Protein AF-A0A9P6B5S7-F1 (afdb_monomer)

InterPro domains:
  IPR024420 TRAPP III complex, Trs85 [PF12739] (23-341)
  IPR024420 TRAPP III complex, Trs85 [PTHR12975] (18-340)

Foldseek 3Di:
DKKFKFWAFLQFDDDDFQFQDAFAWFAALVRDIDTRRGTDIDIDDLVVQLLLQVDDLLVVLVLLLVVLQVVCLVCLQVCVPDPVSLVVPVNLVLLLLSLVQDLHDDLQAQNSATAAMEAEDELQPPDRLVSSVVSVVDDRNHDLSGDPNHHYAYEYEYEPPGPDDPVVLVVSQVVCCVVPNDRYYYQYADCQPPQDWDFGQDHRDYRDRPDDPDDDDPPDHPDTDIDRGDPVSSVSVSVVVVCCVRVPRSVVLSVLLNVLVVVVVVVVPDPPPDPDPPPDDDDDDDDDDDDDDDDDDPPPPPDDRPDDSLVSLSSSLSSCSSNVVLVSNLVSLVVSCVPPVRCLLPNQLSDAQALVNVVSLCSVLVVQPLQDPPGRSSSLSVLLSSLSSNVSRHPPCLVSLSLVSLLSSLRPDLGLSSLVSLQVSLVSCVVVVVLVSSQVSLQVSLVSCVVSVSNSSSVVSNVPSCVSDPPVPVPPDDDDDDDDDDDDPDPDPDDDDDDDPDDD

Structure (mmCIF, N/CA/C/O backbone):
data_AF-A0A9P6B5S7-F1
#
_entry.id   AF-A0A9P6B5S7-F1
#
loop_
_atom_site.group_PDB
_atom_site.id
_atom_site.type_symbol
_atom_site.label_atom_id
_atom_site.label_alt_id
_atom_site.label_comp_id
_atom_site.label_asym_id
_atom_site.label_entity_id
_atom_site.label_seq_id
_atom_site.pdbx_PDB_ins_code
_atom_site.Cartn_x
_atom_site.Cartn_y
_atom_site.Cartn_z
_atom_site.occupancy
_atom_site.B_iso_or_equiv
_atom_site.auth_seq_id
_atom_site.auth_comp_id
_atom_site.auth_asym_id
_atom_site.auth_atom_id
_atom_site.pdbx_PDB_model_num
ATOM 1 N N . MET A 1 1 ? -14.593 11.634 13.478 1.00 27.72 1 MET A N 1
ATOM 2 C CA . MET A 1 1 ? -13.721 11.380 12.307 1.00 27.72 1 MET A CA 1
ATOM 3 C C . MET A 1 1 ? -13.458 9.889 12.226 1.00 27.72 1 MET A C 1
ATOM 5 O O . MET A 1 1 ? -13.204 9.288 13.261 1.00 27.72 1 MET A O 1
ATOM 9 N N . THR A 1 2 ? -13.549 9.290 11.041 1.00 26.02 2 THR A N 1
ATOM 10 C CA . THR A 1 2 ? -13.295 7.854 10.876 1.00 26.02 2 THR A CA 1
ATOM 11 C C . THR A 1 2 ? -11.980 7.652 10.137 1.00 26.02 2 THR A C 1
ATOM 13 O O . THR A 1 2 ? -11.850 8.099 8.995 1.00 26.02 2 THR A O 1
ATOM 16 N N . TYR A 1 3 ? -11.012 7.011 10.790 1.00 29.58 3 TYR A N 1
ATOM 17 C CA . TYR A 1 3 ? -9.680 6.771 10.235 1.00 29.58 3 TYR A CA 1
ATOM 18 C C . TYR A 1 3 ? -9.473 5.283 9.955 1.00 29.58 3 TYR A C 1
ATOM 20 O O . TYR A 1 3 ? -9.795 4.437 10.783 1.00 29.58 3 TYR A O 1
ATOM 28 N N . PHE A 1 4 ? -8.915 4.955 8.797 1.00 30.62 4 PHE A N 1
ATOM 29 C CA . PHE A 1 4 ? -8.455 3.609 8.479 1.00 30.62 4 PHE A CA 1
ATOM 30 C C . PHE A 1 4 ? -7.005 3.430 8.858 1.00 30.62 4 PHE A C 1
ATOM 32 O O . PHE A 1 4 ? -6.204 4.305 8.553 1.00 30.62 4 PHE A O 1
ATOM 39 N N . LEU A 1 5 ? -6.662 2.260 9.382 1.00 29.12 5 LEU A N 1
ATOM 40 C CA . LEU A 1 5 ? -5.277 1.827 9.474 1.00 29.12 5 LEU A CA 1
ATOM 41 C C . LEU A 1 5 ? -4.964 0.814 8.370 1.00 29.12 5 LEU A C 1
ATOM 43 O O . LEU A 1 5 ? -5.736 -0.125 8.151 1.00 29.12 5 LEU A O 1
ATOM 47 N N . ARG A 1 6 ? -3.821 0.982 7.703 1.00 36.38 6 ARG A N 1
ATOM 48 C CA . ARG A 1 6 ? -3.220 -0.034 6.828 1.00 36.38 6 ARG A CA 1
ATOM 49 C C . ARG A 1 6 ? -1.755 -0.223 7.187 1.00 36.38 6 ARG A C 1
ATOM 51 O O . ARG A 1 6 ? -1.044 0.764 7.381 1.00 36.38 6 ARG A O 1
ATOM 58 N N . ALA A 1 7 ? -1.313 -1.470 7.251 1.00 29.52 7 ALA A N 1
ATOM 59 C CA . ALA A 1 7 ? 0.100 -1.789 7.312 1.00 29.52 7 ALA A CA 1
ATOM 60 C C . ALA A 1 7 ? 0.722 -1.517 5.942 1.00 29.52 7 ALA A C 1
ATOM 62 O O . ALA A 1 7 ? 0.167 -1.887 4.905 1.00 29.52 7 ALA A O 1
ATOM 63 N N . ARG A 1 8 ? 1.879 -0.852 5.929 1.00 39.06 8 ARG A N 1
ATOM 64 C CA . ARG A 1 8 ? 2.738 -0.876 4.741 1.00 39.06 8 ARG A CA 1
ATOM 65 C C . ARG A 1 8 ? 3.341 -2.273 4.603 1.00 39.06 8 ARG A C 1
ATOM 67 O O . ARG A 1 8 ? 3.500 -2.979 5.595 1.00 39.06 8 ARG A O 1
ATOM 74 N N . TYR A 1 9 ? 3.727 -2.639 3.382 1.00 35.72 9 TYR A N 1
ATOM 75 C CA . TYR A 1 9 ? 4.629 -3.770 3.164 1.00 35.72 9 TYR A CA 1
ATOM 76 C C . TYR A 1 9 ? 5.795 -3.720 4.174 1.00 35.72 9 TYR A C 1
ATOM 78 O O . TYR A 1 9 ? 6.391 -2.652 4.353 1.00 35.72 9 TYR A O 1
ATOM 86 N N . PRO A 1 10 ? 6.200 -4.860 4.750 1.00 34.16 10 PRO A N 1
ATOM 87 C CA . PRO A 1 10 ? 7.334 -4.965 5.676 1.00 34.16 10 PRO A CA 1
ATOM 88 C C . PRO A 1 10 ? 8.701 -4.702 5.018 1.00 34.16 10 PRO A C 1
ATOM 90 O O . PRO A 1 10 ? 9.728 -4.751 5.684 1.00 34.16 10 PRO A O 1
ATOM 93 N N . LEU A 1 11 ? 8.728 -4.402 3.716 1.00 33.78 11 LEU A N 1
ATOM 94 C CA . LEU A 1 11 ? 9.946 -4.151 2.942 1.00 33.78 11 LEU A CA 1
ATOM 95 C C . LEU A 1 11 ? 10.104 -2.694 2.512 1.00 33.78 11 LEU A C 1
ATOM 97 O O . LEU A 1 11 ? 11.086 -2.350 1.862 1.00 33.78 11 LEU A O 1
ATOM 101 N N . PHE A 1 12 ? 9.180 -1.813 2.909 1.00 36.94 12 PHE A N 1
ATOM 102 C CA . PHE A 1 12 ? 9.367 -0.372 2.756 1.00 36.94 12 PHE A CA 1
ATOM 103 C C . PHE A 1 12 ? 9.879 0.221 4.058 1.00 36.94 12 PHE A C 1
ATOM 105 O O . PHE A 1 12 ? 9.116 0.560 4.962 1.00 36.94 12 PHE A O 1
ATOM 112 N N . MET A 1 13 ? 11.201 0.350 4.130 1.00 30.86 13 MET A N 1
ATOM 113 C CA . MET A 1 13 ? 11.873 1.209 5.092 1.00 30.86 13 MET A CA 1
ATOM 114 C C . MET A 1 13 ? 11.768 2.673 4.641 1.00 30.86 13 MET A C 1
ATOM 116 O O . MET A 1 13 ? 12.026 2.999 3.485 1.00 30.86 13 MET A O 1
ATOM 120 N N . ASN A 1 14 ? 11.446 3.523 5.621 1.00 28.94 14 ASN A N 1
ATOM 121 C CA . ASN A 1 14 ? 11.570 4.984 5.667 1.00 28.94 14 ASN A CA 1
ATOM 122 C C . ASN A 1 14 ? 10.342 5.863 5.320 1.00 28.94 14 ASN A C 1
ATOM 124 O O . ASN A 1 14 ? 10.247 6.446 4.248 1.00 28.94 14 ASN A O 1
ATOM 128 N N . PHE A 1 15 ? 9.501 6.034 6.362 1.00 33.06 15 PHE A N 1
ATOM 129 C CA . PHE A 1 15 ? 9.077 7.321 6.966 1.00 33.06 15 PHE A CA 1
ATOM 130 C C . PHE A 1 15 ? 8.108 8.254 6.196 1.00 33.06 15 PHE A C 1
ATOM 132 O O . PHE A 1 15 ? 7.787 8.009 5.039 1.00 33.06 15 PHE A O 1
ATOM 139 N N . PRO A 1 16 ? 7.592 9.330 6.825 1.00 41.94 16 PRO A N 1
ATOM 140 C CA . PRO A 1 16 ? 6.890 9.364 8.116 1.00 41.94 16 PRO A CA 1
ATOM 141 C C . PRO A 1 16 ? 5.541 10.079 7.972 1.00 41.94 16 PRO A C 1
ATOM 143 O O . PRO A 1 16 ? 5.439 11.088 7.281 1.00 41.94 16 PRO A O 1
ATOM 146 N N . LEU A 1 17 ? 4.518 9.630 8.698 1.00 34.88 17 LEU A N 1
ATOM 147 C CA . LEU A 1 17 ? 3.429 10.566 8.971 1.00 34.88 17 LEU A CA 1
ATOM 148 C C . LEU A 1 17 ? 2.809 10.473 10.351 1.00 34.88 17 LEU A C 1
ATOM 150 O O . LEU A 1 17 ? 2.406 11.489 10.887 1.00 34.88 17 LEU A O 1
ATOM 154 N N . PHE A 1 18 ? 2.896 9.322 10.997 1.00 40.06 18 PHE A N 1
ATOM 155 C CA . PHE A 1 18 ? 2.844 9.208 12.447 1.00 40.06 18 PHE A CA 1
ATOM 156 C C . PHE A 1 18 ? 3.737 8.016 12.770 1.00 40.06 18 PHE A C 1
ATOM 158 O O . PHE A 1 18 ? 3.344 6.903 12.459 1.00 40.06 18 PHE A O 1
ATOM 165 N N . HIS A 1 19 ? 4.968 8.284 13.225 1.00 48.16 19 HIS A N 1
ATOM 166 C CA . HIS A 1 19 ? 5.997 7.342 13.697 1.00 48.16 19 HIS A CA 1
ATOM 167 C C . HIS A 1 19 ? 6.071 5.962 13.005 1.00 48.16 19 HIS A C 1
ATOM 169 O O . HIS A 1 19 ? 5.203 5.110 13.167 1.00 48.16 19 HIS A O 1
ATOM 175 N N . SER A 1 20 ? 7.206 5.656 12.363 1.00 53.94 20 SER A N 1
ATOM 176 C CA . SER A 1 20 ? 7.659 4.260 12.368 1.00 53.94 20 SER A CA 1
ATOM 177 C C . SER A 1 20 ? 7.794 3.868 13.837 1.00 53.94 20 SER A C 1
ATOM 179 O O . SER A 1 20 ? 8.621 4.448 14.544 1.00 53.94 20 SER A O 1
ATOM 181 N N . PHE A 1 21 ? 6.958 2.958 14.334 1.00 64.12 21 PHE A N 1
ATOM 182 C CA . PHE A 1 21 ? 7.143 2.482 15.698 1.00 64.12 21 PHE A CA 1
ATOM 183 C C . PHE A 1 21 ? 8.449 1.708 15.723 1.00 64.12 21 PHE A C 1
ATOM 185 O O . PHE A 1 21 ? 8.597 0.709 15.016 1.00 64.12 21 PHE A O 1
ATOM 192 N N . THR A 1 22 ? 9.404 2.194 16.504 1.00 70.69 22 THR A N 1
ATOM 193 C CA . THR A 1 22 ? 10.654 1.481 16.708 1.00 70.69 22 THR A CA 1
ATOM 194 C C . THR A 1 22 ? 10.424 0.349 17.696 1.00 70.69 22 THR A C 1
ATOM 196 O O . THR A 1 22 ? 9.674 0.503 18.665 1.00 70.69 22 THR A O 1
ATOM 199 N N . GLN A 1 23 ? 11.061 -0.794 17.444 1.00 77.56 23 GLN A N 1
ATOM 200 C CA . GLN A 1 23 ? 11.055 -1.944 18.354 1.00 77.56 23 GLN A CA 1
ATOM 201 C C . GLN A 1 23 ? 9.638 -2.452 18.669 1.00 77.56 23 GLN A C 1
ATOM 203 O O . GLN A 1 23 ? 9.221 -2.547 19.826 1.00 77.56 23 GLN A O 1
ATOM 208 N N . VAL A 1 24 ? 8.863 -2.743 17.624 1.00 86.44 24 VAL A N 1
ATOM 209 C CA . VAL A 1 24 ? 7.583 -3.446 17.772 1.00 86.44 24 VAL A CA 1
ATOM 210 C C . VAL A 1 24 ? 7.843 -4.942 17.721 1.00 86.44 24 VAL A C 1
ATOM 212 O O . VAL A 1 24 ? 8.489 -5.426 16.795 1.00 86.44 24 VAL A O 1
ATOM 215 N N . SER A 1 25 ? 7.315 -5.674 18.698 1.00 91.94 25 SER A N 1
ATOM 216 C CA . SER A 1 25 ? 7.360 -7.131 18.701 1.00 91.94 25 SER A CA 1
ATOM 217 C C . SER A 1 25 ? 6.035 -7.697 18.202 1.00 91.94 25 SER A C 1
ATOM 219 O O . SER A 1 25 ? 4.969 -7.222 18.584 1.00 91.94 25 SER A O 1
ATOM 221 N N . THR A 1 26 ? 6.126 -8.709 17.352 1.00 93.56 26 THR A N 1
ATOM 222 C CA . THR A 1 26 ? 5.000 -9.503 16.836 1.00 93.56 26 THR A CA 1
ATOM 223 C C . THR A 1 26 ? 5.295 -10.980 17.062 1.00 93.56 26 THR A C 1
ATOM 225 O O . THR A 1 26 ? 6.425 -11.333 17.409 1.00 93.56 26 THR A O 1
ATOM 228 N N . ARG A 1 27 ? 4.313 -11.856 16.868 1.00 93.50 27 ARG A N 1
ATOM 229 C CA . ARG A 1 27 ? 4.467 -13.307 17.007 1.00 93.50 27 ARG A CA 1
ATOM 230 C C . ARG A 1 27 ? 4.190 -14.022 15.691 1.00 93.50 27 ARG A C 1
ATOM 232 O O . ARG A 1 27 ? 3.237 -13.710 14.983 1.00 93.50 27 ARG A O 1
ATOM 239 N N . THR A 1 28 ? 5.021 -15.013 15.382 1.00 93.56 28 THR A N 1
ATOM 240 C CA . THR A 1 28 ? 4.757 -15.952 14.283 1.00 93.56 28 THR A CA 1
ATOM 241 C C . THR A 1 28 ? 3.625 -16.912 14.642 1.00 93.56 28 THR A C 1
ATOM 243 O O . THR A 1 28 ? 3.217 -17.016 15.801 1.00 93.56 28 THR A O 1
ATOM 246 N N . THR A 1 29 ? 3.177 -17.700 13.664 1.00 91.25 29 THR A N 1
ATOM 247 C CA . THR A 1 29 ? 2.242 -18.813 13.916 1.00 91.25 29 THR A CA 1
ATOM 248 C C . THR A 1 29 ? 2.784 -19.863 14.887 1.00 91.25 29 THR A C 1
ATOM 250 O O . THR A 1 29 ? 2.012 -20.529 15.569 1.00 91.25 29 THR A O 1
ATOM 253 N N . GLY A 1 30 ? 4.110 -19.984 14.997 1.00 89.62 30 GLY A N 1
ATOM 254 C CA . GLY A 1 30 ? 4.786 -20.812 15.998 1.00 89.62 30 GLY A CA 1
ATOM 255 C C . GLY A 1 30 ? 4.987 -20.121 17.350 1.00 89.62 30 GLY A C 1
ATOM 256 O O . GLY A 1 30 ? 5.773 -20.609 18.156 1.00 89.62 30 GLY A O 1
ATOM 257 N N . LEU A 1 31 ? 4.340 -18.972 17.585 1.00 90.25 31 LEU A N 1
ATOM 258 C CA . LEU A 1 31 ? 4.463 -18.133 18.785 1.00 90.25 31 LEU A CA 1
ATOM 259 C C . LEU A 1 31 ? 5.878 -17.585 19.046 1.00 90.25 31 LEU A C 1
ATOM 261 O O . LEU A 1 31 ? 6.152 -17.072 20.132 1.00 90.25 31 LEU A O 1
ATOM 265 N N . SER A 1 32 ? 6.780 -17.642 18.061 1.00 93.56 32 SER A N 1
ATOM 266 C CA . SER A 1 32 ? 8.121 -17.073 18.202 1.00 93.56 32 SER A CA 1
ATOM 267 C C . SER A 1 32 ? 8.072 -15.548 18.049 1.00 93.56 32 SER A C 1
ATOM 269 O O . SER A 1 32 ? 7.469 -15.071 17.081 1.00 93.56 32 SER A O 1
ATOM 271 N N . PRO A 1 33 ? 8.721 -14.769 18.931 1.00 94.31 33 PRO A N 1
ATOM 272 C CA . PRO A 1 33 ? 8.737 -13.318 18.812 1.00 94.31 33 PRO A CA 1
ATOM 273 C C . PRO A 1 33 ? 9.589 -12.870 17.616 1.00 94.31 33 PRO A C 1
ATOM 275 O O . PRO A 1 33 ? 10.692 -13.370 17.401 1.00 94.31 33 PRO A O 1
ATOM 278 N N . VAL A 1 34 ? 9.096 -11.885 16.869 1.00 93.25 34 VAL A N 1
ATOM 279 C CA . VAL A 1 34 ? 9.794 -11.199 15.774 1.00 93.25 34 VAL A CA 1
ATOM 280 C C . VAL A 1 34 ? 9.879 -9.721 16.119 1.00 93.25 34 VAL A C 1
ATOM 282 O O . VAL A 1 34 ? 8.866 -9.096 16.437 1.00 93.25 34 VAL A O 1
ATOM 285 N N . GLN A 1 35 ? 11.092 -9.170 16.082 1.00 92.38 35 GLN A N 1
ATOM 286 C CA . GLN A 1 35 ? 11.347 -7.758 16.356 1.00 92.38 35 GLN A CA 1
ATOM 287 C C . GLN A 1 35 ? 11.400 -6.967 15.053 1.00 92.38 35 GLN A C 1
ATOM 289 O O . GLN A 1 35 ? 12.192 -7.268 14.161 1.00 92.38 35 GLN A O 1
ATOM 294 N N . HIS A 1 36 ? 10.588 -5.919 14.975 1.00 86.88 36 HIS A N 1
ATOM 295 C CA . HIS A 1 36 ? 10.544 -4.999 13.848 1.00 86.88 36 HIS A CA 1
ATOM 296 C C . HIS A 1 36 ? 11.285 -3.720 14.214 1.00 86.88 36 HIS A C 1
ATOM 298 O O . HIS A 1 36 ? 10.910 -3.014 15.154 1.00 86.88 36 HIS A O 1
ATOM 304 N N . ALA A 1 37 ? 12.334 -3.403 13.450 1.00 83.31 37 ALA A N 1
ATOM 305 C CA . ALA A 1 37 ? 13.080 -2.158 13.623 1.00 83.31 37 ALA A CA 1
ATOM 306 C C . ALA A 1 37 ? 12.183 -0.934 13.394 1.00 83.31 37 ALA A C 1
ATOM 308 O O . ALA A 1 37 ? 12.291 0.040 14.129 1.00 83.31 37 ALA A O 1
ATOM 309 N N . ASN A 1 38 ? 11.277 -1.025 12.417 1.00 80.19 38 ASN A N 1
ATOM 310 C CA . ASN A 1 38 ? 10.277 -0.017 12.097 1.00 80.19 38 ASN A CA 1
ATOM 311 C C . ASN A 1 38 ? 8.966 -0.710 11.723 1.00 80.19 38 ASN A C 1
ATOM 313 O O . ASN A 1 38 ? 8.945 -1.510 10.790 1.00 80.19 38 ASN A O 1
ATOM 317 N N . PHE A 1 39 ? 7.874 -0.368 12.404 1.00 81.88 39 PHE A N 1
ATOM 318 C CA . PHE A 1 39 ? 6.529 -0.791 12.019 1.00 81.88 39 PHE A CA 1
ATOM 319 C C . PHE A 1 39 ? 5.744 0.404 11.478 1.00 81.88 39 PHE A C 1
ATOM 321 O O . PHE A 1 39 ? 5.484 1.371 12.196 1.00 81.88 39 PHE A O 1
ATOM 328 N N . ASN A 1 40 ? 5.409 0.352 10.189 1.00 77.38 40 ASN A N 1
ATOM 329 C CA . ASN A 1 40 ? 4.848 1.480 9.457 1.00 77.38 40 ASN A CA 1
ATOM 330 C C . ASN A 1 40 ? 3.331 1.378 9.317 1.00 77.38 40 ASN A C 1
ATOM 332 O O . ASN A 1 40 ? 2.807 0.404 8.770 1.00 77.38 40 ASN A O 1
ATOM 336 N N . LEU A 1 41 ? 2.645 2.451 9.699 1.00 78.00 41 LEU A N 1
ATOM 337 C CA . LEU A 1 41 ? 1.200 2.573 9.580 1.00 78.00 41 LEU A CA 1
ATOM 338 C C . LEU A 1 41 ? 0.823 3.740 8.690 1.00 78.00 41 LEU A C 1
ATOM 340 O O . LEU A 1 41 ? 1.460 4.794 8.700 1.00 78.00 41 LEU A O 1
ATOM 344 N N . ARG A 1 42 ? -0.266 3.559 7.949 1.00 82.00 42 ARG A N 1
ATOM 345 C CA . ARG A 1 42 ? -0.904 4.640 7.209 1.00 82.00 42 ARG A CA 1
ATOM 346 C C . ARG A 1 42 ? -2.319 4.848 7.713 1.00 82.00 42 ARG A C 1
ATOM 348 O O . ARG A 1 42 ? -3.122 3.916 7.686 1.00 82.00 42 ARG A O 1
ATOM 355 N N . PHE A 1 43 ? -2.604 6.092 8.088 1.00 83.81 43 PHE A N 1
ATOM 356 C CA . PHE A 1 43 ? -3.950 6.562 8.377 1.00 83.81 43 PHE A CA 1
ATOM 357 C C . PHE A 1 43 ? -4.581 7.165 7.124 1.00 83.81 43 PHE A C 1
ATOM 359 O O . PHE A 1 43 ? -3.918 7.846 6.342 1.00 83.81 43 PHE A O 1
ATOM 366 N N . SER A 1 44 ? -5.857 6.892 6.883 1.00 84.38 44 SER A N 1
ATOM 367 C CA . SER A 1 44 ? -6.601 7.488 5.768 1.00 84.38 44 SER A CA 1
ATOM 368 C C . SER A 1 44 ? -8.028 7.788 6.193 1.00 84.38 44 SER A C 1
ATOM 370 O O . SER A 1 44 ? -8.652 6.959 6.851 1.00 84.38 44 SER A O 1
ATOM 372 N N . ALA A 1 45 ? -8.547 8.959 5.828 1.00 84.62 45 ALA A N 1
ATOM 373 C CA . ALA A 1 45 ? -9.946 9.285 6.074 1.00 84.62 45 ALA A CA 1
ATOM 374 C C . ALA A 1 45 ? -10.857 8.325 5.297 1.00 84.62 45 ALA A C 1
ATOM 376 O O . ALA A 1 45 ? -10.602 8.042 4.123 1.00 84.62 45 ALA A O 1
ATOM 377 N N . LEU A 1 46 ? -11.905 7.823 5.958 1.00 85.94 46 LEU A N 1
ATOM 378 C CA . LEU A 1 46 ? -12.832 6.863 5.355 1.00 85.94 46 LEU A CA 1
ATOM 379 C C . LEU A 1 46 ? -13.507 7.417 4.097 1.00 85.94 46 LEU A C 1
ATOM 381 O O . LEU A 1 46 ? -13.511 6.742 3.073 1.00 85.94 46 LEU A O 1
ATOM 385 N N . SER A 1 47 ? -13.978 8.663 4.161 1.00 87.81 47 SER A N 1
ATOM 386 C CA . SER A 1 47 ? -14.644 9.359 3.054 1.00 87.81 47 SER A CA 1
ATOM 387 C C . SER A 1 47 ? -13.806 9.397 1.781 1.00 87.81 47 SER A C 1
ATOM 389 O O . SER A 1 47 ? -14.324 9.179 0.693 1.00 87.81 47 SER A O 1
ATOM 391 N N . ASP A 1 48 ? -12.505 9.647 1.913 1.00 86.50 48 ASP A N 1
ATOM 392 C CA . ASP A 1 48 ? -11.615 9.771 0.761 1.00 86.50 48 ASP A CA 1
ATOM 393 C C . ASP A 1 48 ? -11.381 8.415 0.095 1.00 86.50 48 ASP A C 1
ATOM 395 O O . ASP A 1 48 ? -11.257 8.327 -1.123 1.00 86.50 48 ASP A O 1
ATOM 399 N N . VAL A 1 49 ? -11.306 7.352 0.901 1.00 87.75 49 VAL A N 1
ATOM 400 C CA . VAL A 1 49 ? -11.153 5.982 0.404 1.00 87.75 49 VAL A CA 1
ATOM 401 C C . VAL A 1 49 ? -12.433 5.534 -0.296 1.00 87.75 49 VAL A C 1
ATOM 403 O O . VAL A 1 49 ? -12.346 4.990 -1.390 1.00 87.75 49 VAL A O 1
ATOM 406 N N . GLU A 1 50 ? -13.603 5.792 0.295 1.00 90.56 50 GLU A N 1
ATOM 407 C CA . GLU A 1 50 ? -14.905 5.512 -0.326 1.00 90.56 50 GLU A CA 1
ATOM 408 C C . GLU A 1 50 ? -15.037 6.268 -1.657 1.00 90.56 50 GLU A C 1
ATOM 410 O O . GLU A 1 50 ? -15.327 5.663 -2.687 1.00 90.56 50 GLU A O 1
ATOM 415 N N . ALA A 1 51 ? -14.721 7.568 -1.673 1.00 89.94 51 ALA A N 1
ATOM 416 C CA . ALA A 1 51 ? -14.744 8.382 -2.886 1.00 89.94 51 ALA A CA 1
ATOM 417 C C . ALA A 1 51 ? -13.795 7.843 -3.970 1.00 89.94 51 ALA A C 1
ATOM 419 O O . ALA A 1 51 ? -14.185 7.742 -5.132 1.00 89.94 51 ALA A O 1
ATOM 420 N N . ALA A 1 52 ? -12.576 7.441 -3.599 1.00 89.25 52 ALA A N 1
ATOM 421 C CA . ALA A 1 52 ? -11.622 6.842 -4.531 1.00 89.25 52 ALA A CA 1
ATOM 422 C C . ALA A 1 52 ? -12.072 5.461 -5.045 1.00 89.25 52 ALA A C 1
ATOM 424 O O . ALA A 1 52 ? -11.753 5.098 -6.174 1.00 89.25 52 ALA A O 1
ATOM 425 N N . CYS A 1 53 ? -12.817 4.695 -4.243 1.00 90.50 53 CYS A N 1
ATOM 426 C CA . CYS A 1 53 ? -13.361 3.392 -4.627 1.00 90.50 53 CYS A CA 1
ATOM 427 C C . CYS A 1 53 ? -14.594 3.470 -5.541 1.00 90.50 53 CYS A C 1
ATOM 429 O O . CYS A 1 53 ? -14.875 2.493 -6.234 1.00 90.50 53 CYS A O 1
ATOM 431 N N . ARG A 1 54 ? -15.326 4.593 -5.551 1.00 90.94 54 ARG A N 1
ATOM 432 C CA . ARG A 1 54 ? -16.440 4.830 -6.493 1.00 90.94 54 ARG A CA 1
ATOM 433 C C . ARG A 1 54 ? -15.960 5.039 -7.925 1.00 90.94 54 ARG A C 1
ATOM 435 O O . ARG A 1 54 ? -16.712 4.843 -8.874 1.00 90.94 54 ARG A O 1
ATOM 442 N N . GLU A 1 55 ? -14.712 5.457 -8.082 1.00 91.06 55 GLU A N 1
ATOM 443 C CA . GLU A 1 55 ? -14.075 5.609 -9.375 1.00 91.06 55 GLU A CA 1
ATOM 444 C C . GLU A 1 55 ? -13.573 4.262 -9.919 1.00 91.06 55 GLU A C 1
ATOM 446 O O . GLU A 1 55 ? -12.930 3.481 -9.217 1.00 91.06 55 GLU A O 1
ATOM 451 N N . GLU A 1 56 ? -13.834 4.009 -11.203 1.00 91.44 56 GLU A N 1
ATOM 452 C CA . GLU A 1 56 ? -13.329 2.832 -11.908 1.00 91.44 56 GLU A CA 1
ATOM 453 C C . GLU A 1 56 ? -11.789 2.773 -11.904 1.00 91.44 56 GLU A C 1
ATOM 455 O O . GLU A 1 56 ? -11.112 3.776 -12.134 1.00 91.44 56 GLU A O 1
ATOM 460 N N . GLU A 1 57 ? -11.230 1.578 -11.672 1.00 90.88 57 GLU A N 1
ATOM 461 C CA . GLU A 1 57 ? -9.781 1.353 -11.544 1.00 90.88 57 GLU A CA 1
ATOM 462 C C . GLU A 1 57 ? -8.993 1.817 -12.776 1.00 90.88 57 GLU A C 1
ATOM 464 O O . GLU A 1 57 ? -7.956 2.458 -12.613 1.00 90.88 57 GLU A O 1
ATOM 469 N N . GLU A 1 58 ? -9.492 1.549 -13.985 1.00 94.19 58 GLU A N 1
ATOM 470 C CA . GLU A 1 58 ? -8.830 1.947 -15.232 1.00 94.19 58 GLU A CA 1
ATOM 471 C C . GLU A 1 58 ? -8.805 3.470 -15.394 1.00 94.19 58 GLU A C 1
ATOM 473 O O . GLU A 1 58 ? -7.745 4.060 -15.617 1.00 94.19 58 GLU A O 1
ATOM 478 N N . ARG A 1 59 ? -9.951 4.130 -15.177 1.00 94.44 59 ARG A N 1
ATOM 479 C CA . ARG A 1 59 ? -10.054 5.594 -15.222 1.00 94.44 59 ARG A CA 1
ATOM 480 C C . ARG A 1 59 ? -9.124 6.251 -14.201 1.00 94.44 59 ARG A C 1
ATOM 482 O O . ARG A 1 59 ? -8.401 7.189 -14.538 1.00 94.44 59 ARG A O 1
ATOM 489 N N . ARG A 1 60 ? -9.098 5.731 -12.971 1.00 94.31 60 ARG A N 1
ATOM 490 C CA . ARG A 1 60 ? -8.202 6.208 -11.908 1.00 94.31 60 ARG A CA 1
ATOM 491 C C . ARG A 1 60 ? -6.744 6.049 -12.281 1.00 94.31 60 ARG A C 1
ATOM 493 O O . ARG A 1 60 ? -5.948 6.945 -12.005 1.00 94.31 60 ARG A O 1
ATOM 500 N N . ALA A 1 61 ? -6.385 4.913 -12.873 1.00 94.75 61 ALA A N 1
ATOM 501 C CA . ALA A 1 61 ? -5.021 4.655 -13.291 1.00 94.75 61 ALA A CA 1
ATOM 502 C C . ALA A 1 61 ? -4.577 5.643 -14.376 1.00 94.75 61 ALA A C 1
ATOM 504 O O . ALA A 1 61 ? -3.498 6.216 -14.237 1.00 94.75 61 ALA A O 1
ATOM 505 N N . GLY A 1 62 ? -5.437 5.929 -15.362 1.00 95.38 62 GLY A N 1
ATOM 506 C CA . GLY A 1 62 ? -5.196 6.965 -16.375 1.00 95.38 62 GLY A CA 1
ATOM 507 C C . GLY A 1 62 ? -4.918 8.324 -15.739 1.00 95.38 62 GLY A C 1
ATOM 508 O O . GLY A 1 62 ? -3.827 8.867 -15.891 1.00 95.38 62 GLY A O 1
ATOM 509 N N . ARG A 1 63 ? -5.829 8.795 -14.872 1.00 95.06 63 ARG A N 1
ATOM 510 C CA . ARG A 1 63 ? -5.624 10.052 -14.128 1.00 95.06 63 ARG A CA 1
ATOM 511 C C . ARG A 1 63 ? -4.345 10.051 -13.292 1.00 95.06 63 ARG A C 1
ATOM 513 O O . ARG A 1 63 ? -3.730 11.098 -13.127 1.00 95.06 63 ARG A O 1
ATOM 520 N N . THR A 1 64 ? -3.959 8.906 -12.730 1.00 95.19 64 THR A N 1
ATOM 521 C CA . THR A 1 64 ? -2.732 8.776 -11.930 1.00 95.19 64 THR A CA 1
ATOM 522 C C . THR A 1 64 ? -1.490 8.965 -12.785 1.00 95.19 64 THR A C 1
ATOM 524 O O . THR A 1 64 ? -0.589 9.697 -12.382 1.00 95.19 64 THR A O 1
ATOM 527 N N . ILE A 1 65 ? -1.450 8.342 -13.962 1.00 95.50 65 ILE A N 1
ATOM 528 C CA . ILE A 1 65 ? -0.340 8.476 -14.908 1.00 95.50 65 ILE A CA 1
ATOM 529 C C . ILE A 1 65 ? -0.247 9.917 -15.413 1.00 95.50 65 ILE A C 1
ATOM 531 O O . ILE A 1 65 ? 0.829 10.505 -15.318 1.00 95.50 65 ILE A O 1
ATOM 535 N N . ASP A 1 66 ? -1.368 10.513 -15.824 1.00 95.31 66 ASP A N 1
ATOM 536 C CA . ASP A 1 66 ? -1.424 11.902 -16.298 1.00 95.31 66 ASP A CA 1
ATOM 537 C C . ASP A 1 66 ? -0.969 12.887 -15.217 1.00 95.31 66 ASP A C 1
ATOM 539 O O . ASP A 1 66 ? -0.175 13.799 -15.461 1.00 95.31 66 ASP A O 1
ATOM 543 N N . TRP A 1 67 ? -1.446 12.691 -13.985 1.00 95.44 67 TRP A N 1
ATOM 544 C CA . TRP A 1 67 ? -1.076 13.516 -12.840 1.00 95.44 67 TRP A CA 1
ATOM 545 C C . TRP A 1 67 ? 0.418 13.407 -12.514 1.00 95.44 67 TRP A C 1
ATOM 547 O O . TRP A 1 67 ? 1.071 14.434 -12.307 1.00 95.44 67 TRP A O 1
ATOM 557 N N . ILE A 1 68 ? 0.982 12.194 -1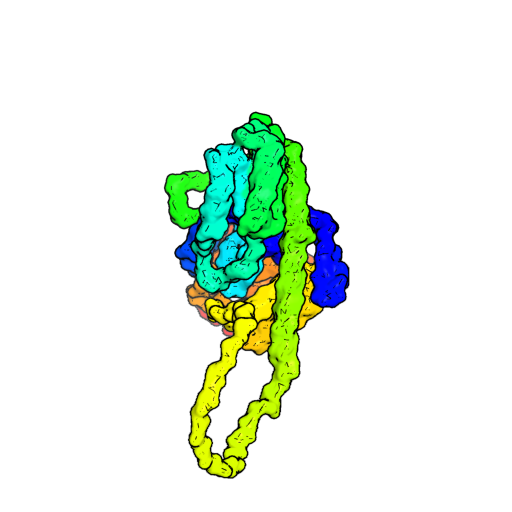2.522 1.00 95.19 68 ILE A N 1
ATOM 558 C CA . ILE A 1 68 ? 2.426 11.982 -12.352 1.00 95.19 68 ILE A CA 1
ATOM 559 C C . ILE A 1 68 ? 3.195 12.655 -13.497 1.00 95.19 68 ILE A C 1
ATOM 561 O O . ILE A 1 68 ? 4.159 13.373 -13.238 1.00 95.19 68 ILE A O 1
ATOM 565 N N . GLY A 1 69 ? 2.756 12.492 -14.747 1.00 94.75 69 GLY A N 1
ATOM 566 C CA . GLY A 1 69 ? 3.366 13.127 -15.918 1.00 94.75 69 GLY A CA 1
ATOM 567 C C . GLY A 1 69 ? 3.383 14.654 -15.822 1.00 94.75 69 GLY A C 1
ATOM 568 O O . GLY A 1 69 ? 4.430 15.278 -16.007 1.00 94.75 69 GLY A O 1
ATOM 569 N N . SER A 1 70 ? 2.256 15.256 -15.436 1.00 94.06 70 SER A N 1
ATOM 570 C CA . SER A 1 70 ? 2.132 16.699 -15.199 1.00 94.06 70 SER A CA 1
ATOM 571 C C . SER A 1 70 ? 3.080 17.176 -14.096 1.00 94.06 70 SER A C 1
ATOM 573 O O . SER A 1 70 ? 3.787 18.174 -14.260 1.00 94.06 70 SER A O 1
ATOM 575 N N . ARG A 1 71 ? 3.161 16.427 -12.991 1.00 92.75 71 ARG A N 1
ATOM 576 C CA . ARG A 1 71 ? 4.058 16.730 -11.870 1.00 92.75 71 ARG A CA 1
ATOM 577 C C . ARG A 1 71 ? 5.530 16.674 -12.284 1.00 92.75 71 ARG A C 1
ATOM 579 O O . ARG A 1 71 ? 6.274 17.601 -11.965 1.00 92.75 71 ARG A O 1
ATOM 586 N N . ILE A 1 72 ? 5.930 15.650 -13.042 1.00 93.38 72 ILE A N 1
ATOM 587 C CA . ILE A 1 72 ? 7.279 15.539 -13.619 1.00 93.38 72 ILE A CA 1
ATOM 588 C C . ILE A 1 72 ? 7.564 16.760 -14.496 1.00 93.38 72 ILE A C 1
ATOM 590 O O . ILE A 1 72 ? 8.606 17.389 -14.337 1.00 93.38 72 ILE A O 1
ATOM 594 N N . GLY A 1 73 ? 6.635 17.139 -15.379 1.00 92.62 73 GLY A N 1
ATOM 595 C CA . GLY A 1 73 ? 6.790 18.305 -16.251 1.00 92.62 73 GLY A CA 1
ATOM 596 C C . GLY A 1 73 ? 7.011 19.609 -15.479 1.00 92.62 73 GLY A C 1
ATOM 597 O O . GLY A 1 73 ? 7.902 20.384 -15.825 1.00 92.62 73 GLY A O 1
ATOM 598 N N . GLN A 1 74 ? 6.257 19.823 -14.398 1.00 92.06 74 GLN A N 1
ATOM 599 C CA . GLN A 1 74 ? 6.367 21.018 -13.554 1.00 92.06 74 GLN A CA 1
ATOM 600 C C . GLN A 1 74 ? 7.669 21.067 -12.743 1.00 92.06 74 GLN A C 1
ATOM 602 O O . GLN A 1 74 ? 8.226 22.144 -12.539 1.00 92.06 74 GLN A O 1
ATOM 607 N N . GLN A 1 75 ? 8.158 19.920 -12.262 1.00 90.25 75 GLN A N 1
ATOM 608 C CA . GLN A 1 75 ? 9.311 19.863 -11.355 1.00 90.25 75 GLN A CA 1
ATOM 609 C C . GLN A 1 75 ? 10.649 19.607 -12.061 1.00 90.25 75 GLN A C 1
ATOM 611 O O . GLN A 1 75 ? 11.699 19.886 -11.478 1.00 90.25 75 GLN A O 1
ATOM 616 N N . ALA A 1 76 ? 10.629 19.148 -13.317 1.00 90.94 76 ALA A N 1
ATOM 617 C CA . ALA A 1 76 ? 11.808 18.753 -14.088 1.00 90.94 76 ALA A CA 1
ATOM 618 C C . ALA A 1 76 ? 12.946 19.783 -14.073 1.00 90.94 76 ALA A C 1
ATOM 620 O O . ALA A 1 76 ? 14.101 19.408 -13.882 1.00 90.94 76 ALA A O 1
ATOM 621 N N . ALA A 1 77 ? 12.634 21.069 -14.263 1.00 89.56 77 ALA A N 1
ATOM 622 C CA . ALA A 1 77 ? 13.639 22.131 -14.235 1.00 89.56 77 ALA A CA 1
ATOM 623 C C . ALA A 1 77 ? 14.239 22.298 -12.829 1.00 89.56 77 ALA A C 1
ATOM 625 O O . ALA A 1 77 ? 15.459 22.272 -12.682 1.00 89.56 77 ALA A O 1
ATOM 626 N N . SER A 1 78 ? 13.388 22.353 -11.798 1.00 89.75 78 SER A N 1
ATOM 627 C CA . SER A 1 78 ? 13.807 22.548 -10.401 1.00 89.75 78 SER A CA 1
ATOM 628 C C . SER A 1 78 ? 14.705 21.427 -9.871 1.00 89.75 78 SER A C 1
ATOM 630 O O . SER A 1 78 ? 15.630 21.671 -9.101 1.00 89.75 78 SER A O 1
ATOM 632 N N . TRP A 1 79 ? 14.491 20.186 -10.318 1.00 88.75 79 TRP A N 1
ATOM 633 C CA . TRP A 1 79 ? 15.344 19.054 -9.948 1.00 88.75 79 TRP A CA 1
ATOM 634 C C . TRP A 1 79 ? 16.756 19.135 -10.531 1.00 88.75 79 TRP A C 1
ATOM 636 O O . TRP A 1 79 ? 17.628 18.386 -10.099 1.00 88.75 79 TRP A O 1
ATOM 646 N N . LEU A 1 80 ? 16.975 19.994 -11.528 1.00 87.69 80 LEU A N 1
ATOM 647 C CA . LEU A 1 80 ? 18.240 20.130 -12.243 1.00 87.69 80 LEU A CA 1
ATOM 648 C C . LEU A 1 80 ? 18.940 21.468 -11.973 1.00 87.69 80 LEU A C 1
ATOM 650 O O . LEU A 1 80 ? 20.027 21.678 -12.515 1.00 87.69 80 LEU A O 1
ATOM 654 N N . GLU A 1 81 ? 18.364 22.357 -11.161 1.00 83.56 81 GLU A N 1
ATOM 655 C CA . GLU A 1 81 ? 18.953 23.665 -10.833 1.00 83.56 81 GLU A CA 1
ATOM 656 C C . GLU A 1 81 ? 20.290 23.519 -10.093 1.00 83.56 81 GLU A C 1
ATOM 658 O O . GLU A 1 81 ? 21.274 24.152 -10.472 1.00 83.56 81 GLU A O 1
ATOM 663 N N . ASP A 1 82 ? 20.359 22.628 -9.100 1.00 77.00 82 ASP A N 1
ATOM 664 C CA . ASP A 1 82 ? 21.556 22.412 -8.282 1.00 77.00 82 ASP A CA 1
ATOM 665 C C . ASP A 1 82 ? 22.337 21.167 -8.759 1.00 77.00 82 ASP A C 1
ATOM 667 O O . ASP A 1 82 ? 21.758 20.076 -8.815 1.00 77.00 82 ASP A O 1
ATOM 671 N N . PRO A 1 83 ? 23.640 21.255 -9.089 1.00 69.38 83 PRO A N 1
ATOM 672 C CA . PRO A 1 83 ? 24.446 20.090 -9.453 1.00 69.38 83 PRO A CA 1
ATOM 673 C C . PRO A 1 83 ? 24.429 18.973 -8.399 1.00 69.38 83 PRO A C 1
ATOM 675 O O . PRO A 1 83 ? 24.351 17.810 -8.787 1.00 69.38 83 PRO A O 1
ATOM 678 N N . ALA A 1 84 ? 24.396 19.287 -7.099 1.00 68.81 84 ALA A N 1
ATOM 679 C CA . ALA A 1 84 ? 24.299 18.267 -6.049 1.00 68.81 84 ALA A CA 1
ATOM 680 C C . ALA A 1 84 ? 22.956 17.516 -6.099 1.00 68.81 84 ALA A C 1
ATOM 682 O O . ALA A 1 84 ? 22.871 16.324 -5.800 1.00 68.81 84 ALA A O 1
ATOM 683 N N . SER A 1 85 ? 21.896 18.195 -6.543 1.00 63.91 85 SER A N 1
ATOM 684 C CA . SER A 1 85 ? 20.577 17.588 -6.725 1.00 63.91 85 SER A CA 1
ATOM 685 C C . SER A 1 85 ? 20.471 16.680 -7.952 1.00 63.91 85 SER A C 1
ATOM 687 O O . SER A 1 85 ? 19.633 15.775 -7.966 1.00 63.91 85 SER A O 1
ATOM 689 N N . ARG A 1 86 ? 21.346 16.869 -8.951 1.00 68.19 86 ARG A N 1
ATOM 690 C CA . ARG A 1 86 ? 21.383 16.048 -10.173 1.00 68.19 86 ARG A CA 1
ATOM 691 C C . ARG A 1 86 ? 21.865 14.627 -9.903 1.00 68.19 86 ARG A C 1
ATOM 693 O O . ARG A 1 86 ? 21.409 13.707 -10.579 1.00 68.19 86 ARG A O 1
ATOM 700 N N . ASP A 1 87 ? 22.746 14.451 -8.924 1.00 66.12 87 ASP A N 1
ATOM 701 C CA . ASP A 1 87 ? 23.278 13.137 -8.545 1.00 66.12 87 ASP A CA 1
ATOM 702 C C . ASP A 1 87 ? 22.326 12.364 -7.621 1.00 66.12 87 ASP A C 1
ATOM 704 O O . ASP A 1 87 ? 22.346 11.136 -7.596 1.00 66.12 87 ASP A O 1
ATOM 708 N N . GLN A 1 88 ? 21.433 13.068 -6.919 1.00 74.50 88 GLN A N 1
ATOM 709 C CA . GLN A 1 88 ? 20.433 12.471 -6.025 1.00 74.50 88 GLN A CA 1
ATOM 710 C C . GLN A 1 88 ? 19.215 11.892 -6.757 1.00 74.50 88 GLN A C 1
ATOM 712 O O . GLN A 1 88 ? 18.385 11.251 -6.127 1.00 74.50 88 GLN A O 1
ATOM 717 N N . GLU A 1 89 ? 19.090 12.103 -8.072 1.00 86.06 89 GLU A N 1
ATOM 718 C CA . GLU A 1 89 ? 17.975 11.586 -8.881 1.00 86.06 89 GLU A CA 1
ATOM 719 C C . GLU A 1 89 ? 16.595 11.894 -8.271 1.00 86.06 89 GLU A C 1
ATOM 721 O O . GLU A 1 89 ? 15.724 11.031 -8.207 1.00 86.06 89 GLU A O 1
ATOM 726 N N . LYS A 1 90 ? 16.374 13.152 -7.856 1.00 87.88 90 LYS A N 1
ATOM 727 C CA . LYS A 1 90 ? 15.125 13.612 -7.207 1.00 87.88 90 LYS A CA 1
ATOM 728 C C . LYS A 1 90 ? 13.845 13.238 -7.968 1.00 87.88 90 LYS A C 1
ATOM 730 O O . LYS A 1 90 ? 12.805 13.013 -7.356 1.00 87.88 90 LYS A O 1
ATOM 735 N N . TRP A 1 91 ? 13.925 13.132 -9.295 1.00 90.31 91 TRP A N 1
ATOM 736 C CA . TRP A 1 91 ? 12.839 12.658 -10.157 1.00 90.31 91 TRP A CA 1
ATOM 737 C C . TRP A 1 91 ? 12.400 11.220 -9.831 1.00 90.31 91 TRP A C 1
ATOM 739 O O . TRP A 1 91 ? 11.218 10.896 -9.923 1.00 90.31 91 TRP A O 1
ATOM 749 N N . TRP A 1 92 ? 13.331 10.354 -9.425 1.00 92.81 92 TRP A N 1
ATOM 750 C CA . TRP A 1 92 ? 13.035 8.987 -9.009 1.00 92.81 92 TRP A CA 1
ATOM 751 C C . TRP A 1 92 ? 12.422 8.951 -7.613 1.00 92.81 92 TRP A C 1
ATOM 753 O O . TRP A 1 92 ? 11.448 8.235 -7.382 1.00 92.81 92 TRP A O 1
ATOM 763 N N . ASP A 1 93 ? 12.946 9.756 -6.687 1.00 90.00 93 ASP A N 1
ATOM 764 C CA . ASP A 1 93 ? 12.367 9.909 -5.350 1.00 90.00 93 ASP A CA 1
ATOM 765 C C . ASP A 1 93 ? 10.916 10.398 -5.401 1.00 90.00 93 ASP A C 1
ATOM 767 O O . ASP A 1 93 ? 10.076 9.918 -4.633 1.00 90.00 93 ASP A O 1
ATOM 771 N N . ASP A 1 94 ? 10.588 11.283 -6.343 1.00 90.06 94 ASP A N 1
ATOM 772 C CA . ASP A 1 94 ? 9.222 11.759 -6.542 1.00 90.06 94 ASP A CA 1
ATOM 773 C C . ASP A 1 94 ? 8.285 10.663 -7.083 1.00 90.06 94 ASP A C 1
ATOM 775 O O . ASP A 1 94 ? 7.187 10.492 -6.551 1.00 90.06 94 ASP A O 1
ATOM 779 N N . ILE A 1 95 ? 8.727 9.839 -8.048 1.00 92.88 95 ILE A N 1
ATOM 780 C CA . ILE A 1 95 ? 7.953 8.664 -8.504 1.00 92.88 95 ILE A CA 1
ATOM 781 C C . ILE A 1 95 ? 7.706 7.692 -7.353 1.00 92.88 95 ILE A C 1
ATOM 783 O O . ILE A 1 95 ? 6.567 7.265 -7.138 1.00 92.88 95 ILE A O 1
ATOM 787 N N . LYS A 1 96 ? 8.755 7.352 -6.592 1.00 91.31 96 LYS A N 1
ATOM 788 C CA . LYS A 1 96 ? 8.626 6.475 -5.421 1.00 91.31 96 LYS A CA 1
ATOM 789 C C . LYS A 1 96 ? 7.608 7.047 -4.439 1.00 91.31 96 LYS A C 1
ATOM 791 O O . LYS A 1 96 ? 6.766 6.310 -3.927 1.00 91.31 96 LYS A O 1
ATOM 796 N N . SER A 1 97 ? 7.641 8.360 -4.232 1.00 89.44 97 SER A N 1
ATOM 797 C CA . SER A 1 97 ? 6.713 9.063 -3.351 1.00 89.44 97 SER A CA 1
ATOM 798 C C . SER A 1 97 ? 5.266 9.015 -3.859 1.00 89.44 97 SER A C 1
ATOM 800 O O . SER A 1 97 ? 4.361 8.774 -3.064 1.00 89.44 97 SER A O 1
ATOM 802 N N . CYS A 1 98 ? 5.034 9.171 -5.165 1.00 91.12 98 CYS A N 1
ATOM 803 C CA . CYS A 1 98 ? 3.703 9.049 -5.775 1.00 91.12 98 CYS A CA 1
ATOM 804 C C . CYS A 1 98 ? 3.129 7.635 -5.617 1.00 91.12 98 CYS A C 1
ATOM 806 O O . CYS A 1 98 ? 1.985 7.477 -5.192 1.00 91.12 98 CYS A O 1
ATOM 808 N N . VAL A 1 99 ? 3.937 6.602 -5.883 1.00 90.31 99 VAL A N 1
ATOM 809 C CA . VAL A 1 99 ? 3.530 5.198 -5.700 1.00 90.31 99 VAL A CA 1
ATOM 810 C C . VAL A 1 99 ? 3.200 4.896 -4.235 1.00 90.31 99 VAL A C 1
ATOM 812 O O . VAL A 1 99 ? 2.207 4.233 -3.945 1.00 90.31 99 VAL A O 1
ATOM 815 N N . GLN A 1 100 ? 3.997 5.402 -3.292 1.00 84.50 100 GLN A N 1
ATOM 816 C CA . GLN A 1 100 ? 3.744 5.221 -1.856 1.00 84.50 100 GLN A CA 1
ATOM 817 C C . GLN A 1 100 ? 2.535 6.020 -1.344 1.00 84.50 100 GLN A C 1
ATOM 819 O O . GLN A 1 100 ? 1.923 5.649 -0.333 1.00 84.50 100 GLN A O 1
ATOM 824 N N . GLY A 1 101 ? 2.199 7.115 -2.026 1.00 85.38 101 GLY A N 1
ATOM 825 C CA . GLY A 1 101 ? 1.042 7.951 -1.734 1.00 85.38 101 GLY A CA 1
ATOM 826 C C . GLY A 1 101 ? -0.294 7.297 -2.080 1.00 85.38 101 GLY A C 1
ATOM 827 O O . GLY A 1 101 ? -1.297 7.632 -1.444 1.00 85.38 101 GLY A O 1
ATOM 828 N N . ASP A 1 102 ? -0.328 6.334 -3.011 1.00 86.50 102 ASP A N 1
ATOM 829 C CA . ASP A 1 102 ? -1.580 5.681 -3.400 1.00 86.50 102 ASP A CA 1
ATOM 830 C C . ASP A 1 102 ? -2.174 4.862 -2.249 1.00 86.50 102 ASP A C 1
ATOM 832 O O . ASP A 1 102 ? -1.612 3.874 -1.761 1.00 86.50 102 ASP A O 1
ATOM 836 N N . ARG A 1 103 ? -3.357 5.296 -1.823 1.00 84.25 103 ARG A N 1
ATOM 837 C CA . ARG A 1 103 ? -4.144 4.742 -0.722 1.00 84.25 103 ARG A 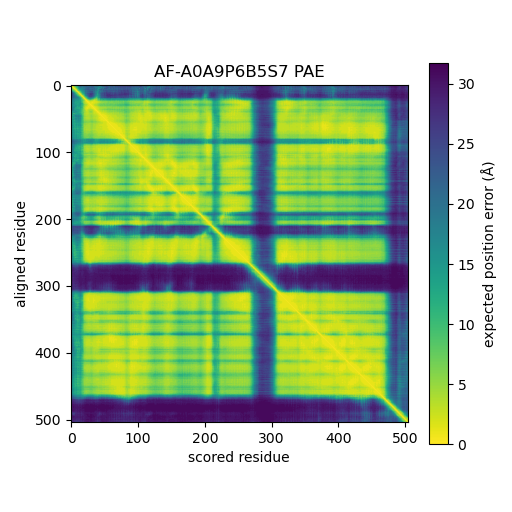CA 1
ATOM 838 C C . ARG A 1 103 ? -5.460 4.141 -1.192 1.00 84.25 103 ARG A C 1
ATOM 840 O O . ARG A 1 103 ? -6.358 3.931 -0.375 1.00 84.25 103 ARG A O 1
ATOM 847 N N . THR A 1 104 ? -5.603 3.824 -2.466 1.00 88.75 104 THR A N 1
ATOM 848 C CA . THR A 1 104 ? -6.835 3.213 -2.969 1.00 88.75 104 THR A CA 1
ATOM 849 C C . THR A 1 104 ? -6.718 1.688 -2.900 1.00 88.75 104 THR A C 1
ATOM 851 O O . THR A 1 104 ? -5.694 1.153 -3.323 1.00 88.75 104 THR A O 1
ATOM 854 N N . PRO A 1 105 ? -7.697 0.961 -2.326 1.00 89.44 105 PRO A N 1
ATOM 855 C CA . PRO A 1 105 ? -7.784 -0.492 -2.466 1.00 89.44 105 PRO A CA 1
ATOM 856 C C . PRO A 1 105 ? -7.796 -0.898 -3.945 1.00 89.44 105 PRO A C 1
ATOM 858 O O . PRO A 1 105 ? -8.310 -0.157 -4.785 1.00 89.44 105 PRO A O 1
ATOM 861 N N . VAL A 1 106 ? -7.248 -2.069 -4.267 1.00 86.50 106 VAL A N 1
ATOM 862 C CA . VAL A 1 106 ? -7.145 -2.567 -5.647 1.00 86.50 106 VAL A CA 1
ATOM 863 C C . VAL A 1 106 ? -7.481 -4.053 -5.666 1.00 86.50 106 VAL A C 1
ATOM 865 O O . VAL A 1 106 ? -7.065 -4.789 -4.785 1.00 86.50 106 VAL A O 1
ATOM 868 N N . ARG A 1 107 ? -8.179 -4.536 -6.698 1.00 86.38 107 ARG A N 1
ATOM 869 C CA . ARG A 1 107 ? -8.581 -5.956 -6.788 1.00 86.38 107 ARG A CA 1
ATOM 870 C C . ARG A 1 107 ? -7.404 -6.930 -6.858 1.00 86.38 107 ARG A C 1
ATOM 872 O O . ARG A 1 107 ? -7.528 -8.089 -6.477 1.00 86.38 107 ARG A O 1
ATOM 879 N N . SER A 1 108 ? -6.280 -6.470 -7.401 1.00 81.69 108 SER A N 1
ATOM 880 C CA . SER A 1 108 ? -5.095 -7.295 -7.643 1.00 81.69 108 SER A CA 1
ATOM 881 C C . SER A 1 108 ? -4.246 -7.540 -6.393 1.00 81.69 108 SER A C 1
ATOM 883 O O . SER A 1 108 ? -3.371 -8.405 -6.442 1.00 81.69 108 SER A O 1
ATOM 885 N N . GLU A 1 109 ? -4.490 -6.829 -5.282 1.00 84.88 109 GLU A N 1
ATOM 886 C CA . GLU A 1 109 ? -3.720 -6.964 -4.042 1.00 84.88 109 GLU A CA 1
ATOM 887 C C . GLU A 1 109 ? -4.412 -6.424 -2.785 1.00 84.88 109 GLU A C 1
ATOM 889 O O . GLU A 1 109 ? -5.127 -5.432 -2.826 1.00 84.88 109 GLU A O 1
ATOM 894 N N . GLY A 1 110 ? -4.131 -7.025 -1.627 1.00 84.56 110 GLY A N 1
ATOM 895 C CA . GLY A 1 110 ? -4.698 -6.624 -0.343 1.00 84.56 110 GLY A CA 1
ATOM 896 C C . GLY A 1 110 ? -3.826 -5.673 0.488 1.00 84.56 110 GLY A C 1
ATOM 897 O O . GLY A 1 110 ? -4.257 -5.235 1.553 1.00 84.56 110 GLY A O 1
ATOM 898 N N . TRP A 1 111 ? -2.645 -5.255 0.020 1.00 85.38 111 TRP A N 1
ATOM 899 C CA . TRP A 1 111 ? -1.774 -4.313 0.757 1.00 85.38 111 TRP A CA 1
ATOM 900 C C . TRP A 1 111 ? -2.446 -2.968 1.039 1.00 85.38 111 TRP A C 1
ATOM 902 O O . TRP A 1 111 ? -2.279 -2.365 2.098 1.00 85.38 111 TRP A O 1
ATOM 912 N N . ASN A 1 112 ? -3.254 -2.510 0.084 1.00 86.50 112 ASN A N 1
ATOM 913 C CA . ASN A 1 112 ? -4.081 -1.324 0.225 1.00 86.50 112 ASN A CA 1
ATOM 914 C C . ASN A 1 112 ? -5.494 -1.655 0.726 1.00 86.50 112 ASN A C 1
ATOM 916 O O . ASN A 1 112 ? -6.352 -0.783 0.693 1.00 86.50 112 ASN A O 1
ATOM 920 N N . HIS A 1 113 ? -5.776 -2.859 1.213 1.00 87.88 113 HIS A N 1
ATOM 921 C CA . HIS A 1 113 ? -7.054 -3.126 1.864 1.00 87.88 113 HIS A CA 1
ATOM 922 C C . HIS A 1 113 ? -7.019 -2.620 3.307 1.00 87.88 113 HIS A C 1
ATOM 924 O O . HIS A 1 113 ? -5.968 -2.633 3.955 1.00 87.88 113 HIS A O 1
ATOM 930 N N . PRO A 1 114 ? -8.145 -2.110 3.818 1.00 87.62 114 PRO A N 1
ATOM 931 C CA . PRO A 1 114 ? -8.208 -1.627 5.184 1.00 87.62 114 PRO A CA 1
ATOM 932 C C . PRO A 1 114 ? -7.982 -2.772 6.184 1.00 87.62 114 PRO A C 1
ATOM 934 O O . PRO A 1 114 ? -8.404 -3.901 5.954 1.00 87.62 114 PRO A O 1
ATOM 937 N N . MET A 1 115 ? -7.287 -2.485 7.286 1.00 88.06 115 MET A N 1
ATOM 938 C CA . MET A 1 115 ? -7.036 -3.463 8.356 1.00 88.06 115 MET A CA 1
ATOM 939 C C . MET A 1 115 ? -7.797 -3.116 9.627 1.00 88.06 115 MET A C 1
ATOM 941 O O . MET A 1 115 ? -8.260 -4.005 10.330 1.00 88.06 115 MET A O 1
ATOM 945 N N . ALA A 1 116 ? -7.971 -1.822 9.901 1.00 91.94 116 ALA A N 1
ATOM 946 C CA . ALA A 1 116 ? -8.787 -1.357 11.011 1.00 91.94 116 ALA A CA 1
ATOM 947 C C . ALA A 1 116 ? -9.627 -0.133 10.647 1.00 91.94 116 ALA A C 1
ATOM 949 O O . ALA A 1 116 ? -9.229 0.663 9.794 1.00 91.94 116 ALA A O 1
ATOM 950 N N . LEU A 1 117 ? -10.766 0.012 11.326 1.00 92.75 117 LEU A N 1
ATOM 951 C CA . LEU A 1 117 ? -11.649 1.172 11.314 1.00 92.75 117 LEU A CA 1
ATOM 952 C C . LEU A 1 117 ? -11.643 1.821 12.699 1.00 92.75 117 LEU A C 1
ATOM 954 O O . LEU A 1 117 ? -12.145 1.241 13.661 1.00 92.75 117 LEU A O 1
ATOM 958 N N . ILE A 1 118 ? -11.116 3.036 12.789 1.00 93.94 118 ILE A N 1
ATOM 959 C CA . ILE A 1 118 ? -11.143 3.848 14.001 1.00 93.94 118 ILE A CA 1
ATOM 960 C C . ILE A 1 118 ? -12.349 4.778 13.928 1.00 93.94 118 ILE A C 1
ATOM 962 O O . ILE A 1 118 ? -12.379 5.686 13.101 1.00 93.94 118 ILE A O 1
ATOM 966 N N . LEU A 1 119 ? -13.329 4.561 14.798 1.00 94.50 119 LEU A N 1
ATOM 967 C CA . LEU A 1 119 ? -14.526 5.381 14.947 1.00 94.50 119 LEU A CA 1
ATOM 968 C C . LEU A 1 119 ? -14.278 6.419 16.043 1.00 94.50 119 LEU A C 1
ATOM 970 O O . LEU A 1 119 ? -14.293 6.069 17.221 1.00 94.50 119 LEU A O 1
ATOM 974 N N . ALA A 1 120 ? -14.026 7.679 15.676 1.00 94.00 120 ALA A N 1
ATOM 975 C CA . ALA A 1 120 ? -13.735 8.727 16.655 1.00 94.00 120 ALA A CA 1
ATOM 976 C C . ALA A 1 120 ? -14.889 9.731 16.832 1.00 94.00 120 ALA A C 1
ATOM 978 O O . ALA A 1 120 ? -15.319 10.355 15.852 1.00 94.00 120 ALA A O 1
ATOM 979 N N . THR A 1 121 ? -15.303 9.950 18.083 1.00 94.31 121 THR A N 1
ATOM 980 C CA . THR A 1 121 ? -16.260 10.988 18.526 1.00 94.31 121 THR A CA 1
ATOM 981 C C . THR A 1 121 ? -15.596 11.878 19.576 1.00 94.31 121 THR A C 1
ATOM 983 O O . THR A 1 121 ? -14.749 11.407 20.326 1.00 94.31 121 THR A O 1
ATOM 986 N N . SER A 1 122 ? -15.973 13.158 19.645 1.00 92.75 122 SER A N 1
ATOM 987 C CA . SER A 1 122 ? -15.510 14.092 20.681 1.00 92.75 122 SER A CA 1
ATOM 988 C C . SER A 1 122 ? -16.534 14.238 21.812 1.00 92.75 122 SER A C 1
ATOM 990 O O . SER A 1 122 ? -17.736 14.205 21.546 1.00 92.75 122 SER A O 1
ATOM 992 N N . THR A 1 123 ? -16.084 14.475 23.048 1.00 93.31 123 THR A N 1
ATOM 993 C CA . THR A 1 123 ? -16.963 14.851 24.176 1.00 93.31 123 THR A CA 1
ATOM 994 C C . THR A 1 123 ? -17.577 16.247 24.028 1.00 93.31 123 THR A C 1
ATOM 996 O O . THR A 1 123 ? -18.461 16.604 24.798 1.00 93.31 123 THR A O 1
ATOM 999 N N . LEU A 1 124 ? -17.160 17.024 23.021 1.00 90.62 124 LEU A N 1
ATOM 1000 C CA . LEU A 1 124 ? -17.825 18.271 22.619 1.00 90.62 124 LEU A CA 1
ATOM 1001 C C . LEU A 1 124 ? -19.122 18.040 21.832 1.00 90.62 124 LEU A C 1
ATOM 1003 O O . LEU A 1 124 ? -19.885 18.982 21.626 1.00 90.62 124 LEU A O 1
ATOM 1007 N N . ALA A 1 125 ? -19.373 16.816 21.359 1.00 90.38 125 ALA A N 1
ATOM 1008 C CA . ALA A 1 125 ? -20.637 16.493 20.713 1.00 90.38 125 ALA A CA 1
ATOM 1009 C C . ALA A 1 125 ? -21.798 16.659 21.715 1.00 90.38 125 ALA A C 1
ATOM 1011 O O . ALA A 1 125 ? -21.640 16.289 22.878 1.00 90.38 125 ALA A O 1
ATOM 1012 N N . PRO A 1 126 ? -22.977 17.147 21.283 1.00 91.00 126 PRO A N 1
ATOM 1013 C CA . PRO A 1 126 ? -24.113 17.373 22.183 1.00 91.00 126 PRO A CA 1
ATOM 1014 C C . PRO A 1 126 ? -24.590 16.081 22.861 1.00 91.00 126 PRO A C 1
ATOM 1016 O O . PRO A 1 126 ? -25.001 16.103 24.015 1.00 91.00 126 PRO A O 1
ATOM 1019 N N . ASN A 1 127 ? -24.500 14.946 22.159 1.00 93.69 127 ASN A N 1
ATOM 1020 C CA . ASN A 1 127 ? -24.722 13.618 22.722 1.00 93.69 127 ASN A CA 1
ATOM 1021 C C . ASN A 1 127 ? -23.667 12.636 22.173 1.00 93.69 127 ASN A C 1
ATOM 1023 O O . ASN A 1 127 ? -23.847 12.073 21.085 1.00 93.69 127 ASN A O 1
ATOM 1027 N N . PRO A 1 128 ? -22.541 12.429 22.882 1.00 94.25 128 PRO A N 1
ATOM 1028 C CA . PRO A 1 128 ? -21.440 11.621 22.369 1.00 94.25 128 PRO A CA 1
ATOM 1029 C C . PRO A 1 128 ? -21.789 10.129 22.275 1.00 94.25 128 PRO A C 1
ATOM 1031 O O . PRO A 1 128 ? -21.351 9.466 21.336 1.00 94.25 128 PRO A O 1
ATOM 1034 N N . LEU A 1 129 ? -22.621 9.595 23.179 1.00 94.50 129 LEU A N 1
ATOM 1035 C CA . LEU A 1 129 ? -23.051 8.192 23.132 1.00 94.50 129 LEU A CA 1
ATOM 1036 C C . LEU A 1 129 ? -23.928 7.914 21.901 1.00 94.50 129 LEU A C 1
ATOM 1038 O O . LEU A 1 129 ? -23.732 6.917 21.198 1.00 94.50 129 LEU A O 1
ATOM 1042 N N . GLN A 1 130 ? -24.853 8.827 21.590 1.00 95.56 130 GLN A N 1
ATOM 1043 C CA . GLN A 1 130 ? -25.666 8.740 20.377 1.00 95.56 130 GLN A CA 1
ATOM 1044 C C . GLN A 1 130 ? -24.801 8.866 19.118 1.00 95.56 130 GLN A C 1
ATOM 1046 O O . GLN A 1 130 ? -24.967 8.083 18.185 1.00 95.56 130 GLN A O 1
ATOM 1051 N N . ALA A 1 131 ? -23.833 9.789 19.100 1.00 94.69 131 ALA A N 1
ATOM 1052 C CA . ALA A 1 131 ? -22.906 9.930 17.979 1.00 94.69 131 ALA A CA 1
ATOM 1053 C C . ALA A 1 131 ? -22.094 8.644 17.735 1.00 94.69 131 ALA A C 1
ATOM 1055 O O . ALA A 1 131 ? -21.953 8.212 16.593 1.00 94.69 131 ALA A O 1
ATOM 1056 N N . ILE A 1 132 ? -21.609 7.986 18.795 1.00 95.25 132 ILE A N 1
ATOM 1057 C CA . ILE A 1 132 ? -20.922 6.687 18.696 1.00 95.25 132 ILE A CA 1
ATOM 1058 C C . ILE A 1 132 ? -21.864 5.605 18.157 1.00 95.25 132 ILE A C 1
ATOM 1060 O O . ILE A 1 132 ? -21.466 4.826 17.293 1.00 95.25 132 ILE A O 1
ATOM 1064 N N . THR A 1 133 ? -23.120 5.586 18.605 1.00 96.00 133 THR A N 1
ATOM 1065 C CA . THR A 1 133 ? -24.130 4.641 18.104 1.00 96.00 133 THR A CA 1
ATOM 1066 C C . THR A 1 133 ? -24.363 4.813 16.602 1.00 96.00 133 THR A C 1
ATOM 1068 O O . THR A 1 133 ? -24.363 3.828 15.865 1.00 96.00 133 THR A O 1
ATOM 1071 N N . ILE A 1 134 ? -24.467 6.057 16.123 1.00 95.81 134 ILE A N 1
ATOM 1072 C CA . ILE A 1 134 ? -24.586 6.370 14.690 1.00 95.81 134 ILE A CA 1
ATOM 1073 C C . ILE A 1 134 ? -23.338 5.909 13.921 1.00 95.81 134 ILE A C 1
ATOM 1075 O O . ILE A 1 134 ? -23.457 5.333 12.840 1.00 95.81 134 ILE A O 1
ATOM 1079 N N . LEU A 1 135 ? -22.137 6.115 14.475 1.00 93.81 135 LEU A N 1
ATOM 1080 C CA . LEU A 1 135 ? -20.887 5.673 13.847 1.00 93.81 135 LEU A CA 1
ATOM 1081 C C . LEU A 1 135 ? -20.793 4.148 13.716 1.00 93.81 135 LEU A C 1
ATOM 1083 O O . LEU A 1 135 ? -20.322 3.663 12.689 1.00 93.81 135 LEU A O 1
ATOM 1087 N N . HIS A 1 136 ? -21.235 3.392 14.725 1.00 94.19 136 HIS A N 1
ATOM 1088 C CA . HIS A 1 136 ? -21.263 1.925 14.666 1.00 94.19 136 HIS A CA 1
ATOM 1089 C C . HIS A 1 136 ? -22.332 1.394 13.709 1.00 94.19 136 HIS A C 1
ATOM 1091 O O . HIS A 1 136 ? -22.090 0.389 13.042 1.00 94.19 136 HIS A O 1
ATOM 1097 N N . ALA A 1 137 ? -23.470 2.083 13.595 1.00 94.56 137 ALA A N 1
ATOM 1098 C CA . ALA A 1 137 ? -24.538 1.727 12.662 1.00 94.56 137 ALA A CA 1
ATOM 1099 C C . ALA A 1 137 ? -24.176 2.000 11.189 1.00 94.56 137 ALA A C 1
ATOM 1101 O O . ALA A 1 137 ? -24.739 1.378 10.288 1.00 94.56 137 ALA A O 1
ATOM 1102 N N . ARG A 1 138 ? -23.234 2.913 10.918 1.00 92.56 138 ARG A N 1
ATOM 1103 C CA . ARG A 1 138 ? -22.806 3.241 9.554 1.00 92.56 138 ARG A CA 1
ATOM 1104 C C . ARG A 1 138 ? -21.986 2.100 8.936 1.00 92.56 138 ARG A C 1
ATOM 1106 O O . ARG A 1 138 ? -20.854 1.827 9.346 1.00 92.56 138 ARG A O 1
ATOM 1113 N N . ALA A 1 139 ? -22.517 1.497 7.875 1.00 90.19 139 ALA A N 1
ATOM 1114 C CA . ALA A 1 139 ? -21.746 0.615 7.005 1.00 90.19 139 ALA A CA 1
ATOM 1115 C C . ALA A 1 139 ? -20.778 1.440 6.127 1.00 90.19 139 ALA A C 1
ATOM 1117 O O . ALA A 1 139 ? -21.189 2.471 5.587 1.00 90.19 139 ALA A O 1
ATOM 1118 N N . PRO A 1 140 ? -19.500 1.036 5.996 1.00 90.94 140 PRO A N 1
ATOM 1119 C CA . PRO A 1 140 ? -18.581 1.677 5.062 1.00 90.94 140 PRO A CA 1
ATOM 1120 C C . PRO A 1 140 ? -19.011 1.390 3.614 1.00 90.94 140 PRO A C 1
ATOM 1122 O O . PRO A 1 140 ? -19.322 0.248 3.276 1.00 90.94 140 PRO A O 1
ATOM 1125 N N . ASP A 1 141 ? -19.005 2.419 2.769 1.00 91.81 141 ASP A N 1
ATOM 1126 C CA . ASP A 1 141 ? -19.365 2.349 1.345 1.00 91.81 141 ASP A CA 1
ATOM 1127 C C . ASP A 1 141 ? -18.167 1.853 0.520 1.00 91.81 141 ASP A C 1
ATOM 1129 O O . ASP A 1 141 ? -17.495 2.605 -0.189 1.00 91.81 141 ASP A O 1
ATOM 1133 N N . LEU A 1 142 ? -17.823 0.577 0.712 1.00 91.06 142 LEU A N 1
ATOM 1134 C CA . LEU A 1 142 ? -16.703 -0.078 0.043 1.00 91.06 142 LEU A CA 1
ATOM 1135 C C . LEU A 1 142 ? -17.204 -1.139 -0.947 1.00 91.06 142 LEU A C 1
ATOM 1137 O O . LEU A 1 142 ? -18.167 -1.849 -0.653 1.00 91.06 142 LEU A O 1
ATOM 1141 N N . PRO A 1 143 ? -16.526 -1.312 -2.097 1.00 91.44 143 PRO A N 1
ATOM 1142 C CA . PRO A 1 143 ? -16.857 -2.371 -3.039 1.00 91.44 143 PRO A CA 1
ATOM 1143 C C . PRO A 1 143 ? -16.805 -3.771 -2.402 1.00 91.44 143 PRO A C 1
ATOM 1145 O O . PRO A 1 143 ? -15.956 -4.019 -1.547 1.00 91.44 143 PRO A O 1
ATOM 1148 N N . PRO A 1 144 ? -17.610 -4.738 -2.882 1.00 89.50 144 PRO A N 1
ATOM 1149 C CA . PRO A 1 144 ? -17.748 -6.059 -2.253 1.00 89.50 144 PRO A CA 1
ATOM 1150 C C . PRO A 1 144 ? -16.485 -6.932 -2.311 1.00 89.50 144 PRO A C 1
ATOM 1152 O O . PRO A 1 144 ? -16.393 -7.934 -1.613 1.00 89.50 144 PRO A O 1
ATOM 1155 N N . TRP A 1 145 ? -15.519 -6.580 -3.164 1.00 87.94 145 TRP A N 1
ATOM 1156 C CA . TRP A 1 145 ? -14.217 -7.246 -3.247 1.00 87.94 145 TRP A CA 1
ATOM 1157 C C . TRP A 1 145 ? -13.197 -6.686 -2.247 1.00 87.94 145 TRP A C 1
ATOM 1159 O O . TRP A 1 145 ? -12.134 -7.279 -2.071 1.00 87.94 145 TRP A O 1
ATOM 1169 N N . VAL A 1 146 ? -13.482 -5.540 -1.617 1.00 89.50 146 VAL A N 1
ATOM 1170 C CA . VAL A 1 146 ? -12.643 -5.003 -0.545 1.00 89.50 146 VAL A CA 1
ATOM 1171 C C . VAL A 1 146 ? -12.848 -5.855 0.696 1.00 89.50 146 VAL A C 1
ATOM 1173 O O . VAL A 1 146 ? -13.958 -6.270 1.015 1.00 89.50 146 VAL A O 1
ATOM 1176 N N . ASP A 1 147 ? -11.757 -6.113 1.407 1.00 84.75 147 ASP A N 1
ATOM 1177 C CA . ASP A 1 147 ? -11.808 -6.927 2.611 1.00 84.75 147 ASP A CA 1
ATOM 1178 C C . ASP A 1 147 ? -12.594 -6.204 3.707 1.00 84.75 147 ASP A C 1
ATOM 1180 O O . ASP A 1 147 ? -12.215 -5.115 4.145 1.00 84.75 147 ASP A O 1
ATOM 1184 N N . THR A 1 148 ? 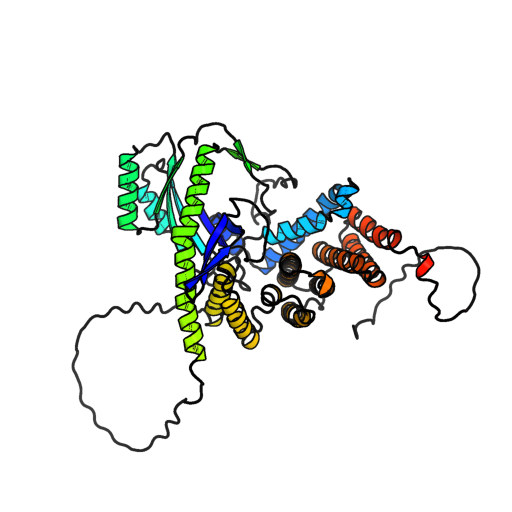-13.686 -6.825 4.141 1.00 83.69 148 THR A N 1
ATOM 1185 C CA . THR A 1 148 ? -14.544 -6.327 5.216 1.00 83.69 148 THR A CA 1
ATOM 1186 C C . THR A 1 148 ? -14.125 -6.853 6.587 1.00 83.69 148 THR A C 1
ATOM 1188 O O . THR A 1 148 ? -14.656 -6.381 7.595 1.00 83.69 148 THR A O 1
ATOM 1191 N N . SER A 1 149 ? -13.186 -7.809 6.655 1.00 84.00 149 SER A N 1
ATOM 1192 C CA . SER A 1 149 ? -12.637 -8.349 7.904 1.00 84.00 149 SER A CA 1
ATOM 1193 C C . SER A 1 149 ? -11.660 -7.357 8.535 1.00 84.00 149 SER A C 1
ATOM 1195 O O . SER A 1 149 ? -10.445 -7.519 8.551 1.00 84.00 149 SER A O 1
ATOM 1197 N N . MET A 1 150 ? -12.217 -6.261 9.038 1.00 88.38 150 MET A N 1
ATOM 1198 C CA . MET A 1 150 ? -11.443 -5.185 9.627 1.00 88.38 150 MET A CA 1
ATOM 1199 C C . MET A 1 150 ? -11.657 -5.081 11.130 1.00 88.38 150 MET A C 1
ATOM 1201 O O . MET A 1 150 ? -12.781 -5.172 11.628 1.00 88.38 150 MET A O 1
ATOM 1205 N N . TYR A 1 151 ? -10.588 -4.750 11.842 1.00 93.50 151 TYR A N 1
ATOM 1206 C CA . TYR A 1 151 ? -10.637 -4.474 13.267 1.00 93.50 151 TYR A CA 1
ATOM 1207 C C . TYR A 1 151 ? -11.340 -3.141 13.565 1.00 93.50 151 TYR A C 1
ATOM 1209 O O . TYR A 1 151 ? -10.886 -2.083 13.133 1.00 93.50 151 TYR A O 1
ATOM 1217 N N . ARG A 1 152 ? -12.451 -3.153 14.307 1.00 93.75 152 ARG A N 1
ATOM 1218 C CA . ARG A 1 152 ? -13.159 -1.924 14.710 1.00 93.75 152 ARG A CA 1
ATOM 1219 C C . ARG A 1 152 ? -12.667 -1.447 16.074 1.00 93.75 152 ARG A C 1
ATOM 1221 O O . ARG A 1 152 ? -12.612 -2.232 17.018 1.00 93.75 152 ARG A O 1
ATOM 1228 N N . TYR A 1 153 ? -12.356 -0.157 16.176 1.00 95.62 153 TYR A N 1
ATOM 1229 C CA . TYR A 1 153 ? -11.868 0.467 17.402 1.00 95.62 153 TYR A CA 1
ATOM 1230 C C . TYR A 1 153 ? -12.529 1.825 17.623 1.00 95.62 153 TYR A C 1
ATOM 1232 O O . TYR A 1 153 ? -12.580 2.647 16.711 1.00 95.62 153 TYR A O 1
ATOM 1240 N N . THR A 1 154 ? -13.041 2.076 18.823 1.00 96.81 154 THR A N 1
ATOM 1241 C CA . THR A 1 154 ? -13.735 3.330 19.147 1.00 96.81 154 THR A CA 1
ATOM 1242 C C . THR A 1 154 ? -12.803 4.260 19.912 1.00 96.81 154 THR A C 1
ATOM 1244 O O . THR A 1 154 ? -12.170 3.854 20.881 1.00 96.81 154 THR A O 1
ATOM 1247 N N . VAL A 1 155 ? -12.728 5.525 19.514 1.00 96.50 155 VAL A N 1
ATOM 1248 C CA . VAL A 1 155 ? -11.938 6.544 20.214 1.00 96.50 155 VAL A CA 1
ATOM 1249 C C . VAL A 1 155 ? -12.859 7.668 20.657 1.00 96.50 155 VAL A C 1
ATOM 1251 O O . VAL A 1 155 ? -13.579 8.262 19.857 1.00 96.50 155 VAL A O 1
ATOM 1254 N N . ILE A 1 156 ? -12.828 7.970 21.945 1.00 96.00 156 ILE A N 1
ATOM 1255 C CA . ILE A 1 156 ? -13.518 9.108 22.534 1.00 96.00 156 ILE A CA 1
ATOM 1256 C C . ILE A 1 156 ? -12.460 10.180 22.754 1.00 96.00 156 ILE A C 1
ATOM 1258 O O . ILE A 1 156 ? -11.569 10.008 23.577 1.00 96.00 156 ILE A O 1
ATOM 1262 N N . VAL A 1 157 ? -12.522 11.261 21.989 1.00 93.94 157 VAL A N 1
ATOM 1263 C CA . VAL A 1 157 ? -11.615 12.399 22.126 1.00 93.94 157 VAL A CA 1
ATOM 1264 C C . VAL A 1 157 ? -12.178 13.333 23.189 1.00 93.94 157 VAL A C 1
ATOM 1266 O O . VAL A 1 157 ? -13.289 13.838 23.047 1.00 93.94 157 VAL A O 1
ATOM 1269 N N . HIS A 1 158 ? -11.415 13.562 24.247 1.00 93.19 158 HIS A N 1
ATOM 1270 C CA . HIS A 1 158 ? -11.772 14.426 25.361 1.00 93.19 158 HIS A CA 1
ATOM 1271 C C . HIS A 1 158 ? -10.832 15.638 25.397 1.00 93.19 158 HIS A C 1
ATOM 1273 O O . HIS A 1 158 ? -9.751 15.558 25.990 1.00 93.19 158 HIS A O 1
ATOM 1279 N N . PRO A 1 159 ? -11.183 16.734 24.701 1.00 89.62 159 PRO A N 1
ATOM 1280 C CA . PRO A 1 159 ? -10.395 17.957 24.730 1.00 89.62 159 PRO A CA 1
ATOM 1281 C C . PRO A 1 159 ? -10.641 18.754 26.019 1.00 89.62 159 PRO A C 1
ATOM 1283 O O . PRO A 1 159 ? -11.706 18.640 26.619 1.00 89.62 159 PRO A O 1
ATOM 1286 N N . SER A 1 160 ? -9.702 19.617 26.408 1.00 85.62 160 SER A N 1
ATOM 1287 C CA . SER A 1 160 ? -9.953 20.660 27.414 1.00 85.62 160 SER A CA 1
ATOM 1288 C C . SER A 1 160 ? -10.052 22.037 26.738 1.00 85.62 160 SER A C 1
ATOM 1290 O O . SER A 1 160 ? -9.149 22.403 25.981 1.00 85.62 160 SER A O 1
ATOM 1292 N N . PRO A 1 161 ? -11.128 22.819 26.955 1.00 83.19 161 PRO A N 1
ATOM 1293 C CA . PRO A 1 161 ? -12.305 22.509 27.771 1.00 83.19 161 PRO A CA 1
ATOM 1294 C C . PRO A 1 161 ? -13.266 21.529 27.074 1.00 83.19 161 PRO A C 1
ATOM 1296 O O . PRO A 1 161 ? -13.402 21.548 25.850 1.00 83.19 161 PRO A O 1
ATOM 1299 N N . SER A 1 162 ? -13.968 20.720 27.869 1.00 83.81 162 SER A N 1
ATOM 1300 C CA . SER A 1 162 ? -15.020 19.781 27.446 1.00 83.81 162 SER A CA 1
ATOM 1301 C C . SER A 1 162 ? -16.340 20.122 28.144 1.00 83.81 162 SER A C 1
ATOM 1303 O O . SER A 1 162 ? -16.334 20.709 29.221 1.00 83.81 162 SER A O 1
ATOM 1305 N N . ASN A 1 163 ? -17.468 19.733 27.540 1.00 83.25 163 ASN A N 1
ATOM 1306 C CA . ASN A 1 163 ? -18.792 19.843 28.167 1.00 83.25 163 ASN A CA 1
ATOM 1307 C C . ASN A 1 163 ? -18.989 18.822 29.298 1.00 83.25 163 ASN A C 1
ATOM 1309 O O . ASN A 1 163 ? -19.791 19.050 30.193 1.00 83.25 163 ASN A O 1
ATOM 1313 N N . LEU A 1 164 ? -18.286 17.691 29.217 1.00 88.62 164 LEU A N 1
ATOM 1314 C CA . LEU A 1 164 ? -18.290 16.642 30.232 1.00 88.62 164 LEU A CA 1
ATOM 1315 C C . LEU A 1 164 ? -17.129 16.823 31.204 1.00 88.62 164 LEU A C 1
ATOM 1317 O O . LEU A 1 164 ? -16.011 17.112 30.762 1.00 88.62 164 LEU A O 1
ATOM 1321 N N . ASN A 1 165 ? -17.389 16.557 32.482 1.00 89.81 165 ASN A N 1
ATOM 1322 C CA . ASN A 1 165 ? -16.367 16.421 33.522 1.00 89.81 165 ASN A CA 1
ATOM 1323 C C . ASN A 1 165 ? -15.537 15.132 33.321 1.00 89.81 165 ASN A C 1
ATOM 1325 O O . ASN A 1 165 ? -15.988 14.209 32.634 1.00 89.81 165 ASN A O 1
ATOM 1329 N N . PRO A 1 166 ? -14.335 15.012 33.919 1.00 89.06 166 PRO A N 1
ATOM 1330 C CA . PRO A 1 166 ? -13.496 13.819 33.762 1.00 89.06 166 PRO A CA 1
ATOM 1331 C C . PRO A 1 166 ? -14.200 12.528 34.213 1.00 89.06 166 PRO A C 1
ATOM 1333 O O . PRO A 1 166 ? -14.129 11.519 33.511 1.00 89.06 166 PRO A O 1
ATOM 1336 N N . ASP A 1 167 ? -14.949 12.567 35.318 1.00 93.44 167 ASP A N 1
ATOM 1337 C CA . ASP A 1 167 ? -15.701 11.406 35.818 1.00 93.44 167 ASP A CA 1
ATOM 1338 C C . ASP A 1 167 ? -16.830 10.994 34.862 1.00 93.44 167 ASP A C 1
ATOM 1340 O O . ASP A 1 167 ? -17.057 9.807 34.620 1.00 93.44 167 ASP A O 1
ATOM 1344 N N . GLU A 1 168 ? -17.496 11.969 34.241 1.00 93.81 168 GLU A N 1
ATOM 1345 C CA . GLU A 1 168 ? -18.531 11.728 33.232 1.00 93.81 168 GLU A CA 1
ATOM 1346 C C . GLU A 1 168 ? -17.938 11.162 31.938 1.00 93.81 168 GLU A C 1
ATOM 1348 O O . GLU A 1 168 ? -18.535 10.287 31.310 1.00 93.81 168 GLU A O 1
ATOM 1353 N N . ALA A 1 169 ? -16.741 11.605 31.544 1.00 93.50 169 ALA A N 1
ATOM 1354 C CA . ALA A 1 169 ? -16.021 11.048 30.403 1.00 93.50 169 ALA A CA 1
ATOM 1355 C C . ALA A 1 169 ? -15.614 9.581 30.648 1.00 93.50 169 ALA A C 1
ATOM 1357 O O . ALA A 1 169 ? -15.707 8.750 29.738 1.00 93.50 169 ALA A O 1
ATOM 1358 N N . VAL A 1 170 ? -15.227 9.231 31.880 1.00 95.44 170 VAL A N 1
ATOM 1359 C CA . VAL A 1 170 ? -14.974 7.839 32.290 1.00 95.44 170 VAL A CA 1
ATOM 1360 C C . VAL A 1 170 ? -16.272 7.026 32.319 1.00 95.44 170 VAL A C 1
ATOM 1362 O O . VAL A 1 170 ? -16.297 5.891 31.836 1.00 95.44 170 VAL A O 1
ATOM 1365 N N . ALA A 1 171 ? -17.373 7.597 32.815 1.00 96.44 171 ALA A N 1
ATOM 1366 C CA . ALA A 1 171 ? -18.685 6.953 32.783 1.00 96.44 171 ALA A CA 1
ATOM 1367 C C . ALA A 1 171 ? -19.149 6.677 31.341 1.00 96.44 171 ALA A C 1
ATOM 1369 O O . ALA A 1 171 ? -19.596 5.568 31.039 1.00 96.44 171 ALA A O 1
ATOM 1370 N N . LEU A 1 172 ? -18.960 7.638 30.430 1.00 95.94 172 LEU A N 1
ATOM 1371 C CA . LEU A 1 172 ? -19.211 7.478 28.998 1.00 95.94 172 LEU A CA 1
ATOM 1372 C C . LEU A 1 172 ? -18.356 6.350 28.405 1.00 95.94 172 LEU A C 1
ATOM 1374 O O . LEU A 1 172 ? -18.888 5.499 27.695 1.00 95.94 172 LEU A O 1
ATOM 1378 N N . LEU A 1 173 ? -17.056 6.299 28.717 1.00 96.62 173 LEU A N 1
ATOM 1379 C CA . LEU A 1 173 ? -16.176 5.211 28.279 1.00 96.62 173 LEU A CA 1
ATOM 1380 C C . LEU A 1 173 ? -16.696 3.844 28.748 1.00 96.62 173 LEU A C 1
ATOM 1382 O O . LEU A 1 173 ? -16.742 2.904 27.957 1.00 96.62 173 LEU A O 1
ATOM 1386 N N . ASN A 1 174 ? -17.119 3.728 30.007 1.00 96.94 174 ASN A N 1
ATOM 1387 C CA . ASN A 1 174 ? -17.654 2.481 30.558 1.00 96.94 174 ASN A CA 1
ATOM 1388 C C . ASN A 1 174 ? -18.986 2.079 29.905 1.00 96.94 174 ASN A C 1
ATOM 1390 O O . ASN A 1 174 ? -19.197 0.899 29.615 1.00 96.94 174 ASN A O 1
ATOM 1394 N N . ALA A 1 175 ? -19.858 3.046 29.608 1.00 96.62 175 ALA A N 1
ATOM 1395 C CA . ALA A 1 175 ? -21.091 2.806 28.863 1.00 96.62 175 ALA A CA 1
ATOM 1396 C C . ALA A 1 175 ? -20.802 2.293 27.441 1.00 96.62 175 ALA A C 1
ATOM 1398 O O . ALA A 1 175 ? -21.373 1.287 27.016 1.00 96.62 175 ALA A O 1
ATOM 1399 N N . VAL A 1 176 ? -19.855 2.920 26.736 1.00 96.69 176 VAL A N 1
ATOM 1400 C CA . VAL A 1 176 ? -19.427 2.504 25.391 1.00 96.69 176 VAL A CA 1
ATOM 1401 C C . VAL A 1 176 ? -18.790 1.113 25.424 1.00 96.69 176 VAL A C 1
ATOM 1403 O O . VAL A 1 176 ? -19.114 0.291 24.570 1.00 96.69 176 VAL A O 1
ATOM 1406 N N . LYS A 1 177 ? -17.965 0.800 26.434 1.00 96.44 177 LYS A N 1
ATOM 1407 C CA . LYS A 1 177 ? -17.397 -0.547 26.635 1.00 96.44 177 LYS A CA 1
ATOM 1408 C C . LYS A 1 177 ? -18.472 -1.614 26.800 1.00 96.44 177 LYS A C 1
ATOM 1410 O O . LYS A 1 177 ? -18.367 -2.692 26.220 1.00 96.44 177 LYS A O 1
ATOM 1415 N N . LYS A 1 178 ? -19.515 -1.309 27.576 1.00 96.50 178 LYS A N 1
ATOM 1416 C CA . LYS A 1 178 ? -20.644 -2.218 27.801 1.00 96.50 178 LYS A CA 1
ATOM 1417 C C . LYS A 1 178 ? -21.448 -2.462 26.522 1.00 96.50 178 LYS A C 1
ATOM 1419 O O . LYS A 1 178 ? -21.917 -3.575 26.316 1.00 96.50 178 LYS A O 1
ATOM 1424 N N . GLN A 1 179 ? -21.609 -1.441 25.680 1.00 95.38 179 GLN A N 1
ATOM 1425 C CA . GLN A 1 179 ? -22.437 -1.520 24.474 1.00 95.38 179 GLN A CA 1
ATOM 1426 C C . GLN A 1 179 ? -21.693 -2.080 23.249 1.00 95.38 179 GLN A C 1
ATOM 1428 O O . GLN A 1 179 ? -22.267 -2.871 22.507 1.00 95.38 179 GLN A O 1
ATOM 1433 N N . PHE A 1 180 ? -20.438 -1.680 23.024 1.00 94.12 180 PHE A N 1
ATOM 1434 C CA . PHE A 1 180 ? -19.684 -1.969 21.792 1.00 94.12 180 PHE A CA 1
ATOM 1435 C C . PHE A 1 180 ? -18.419 -2.815 22.012 1.00 94.12 180 PHE A C 1
ATOM 1437 O O . PHE A 1 180 ? -17.700 -3.108 21.056 1.00 94.12 180 PHE A O 1
ATOM 1444 N N . GLY A 1 181 ? -18.147 -3.233 23.251 1.00 93.56 181 GLY A N 1
ATOM 1445 C CA . GLY A 1 181 ? -17.000 -4.066 23.610 1.00 93.56 181 GLY A CA 1
ATOM 1446 C C . GLY A 1 181 ? -15.770 -3.274 24.058 1.00 93.56 181 GLY A C 1
ATOM 1447 O O . GLY A 1 181 ? -15.761 -2.050 24.108 1.00 93.56 181 GLY A O 1
ATOM 1448 N N . LEU A 1 182 ? -14.702 -3.996 24.403 1.00 92.06 182 LEU A N 1
ATOM 1449 C CA . LEU A 1 182 ? -13.525 -3.442 25.092 1.00 92.06 182 LEU A CA 1
ATOM 1450 C C . LEU A 1 182 ? -12.590 -2.608 24.201 1.00 92.06 182 LEU A C 1
ATOM 1452 O O . LEU A 1 182 ? -11.711 -1.921 24.720 1.00 92.06 182 LEU A O 1
ATOM 1456 N N . ASN A 1 183 ? -12.787 -2.639 22.881 1.00 94.12 183 ASN A N 1
ATOM 1457 C CA . ASN A 1 183 ? -11.942 -1.989 21.874 1.00 94.12 183 ASN A CA 1
ATOM 1458 C C . ASN A 1 183 ? -12.232 -0.484 21.799 1.00 94.12 183 ASN A C 1
ATOM 1460 O O . ASN A 1 183 ? -12.740 0.038 20.801 1.00 94.12 183 ASN A O 1
ATOM 1464 N N . THR A 1 184 ? -11.976 0.201 22.906 1.00 96.25 184 THR A N 1
ATOM 1465 C CA . THR A 1 184 ? -12.364 1.589 23.149 1.00 96.25 184 THR A CA 1
ATOM 1466 C C . THR A 1 184 ? -11.247 2.319 23.882 1.00 96.25 184 THR A C 1
ATOM 1468 O O . THR A 1 184 ? -10.673 1.759 24.816 1.00 96.25 184 THR A O 1
ATOM 1471 N N . HIS A 1 185 ? -10.986 3.575 23.533 1.00 95.69 185 HIS A N 1
ATOM 1472 C CA . HIS A 1 185 ? -9.994 4.407 24.218 1.00 95.69 185 HIS A CA 1
ATOM 1473 C C . HIS A 1 185 ? -10.518 5.822 24.456 1.00 95.69 185 HIS A C 1
ATOM 1475 O O . HIS A 1 185 ? -11.215 6.374 23.606 1.00 95.69 185 HIS A O 1
ATOM 1481 N N . LEU A 1 186 ? -10.154 6.411 25.595 1.00 96.25 186 LEU A N 1
ATOM 1482 C CA . LEU A 1 186 ? -10.412 7.813 25.919 1.00 96.25 186 LEU A CA 1
ATOM 1483 C C . LEU A 1 186 ? -9.125 8.614 25.684 1.00 96.25 186 LEU A C 1
ATOM 1485 O O . LEU A 1 186 ? -8.208 8.563 26.498 1.00 96.25 186 LEU A O 1
ATOM 1489 N N . LEU A 1 187 ? -9.055 9.330 24.563 1.00 94.12 187 LEU A N 1
ATOM 1490 C CA . LEU A 1 187 ? -7.913 10.161 24.190 1.00 94.12 187 LEU A CA 1
ATOM 1491 C C . LEU A 1 187 ? -8.062 11.553 24.809 1.00 94.12 187 LEU A C 1
ATOM 1493 O O . LEU A 1 187 ? -8.922 12.325 24.389 1.00 94.12 187 LEU A O 1
ATOM 1497 N N . GLN A 1 188 ? -7.215 11.881 25.780 1.00 92.38 188 GLN A N 1
ATOM 1498 C CA . GLN A 1 188 ? -7.213 13.187 26.442 1.00 92.38 188 GLN A CA 1
ATOM 1499 C C . GLN A 1 188 ? -6.316 14.181 25.695 1.00 92.38 188 GLN A C 1
ATOM 1501 O O . GLN A 1 188 ? -5.131 13.911 25.492 1.00 92.38 188 GLN A O 1
ATOM 1506 N N . LEU A 1 189 ? -6.876 15.334 25.318 1.00 89.38 189 LEU A N 1
ATOM 1507 C CA . LEU A 1 189 ? -6.175 16.405 24.596 1.00 89.38 189 LEU A CA 1
ATOM 1508 C C . LEU A 1 189 ? -6.311 17.745 25.352 1.00 89.38 189 LEU A C 1
ATOM 1510 O O . LEU A 1 189 ? -7.186 18.559 25.032 1.00 89.38 189 LEU A O 1
ATOM 1514 N N . PRO A 1 190 ? -5.532 17.953 26.429 1.00 84.44 190 PRO A N 1
ATOM 1515 C CA . PRO A 1 190 ? -5.691 19.100 27.322 1.00 84.44 190 PRO A CA 1
ATOM 1516 C C . PRO A 1 190 ? -5.330 20.459 26.701 1.00 84.44 190 PRO A C 1
ATOM 1518 O O . PRO A 1 190 ? -5.778 21.479 27.218 1.00 84.44 190 PRO A O 1
ATOM 1521 N N . SER A 1 191 ? -4.559 20.497 25.613 1.00 79.06 191 SER A N 1
ATOM 1522 C CA . SER A 1 191 ? -3.965 21.736 25.085 1.00 79.06 191 SER A CA 1
ATOM 1523 C C . SER A 1 191 ? -4.486 22.118 23.693 1.00 79.06 191 SER A C 1
ATOM 1525 O O . SER A 1 191 ? -3.842 22.871 22.963 1.00 79.06 191 SER A O 1
ATOM 1527 N N . LEU A 1 192 ? -5.692 21.667 23.331 1.00 67.62 192 LEU A N 1
ATOM 1528 C CA . LEU A 1 192 ? -6.232 21.789 21.971 1.00 67.62 192 LEU A CA 1
ATOM 1529 C C . LEU A 1 192 ? -6.441 23.241 21.481 1.00 67.62 192 LEU A C 1
ATOM 1531 O O . LEU A 1 192 ? -6.655 23.463 20.291 1.00 67.62 192 LEU A O 1
ATOM 1535 N N . ARG A 1 193 ? -6.452 24.224 22.395 1.00 64.56 193 ARG A N 1
ATOM 1536 C CA . ARG A 1 193 ? -6.646 25.661 22.104 1.00 64.56 193 ARG A CA 1
ATOM 1537 C C . ARG A 1 193 ? -5.358 26.478 22.091 1.00 64.56 193 ARG A C 1
ATOM 1539 O O . ARG A 1 193 ? -5.406 27.672 21.804 1.00 64.56 193 ARG A O 1
ATOM 1546 N N . GLU A 1 194 ? -4.223 25.879 22.430 1.00 64.88 194 GLU A N 1
ATOM 1547 C CA . GLU A 1 194 ? -2.948 26.560 22.256 1.00 64.88 194 GLU A CA 1
ATOM 1548 C C . GLU A 1 194 ? -2.712 26.727 20.748 1.00 64.88 194 GLU A C 1
ATOM 1550 O O . GLU A 1 194 ? -2.766 25.752 20.002 1.00 64.88 194 GLU A O 1
ATOM 1555 N N . ASN A 1 195 ? -2.450 27.953 20.273 1.00 65.12 195 ASN A N 1
ATOM 1556 C CA . ASN A 1 195 ? -2.072 28.226 18.874 1.00 65.12 195 ASN A CA 1
ATOM 1557 C C . ASN A 1 195 ? -0.637 27.736 18.581 1.00 65.12 195 ASN A C 1
ATOM 1559 O O . ASN A 1 195 ? 0.170 28.432 17.965 1.00 65.12 195 ASN A O 1
ATOM 1563 N N . THR A 1 196 ? -0.291 26.555 19.081 1.00 70.56 196 THR A N 1
ATOM 1564 C CA . THR A 1 196 ? 0.976 25.887 18.854 1.00 70.56 196 THR A CA 1
ATOM 1565 C C . THR A 1 196 ? 0.856 25.036 17.601 1.00 70.56 196 THR A C 1
ATOM 1567 O O . THR A 1 196 ? -0.162 24.397 17.323 1.00 70.56 196 THR A O 1
ATOM 1570 N N . THR A 1 197 ? 1.903 25.076 16.787 1.00 77.38 197 THR A N 1
ATOM 1571 C CA . THR A 1 197 ? 1.975 24.279 15.570 1.00 77.38 197 THR A CA 1
ATOM 1572 C C . THR A 1 197 ? 3.192 23.387 15.622 1.00 77.38 197 THR A C 1
ATOM 1574 O O . THR A 1 197 ? 4.302 23.880 15.824 1.00 77.38 197 THR A O 1
ATOM 1577 N N . ILE A 1 198 ? 3.001 22.100 15.363 1.00 75.00 198 ILE A N 1
ATOM 1578 C CA . ILE A 1 198 ? 4.101 21.155 15.209 1.00 75.00 198 ILE A CA 1
ATOM 1579 C C . ILE A 1 198 ? 4.398 20.997 13.727 1.00 75.00 198 ILE A C 1
ATOM 1581 O O . ILE A 1 198 ? 3.495 20.890 12.893 1.00 75.00 198 ILE A O 1
ATOM 1585 N N . SER A 1 199 ? 5.686 20.977 13.401 1.00 73.19 199 SER A N 1
ATOM 1586 C CA . SER A 1 199 ? 6.157 20.645 12.065 1.00 73.19 199 SER A CA 1
ATOM 1587 C C . SER A 1 199 ? 6.011 19.145 11.833 1.00 73.19 199 SER A C 1
ATOM 1589 O O . SER A 1 199 ? 6.688 18.340 12.473 1.00 73.19 199 SER A O 1
ATOM 1591 N N . ILE A 1 200 ? 5.134 18.768 10.910 1.00 68.62 200 ILE A N 1
ATOM 1592 C CA . ILE A 1 200 ? 4.974 17.393 10.457 1.00 68.62 200 ILE A CA 1
ATOM 1593 C C . ILE A 1 200 ? 5.684 17.237 9.106 1.00 68.62 200 ILE A C 1
ATOM 1595 O O . ILE A 1 200 ? 5.626 18.127 8.244 1.00 68.62 200 ILE A O 1
ATOM 1599 N N . PRO A 1 201 ? 6.365 16.101 8.902 1.00 65.31 201 PRO A N 1
ATOM 1600 C CA . PRO A 1 201 ? 6.891 15.716 7.606 1.00 65.31 201 PRO A CA 1
ATOM 1601 C C . PRO A 1 201 ? 5.846 15.820 6.485 1.00 65.31 201 PRO A C 1
ATOM 1603 O O . PRO A 1 201 ? 4.659 15.571 6.716 1.00 65.31 201 PRO A O 1
ATOM 1606 N N . PRO A 1 202 ? 6.263 16.185 5.262 1.00 64.94 202 PRO A N 1
ATOM 1607 C CA . PRO A 1 202 ? 5.339 16.337 4.151 1.00 64.94 202 PRO A CA 1
ATOM 1608 C C . PRO A 1 202 ? 4.656 15.006 3.820 1.00 64.94 202 PRO A C 1
ATOM 1610 O O . PRO A 1 202 ? 5.287 13.949 3.785 1.00 64.94 202 PRO A O 1
ATOM 1613 N N . TYR A 1 203 ? 3.355 15.077 3.539 1.00 71.12 203 TYR A N 1
ATOM 1614 C CA . TYR A 1 203 ? 2.588 13.939 3.047 1.00 71.12 203 TYR A CA 1
ATOM 1615 C C . TYR A 1 203 ? 3.132 13.481 1.696 1.00 71.12 203 TYR A C 1
ATOM 1617 O O . TYR A 1 203 ? 3.522 14.297 0.857 1.00 71.12 203 TYR A O 1
ATOM 1625 N N . PHE A 1 204 ? 3.095 12.167 1.466 1.00 81.81 204 PHE A N 1
ATOM 1626 C CA . PHE A 1 204 ? 3.300 11.631 0.127 1.00 81.81 204 PHE A CA 1
ATOM 1627 C C . PHE A 1 204 ? 2.294 12.267 -0.836 1.00 81.81 204 PHE A C 1
ATOM 1629 O O . PHE A 1 204 ? 1.127 12.429 -0.463 1.00 81.81 204 PHE A O 1
ATOM 1636 N N . PRO A 1 205 ? 2.721 12.634 -2.053 1.00 86.00 205 PRO A N 1
ATOM 1637 C CA . PRO A 1 205 ? 1.826 13.217 -3.033 1.00 86.00 205 PRO A CA 1
ATOM 1638 C C . PRO A 1 205 ? 0.711 12.213 -3.354 1.00 86.00 205 PRO A C 1
ATOM 1640 O O . PRO A 1 205 ? 0.962 11.022 -3.529 1.00 86.00 205 PRO A O 1
ATOM 1643 N N . GLN A 1 206 ? -0.528 12.700 -3.404 1.00 85.56 206 GLN A N 1
ATOM 1644 C CA . GLN A 1 206 ? -1.714 11.893 -3.685 1.00 85.56 206 GLN A CA 1
ATOM 1645 C C . GLN A 1 206 ? -2.427 12.422 -4.921 1.00 85.56 206 GLN A C 1
ATOM 1647 O O . GLN A 1 206 ? -2.455 13.634 -5.151 1.00 85.56 206 GLN A O 1
ATOM 1652 N N . LEU A 1 207 ? -3.048 11.506 -5.664 1.00 88.56 207 LEU A N 1
ATOM 1653 C CA . LEU A 1 207 ? -3.933 11.847 -6.767 1.00 88.56 207 LEU A CA 1
ATOM 1654 C C . LEU A 1 207 ? -5.064 12.761 -6.261 1.00 88.56 207 LEU A C 1
ATOM 1656 O O . LEU A 1 207 ? -5.763 12.380 -5.315 1.00 88.56 207 LEU A O 1
ATOM 1660 N N . PRO A 1 208 ? -5.285 13.934 -6.878 1.00 85.81 208 PRO A N 1
ATOM 1661 C CA . PRO A 1 208 ? -6.413 14.785 -6.534 1.00 85.81 208 PRO A CA 1
ATOM 1662 C C . PRO A 1 208 ? -7.761 14.064 -6.734 1.00 85.81 208 PRO A C 1
ATOM 1664 O O . PRO A 1 208 ? -7.901 13.253 -7.663 1.00 85.81 208 PRO A O 1
ATOM 1667 N N . PRO A 1 209 ? -8.772 14.340 -5.890 1.00 80.94 209 PRO A N 1
ATOM 1668 C CA . PRO A 1 209 ? -10.108 13.772 -6.060 1.00 80.94 209 PRO A CA 1
ATOM 1669 C C . PRO A 1 209 ? -10.706 14.178 -7.416 1.00 80.94 209 PRO A C 1
ATOM 1671 O O . PRO A 1 209 ? -10.422 15.257 -7.927 1.00 80.94 209 PRO A O 1
ATOM 1674 N N . SER A 1 210 ? -11.533 13.307 -8.006 1.00 70.19 210 SER A N 1
ATOM 1675 C CA . SER A 1 210 ? -12.111 13.526 -9.346 1.00 70.19 210 SER A CA 1
ATOM 1676 C C . SER A 1 210 ? -12.989 14.794 -9.450 1.00 70.19 210 SER A C 1
ATOM 1678 O O . SER A 1 210 ? -13.123 15.325 -10.545 1.00 70.19 210 SER A O 1
ATOM 1680 N N . GLU A 1 211 ? -13.568 15.283 -8.343 1.00 59.03 211 GLU A N 1
ATOM 1681 C CA . GLU A 1 211 ? -14.624 16.321 -8.328 1.00 59.03 211 GLU A CA 1
ATOM 1682 C C . GLU A 1 211 ? -14.245 17.640 -7.616 1.00 59.03 211 GLU A C 1
ATOM 1684 O O . GLU A 1 211 ? -15.121 18.387 -7.182 1.00 59.03 211 GLU A O 1
ATOM 1689 N N . SER A 1 212 ? -12.964 17.978 -7.437 1.00 46.53 212 SER A N 1
ATOM 1690 C CA . SER A 1 212 ? -12.634 19.228 -6.730 1.00 46.53 212 SER A CA 1
ATOM 1691 C C . SER A 1 212 ? -12.910 20.479 -7.580 1.00 46.53 212 SER A C 1
ATOM 1693 O O . SER A 1 212 ? -12.118 20.828 -8.451 1.00 46.53 212 SER A O 1
ATOM 1695 N N . SER A 1 213 ? -13.972 21.210 -7.229 1.00 34.34 213 SER A N 1
ATOM 1696 C CA . SER A 1 213 ? -14.229 22.623 -7.568 1.00 34.34 213 SER A CA 1
ATOM 1697 C C . SER A 1 213 ? -13.300 23.608 -6.831 1.00 34.34 213 SER A C 1
ATOM 1699 O O . SER A 1 213 ? -13.406 24.822 -7.002 1.00 34.34 213 SER A O 1
ATOM 1701 N N . HIS A 1 214 ? -12.371 23.102 -6.014 1.00 39.03 214 HIS A N 1
ATOM 1702 C CA . HIS A 1 214 ? -11.358 23.896 -5.329 1.00 39.03 214 HIS A CA 1
ATOM 1703 C C . HIS A 1 214 ? -10.027 23.872 -6.091 1.00 39.03 214 HIS A C 1
ATOM 1705 O O . HIS A 1 214 ? -9.570 22.790 -6.470 1.00 39.03 214 HIS A O 1
ATOM 1711 N N . PRO A 1 215 ? -9.367 25.031 -6.285 1.00 33.53 215 PRO A N 1
ATOM 1712 C CA . PRO A 1 215 ? -8.057 25.077 -6.914 1.00 33.53 215 PRO A CA 1
ATOM 1713 C C . PRO A 1 215 ? -7.052 24.277 -6.080 1.00 33.53 215 PRO A C 1
ATOM 1715 O O . PRO A 1 215 ? -6.710 24.641 -4.955 1.00 33.53 215 PRO A O 1
ATOM 1718 N N . TYR A 1 216 ? -6.580 23.167 -6.646 1.00 39.91 216 TYR A N 1
ATOM 1719 C CA . TYR A 1 216 ? -5.450 22.411 -6.125 1.00 39.91 216 TYR A CA 1
ATOM 1720 C C . TYR A 1 216 ? -4.209 23.303 -6.187 1.00 39.91 216 TYR A C 1
ATOM 1722 O O . TYR A 1 216 ? -3.656 23.544 -7.258 1.00 39.91 216 TYR A O 1
ATOM 1730 N N . THR A 1 217 ? -3.751 23.798 -5.040 1.00 36.97 217 THR A N 1
ATOM 1731 C CA . THR A 1 217 ? -2.381 24.294 -4.925 1.00 36.97 217 THR A CA 1
ATOM 1732 C C . THR A 1 217 ? -1.470 23.080 -4.776 1.00 36.97 217 THR A C 1
ATOM 1734 O O . THR A 1 217 ? -1.541 22.424 -3.730 1.00 36.97 217 THR A O 1
ATOM 1737 N N . PRO A 1 218 ? -0.622 22.745 -5.766 1.00 39.81 218 PRO A N 1
ATOM 1738 C CA . PRO A 1 218 ? 0.365 21.692 -5.590 1.00 39.81 218 PRO A CA 1
ATOM 1739 C C . PRO A 1 218 ? 1.210 22.025 -4.363 1.00 39.81 218 PRO A C 1
ATOM 1741 O O . PRO A 1 218 ? 1.868 23.066 -4.304 1.00 39.81 218 PRO A O 1
ATOM 1744 N N . SER A 1 219 ? 1.188 21.148 -3.360 1.00 42.66 219 SER A N 1
ATOM 1745 C CA . SER A 1 219 ? 2.129 21.238 -2.251 1.00 42.66 219 SER A CA 1
ATOM 1746 C C . SER A 1 219 ? 3.528 21.107 -2.847 1.00 42.66 219 SER A C 1
ATOM 1748 O O . SER A 1 219 ? 3.897 20.032 -3.337 1.00 42.66 219 SER A O 1
ATOM 1750 N N . ARG A 1 220 ? 4.292 22.207 -2.864 1.00 43.16 220 ARG A N 1
ATOM 1751 C CA . ARG A 1 220 ? 5.704 22.174 -3.254 1.00 43.16 220 ARG A CA 1
ATOM 1752 C C . ARG A 1 220 ? 6.402 21.071 -2.442 1.00 43.16 220 ARG A C 1
ATOM 1754 O O . ARG A 1 220 ? 6.233 21.046 -1.218 1.00 43.16 220 ARG A O 1
ATOM 1761 N N . PRO A 1 221 ? 7.152 20.160 -3.085 1.00 43.56 221 PRO A N 1
ATOM 1762 C CA . PRO A 1 221 ? 7.927 19.160 -2.363 1.00 43.56 221 PRO A CA 1
ATOM 1763 C C . PRO A 1 221 ? 8.889 19.879 -1.410 1.00 43.56 221 PRO A C 1
ATOM 1765 O O . PRO A 1 221 ? 9.563 20.828 -1.803 1.00 43.56 221 PRO A O 1
ATOM 1768 N N . GLY A 1 222 ? 8.900 19.464 -0.143 1.00 48.75 222 GLY A N 1
ATOM 1769 C CA . GLY A 1 222 ? 9.770 20.036 0.891 1.00 48.75 222 GLY A CA 1
ATOM 1770 C C . GLY A 1 222 ? 9.144 21.108 1.788 1.00 48.75 222 GLY A C 1
ATOM 1771 O O . GLY A 1 222 ? 9.825 21.595 2.685 1.00 48.75 222 GLY A O 1
ATOM 1772 N N . ARG A 1 223 ? 7.864 21.468 1.617 1.00 50.47 223 ARG A N 1
ATOM 1773 C CA . ARG A 1 223 ? 7.184 22.339 2.587 1.00 50.47 223 ARG A CA 1
ATOM 1774 C C . ARG A 1 223 ? 6.709 21.506 3.780 1.00 50.47 223 ARG A C 1
ATOM 1776 O O . ARG A 1 223 ? 5.831 20.659 3.633 1.00 50.47 223 ARG A O 1
ATOM 1783 N N . THR A 1 224 ? 7.313 21.739 4.941 1.00 56.47 224 THR A N 1
ATOM 1784 C CA . THR A 1 224 ? 6.857 21.219 6.235 1.00 56.47 224 THR A CA 1
ATOM 1785 C C . THR A 1 224 ? 5.383 21.558 6.427 1.00 56.47 224 THR A C 1
ATOM 1787 O O . THR A 1 224 ? 4.959 22.696 6.205 1.00 56.47 224 THR A O 1
ATOM 1790 N N . VAL A 1 225 ? 4.582 20.550 6.770 1.00 62.41 225 VAL A N 1
ATOM 1791 C CA . VAL A 1 225 ? 3.155 20.741 7.021 1.00 62.41 225 VAL A CA 1
ATOM 1792 C C . VAL A 1 225 ? 3.000 21.033 8.498 1.00 62.41 225 VAL A C 1
ATOM 1794 O O . VAL A 1 225 ? 3.353 20.209 9.333 1.00 62.41 225 VAL A O 1
ATOM 1797 N N . THR A 1 226 ? 2.505 22.215 8.833 1.00 67.00 226 THR A N 1
ATOM 1798 C CA . THR A 1 226 ? 2.224 22.567 10.219 1.00 67.00 226 THR A CA 1
ATOM 1799 C C . THR A 1 226 ? 0.872 21.997 10.623 1.00 67.00 226 THR A C 1
ATOM 1801 O O . THR A 1 226 ? -0.138 22.217 9.954 1.00 67.00 226 THR A O 1
ATOM 1804 N N . LEU A 1 227 ? 0.848 21.244 11.718 1.00 70.44 227 LEU A N 1
ATOM 1805 C CA . LEU A 1 227 ? -0.384 20.804 12.357 1.00 70.44 227 LEU A CA 1
ATOM 1806 C C . LEU A 1 227 ? -0.615 21.670 13.591 1.00 70.44 227 LEU A C 1
ATOM 1808 O O . LEU A 1 227 ? 0.273 21.764 14.434 1.00 70.44 227 LEU A O 1
ATOM 1812 N N . ALA A 1 228 ? -1.787 22.295 13.686 1.00 72.31 228 ALA A N 1
ATOM 1813 C CA . ALA A 1 228 ? -2.216 23.017 14.880 1.00 72.31 228 ALA A CA 1
ATOM 1814 C C . ALA A 1 228 ? -2.5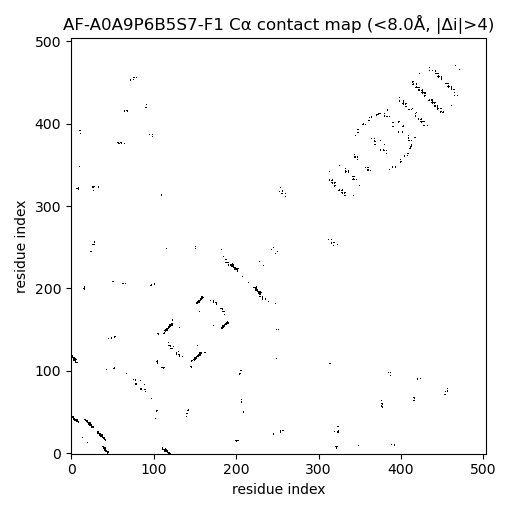46 22.007 15.989 1.00 72.31 228 ALA A C 1
ATOM 1816 O O . ALA A 1 228 ? -3.646 21.459 16.038 1.00 72.31 228 ALA A O 1
ATOM 1817 N N . MET A 1 229 ? -1.543 21.683 16.797 1.00 76.44 229 MET A N 1
ATOM 1818 C CA . MET A 1 229 ? -1.599 20.734 17.903 1.00 76.44 229 MET A CA 1
ATOM 1819 C C . MET A 1 229 ? -0.414 21.034 18.818 1.00 76.44 229 MET A C 1
ATOM 1821 O O . MET A 1 229 ? 0.685 21.295 18.324 1.00 76.44 229 MET A O 1
ATOM 1825 N N . SER A 1 230 ? -0.622 20.974 20.132 1.00 84.50 230 SER A N 1
ATOM 1826 C CA . SER A 1 230 ? 0.471 21.122 21.089 1.00 84.50 230 SER A CA 1
ATOM 1827 C C . SER A 1 230 ? 1.346 19.873 21.135 1.00 84.50 230 SER A C 1
ATOM 1829 O O . SER A 1 230 ? 0.910 18.765 20.812 1.00 84.50 230 SER A O 1
ATOM 1831 N N . GLU A 1 231 ? 2.592 20.039 21.578 1.00 84.06 231 GLU A N 1
ATOM 1832 C CA . GLU A 1 231 ? 3.530 18.923 21.743 1.00 84.06 231 GLU A CA 1
ATOM 1833 C C . GLU A 1 231 ? 2.982 1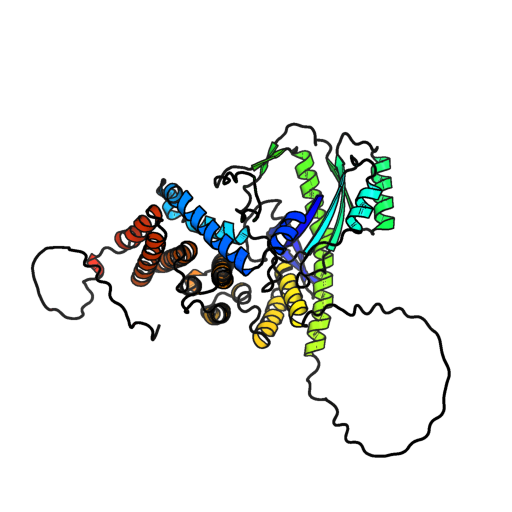7.860 22.712 1.00 84.06 231 GLU A C 1
ATOM 1835 O O . GLU A 1 231 ? 3.110 16.662 22.469 1.00 84.06 231 GLU A O 1
ATOM 1840 N N . MET A 1 232 ? 2.278 18.286 23.765 1.00 85.50 232 MET A N 1
ATOM 1841 C CA . MET A 1 232 ? 1.632 17.386 24.725 1.00 85.50 232 MET A CA 1
ATOM 1842 C C . MET A 1 232 ? 0.523 16.547 24.071 1.00 85.50 232 MET A C 1
ATOM 1844 O O . MET A 1 232 ? 0.481 15.324 24.226 1.00 85.50 232 MET A O 1
ATOM 1848 N N . ASP A 1 233 ? -0.354 17.184 23.294 1.00 85.88 233 ASP A N 1
ATOM 1849 C CA . ASP A 1 233 ? -1.440 16.508 22.578 1.00 85.88 233 ASP A CA 1
ATOM 1850 C C . ASP A 1 233 ? -0.888 15.538 21.519 1.00 85.88 233 ASP A C 1
ATOM 1852 O O . ASP A 1 233 ? -1.426 14.442 21.310 1.00 85.88 233 ASP A O 1
ATOM 1856 N N . ALA A 1 234 ? 0.240 15.892 20.895 1.00 84.12 234 ALA A N 1
ATOM 1857 C CA . ALA A 1 234 ? 0.943 15.024 19.961 1.00 84.12 234 ALA A CA 1
ATOM 1858 C C . ALA A 1 234 ? 1.542 13.788 20.630 1.00 84.12 234 ALA A C 1
ATOM 1860 O O . ALA A 1 234 ? 1.414 12.679 20.101 1.00 84.12 234 ALA A O 1
ATOM 1861 N N . GLN A 1 235 ? 2.139 13.947 21.811 1.00 86.94 235 GLN A N 1
ATOM 1862 C CA . GLN A 1 235 ? 2.650 12.834 22.608 1.00 86.94 235 GLN A CA 1
ATOM 1863 C C . GLN A 1 235 ? 1.522 11.912 23.081 1.00 86.94 235 GLN A C 1
ATOM 1865 O O . GLN A 1 235 ? 1.645 10.691 22.950 1.00 86.94 235 GLN A O 1
ATOM 1870 N N . ASN A 1 236 ? 0.394 12.468 23.536 1.00 88.81 236 ASN A N 1
ATOM 1871 C CA . ASN A 1 236 ? -0.791 11.690 23.911 1.00 88.81 236 ASN A CA 1
ATOM 1872 C C . ASN A 1 236 ? -1.343 10.893 22.725 1.00 88.81 236 ASN A C 1
ATOM 1874 O O . ASN A 1 236 ? -1.606 9.695 22.843 1.00 88.81 236 ASN A O 1
ATOM 1878 N N . THR A 1 237 ? -1.440 11.528 21.556 1.00 87.88 237 THR A N 1
ATOM 1879 C CA . THR A 1 237 ? -1.865 10.865 20.319 1.00 87.88 237 THR A CA 1
ATOM 1880 C C . THR A 1 237 ? -0.888 9.754 19.922 1.00 87.88 237 THR A C 1
ATOM 1882 O O . THR A 1 237 ? -1.312 8.649 19.592 1.00 87.88 237 THR A O 1
ATOM 1885 N N . SER A 1 238 ? 0.423 9.997 20.010 1.00 86.25 238 SER A N 1
ATOM 1886 C CA . SER A 1 238 ? 1.458 8.995 19.715 1.00 86.25 238 SER A CA 1
ATOM 1887 C C . SER A 1 238 ? 1.390 7.791 20.663 1.00 86.25 238 SER A C 1
ATOM 1889 O O . SER A 1 238 ? 1.438 6.641 20.214 1.00 86.25 238 SER A O 1
ATOM 1891 N N . ARG A 1 239 ? 1.197 8.035 21.969 1.00 89.31 239 ARG A N 1
ATOM 1892 C CA . ARG A 1 239 ? 1.002 6.983 22.979 1.00 89.31 239 ARG A CA 1
ATOM 1893 C C . ARG A 1 239 ? -0.236 6.148 22.668 1.00 89.31 239 ARG A C 1
ATOM 1895 O O . ARG A 1 239 ? -0.128 4.923 22.654 1.00 89.31 239 ARG A O 1
ATOM 1902 N N . PHE A 1 240 ? -1.361 6.795 22.359 1.00 90.88 240 PHE A N 1
ATOM 1903 C CA . PHE A 1 240 ? -2.583 6.109 21.942 1.00 90.88 240 PHE A CA 1
ATOM 1904 C C . PHE A 1 240 ? -2.330 5.204 20.732 1.00 90.88 240 PHE A C 1
ATOM 1906 O O . PHE A 1 240 ? -2.683 4.027 20.770 1.00 90.88 240 PHE A O 1
ATOM 1913 N N . VAL A 1 241 ? -1.699 5.715 19.667 1.00 90.38 241 VAL A N 1
ATOM 1914 C CA . VAL A 1 241 ? -1.458 4.894 18.473 1.00 90.38 241 VAL A CA 1
ATOM 1915 C C . VAL A 1 241 ? -0.550 3.710 18.807 1.00 90.38 241 VAL A C 1
ATOM 1917 O O . VAL A 1 241 ? -0.832 2.599 18.361 1.00 90.38 241 VAL A O 1
ATOM 1920 N N . ARG A 1 242 ? 0.494 3.904 19.625 1.00 89.50 242 ARG A N 1
ATOM 1921 C CA . ARG A 1 242 ? 1.364 2.803 20.066 1.00 89.50 242 ARG A CA 1
ATOM 1922 C C . ARG A 1 242 ? 0.573 1.723 20.795 1.00 89.50 242 ARG A C 1
ATOM 1924 O O . ARG A 1 242 ? 0.717 0.552 20.463 1.00 89.50 242 ARG A O 1
ATOM 1931 N N . GLU A 1 243 ? -0.253 2.118 21.760 1.00 91.25 243 GLU A N 1
ATOM 1932 C CA . GLU A 1 243 ? -1.095 1.215 22.548 1.00 91.25 243 GLU A CA 1
ATOM 1933 C C . GLU A 1 243 ? -2.105 0.474 21.665 1.00 91.25 243 GLU A C 1
ATOM 1935 O O . GLU A 1 243 ? -2.195 -0.750 21.719 1.00 91.25 243 GLU A O 1
ATOM 1940 N N . PHE A 1 244 ? -2.804 1.189 20.782 1.00 91.75 244 PHE A N 1
ATOM 1941 C CA . PHE A 1 244 ? -3.737 0.604 19.819 1.00 91.75 244 PHE A CA 1
ATOM 1942 C C . PHE A 1 244 ? -3.066 -0.461 18.938 1.00 91.75 244 PHE A C 1
ATOM 1944 O O . PHE A 1 244 ? -3.645 -1.509 18.649 1.00 91.75 244 PHE A O 1
ATOM 1951 N N . VAL A 1 245 ? -1.829 -0.223 18.515 1.00 91.19 245 VAL A N 1
ATOM 1952 C CA . VAL A 1 245 ? -1.098 -1.163 17.662 1.00 91.19 245 VAL A CA 1
ATOM 1953 C C . VAL A 1 245 ? -0.686 -2.399 18.444 1.00 91.19 245 VAL A C 1
ATOM 1955 O O . VAL A 1 245 ? -0.982 -3.514 18.016 1.00 91.19 245 VAL A O 1
ATOM 1958 N N . THR A 1 246 ? -0.028 -2.215 19.588 1.00 91.56 246 THR A N 1
ATOM 1959 C CA . THR A 1 246 ? 0.581 -3.319 20.340 1.00 91.56 246 THR A CA 1
ATOM 1960 C C . THR A 1 246 ? -0.430 -4.137 21.133 1.00 91.56 246 THR A C 1
ATOM 1962 O O . THR A 1 246 ? -0.245 -5.341 21.273 1.00 91.56 246 THR A O 1
ATOM 1965 N N . MET A 1 247 ? -1.494 -3.514 21.643 1.00 92.44 247 MET A N 1
ATOM 1966 C CA . MET A 1 247 ? -2.470 -4.167 22.525 1.00 92.44 247 MET A CA 1
ATOM 1967 C C . MET A 1 247 ? -3.732 -4.631 21.796 1.00 92.44 247 MET A C 1
ATOM 1969 O O . MET A 1 247 ? -4.542 -5.351 22.371 1.00 92.44 247 MET A O 1
ATOM 1973 N N . SER A 1 248 ? -3.943 -4.199 20.553 1.00 94.31 248 SER A N 1
ATOM 1974 C CA . SER A 1 248 ? -5.217 -4.391 19.856 1.00 94.31 248 SER A CA 1
ATOM 1975 C C . SER A 1 248 ? -5.034 -4.904 18.432 1.00 94.31 248 SER A C 1
ATOM 1977 O O . SER A 1 248 ? -5.385 -6.047 18.145 1.00 94.31 248 SER A O 1
ATOM 1979 N N . LEU A 1 249 ? -4.448 -4.100 17.544 1.00 93.50 249 LEU A N 1
ATOM 1980 C CA . LEU A 1 249 ? -4.320 -4.469 16.135 1.00 93.50 249 LEU A CA 1
ATOM 1981 C C . LEU A 1 249 ? -3.447 -5.713 15.932 1.00 93.50 249 LEU A C 1
ATOM 1983 O O . LEU A 1 249 ? -3.870 -6.637 15.245 1.00 93.50 249 LEU A O 1
ATOM 1987 N N . LEU A 1 250 ? -2.231 -5.729 16.485 1.00 93.69 250 LEU A N 1
ATOM 1988 C CA . LEU A 1 250 ? -1.293 -6.832 16.271 1.00 93.69 250 LEU A CA 1
ATOM 1989 C C . LEU A 1 250 ? -1.815 -8.156 16.845 1.00 93.69 250 LEU A C 1
ATOM 1991 O O . LEU A 1 250 ? -1.846 -9.120 16.084 1.00 93.69 250 LEU A O 1
ATOM 1995 N N . PRO A 1 251 ? -2.331 -8.221 18.091 1.00 95.25 251 PRO A N 1
ATOM 1996 C CA . PRO A 1 251 ? -2.968 -9.438 18.595 1.00 95.25 251 PRO A CA 1
ATOM 1997 C C . PRO A 1 251 ? -4.122 -9.932 17.713 1.00 95.25 251 PRO A C 1
ATOM 1999 O O . PRO A 1 251 ? -4.269 -11.133 17.489 1.00 95.25 251 PRO A O 1
ATOM 2002 N N . TRP A 1 252 ? -4.937 -9.015 17.177 1.00 95.56 252 TRP A N 1
ATOM 2003 C CA . TRP A 1 252 ? -5.995 -9.373 16.233 1.00 95.56 252 TRP A CA 1
ATOM 2004 C C . TRP A 1 252 ? -5.428 -9.958 14.931 1.00 95.56 252 TRP A C 1
ATOM 2006 O O . TRP A 1 252 ? -5.892 -11.004 14.483 1.00 95.56 252 TRP A O 1
ATOM 2016 N N . MET A 1 253 ? -4.393 -9.343 14.353 1.00 94.62 253 MET A N 1
ATOM 2017 C CA . MET A 1 253 ? -3.731 -9.866 13.154 1.00 94.62 253 MET A CA 1
ATOM 2018 C C . MET A 1 253 ? -3.103 -11.245 13.386 1.00 94.62 253 MET A C 1
ATOM 2020 O O . MET A 1 253 ? -3.262 -12.131 12.550 1.00 94.62 253 MET A O 1
ATOM 2024 N N . GLU A 1 254 ? -2.405 -11.434 14.508 1.00 95.50 254 GLU A N 1
ATOM 2025 C CA . GLU A 1 254 ? -1.785 -12.707 14.903 1.00 95.50 254 GLU A CA 1
ATOM 2026 C C . GLU A 1 254 ? -2.833 -13.821 15.009 1.00 95.50 254 GLU A C 1
ATOM 2028 O O . GLU A 1 254 ? -2.635 -14.936 14.511 1.00 95.50 254 GLU A O 1
ATOM 2033 N N . ARG A 1 255 ? -3.995 -13.496 15.587 1.00 95.31 255 ARG A N 1
ATOM 2034 C CA . ARG A 1 255 ? -5.144 -14.398 15.637 1.00 95.31 255 ARG A CA 1
ATOM 2035 C C . ARG A 1 255 ? -5.659 -14.740 14.237 1.00 95.31 255 ARG A C 1
ATOM 2037 O O . ARG A 1 255 ? -5.812 -15.923 13.942 1.00 95.31 255 ARG A O 1
ATOM 2044 N N . CYS A 1 256 ? -5.865 -13.749 13.365 1.00 94.06 256 CYS A N 1
ATOM 2045 C CA . CYS A 1 256 ? -6.306 -13.986 11.986 1.00 94.06 256 CYS A CA 1
ATOM 2046 C C . CYS A 1 256 ? -5.344 -14.904 11.221 1.00 94.06 256 CYS A C 1
ATOM 2048 O O . CYS A 1 256 ? -5.786 -15.841 10.564 1.00 9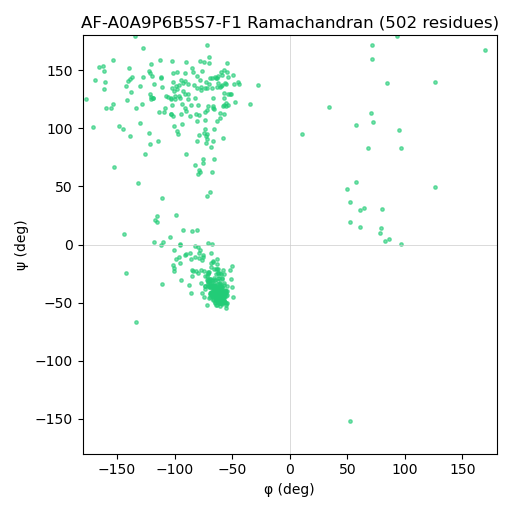4.06 256 CYS A O 1
ATOM 2050 N N . VAL A 1 257 ? -4.030 -14.683 11.334 1.00 95.12 257 VAL A N 1
ATOM 2051 C CA . VAL A 1 257 ? -3.023 -15.538 10.683 1.00 95.12 257 VAL A CA 1
ATOM 2052 C C . VAL A 1 257 ? -3.083 -16.966 11.215 1.00 95.12 257 VAL A C 1
ATOM 2054 O O . VAL A 1 257 ? -3.005 -17.904 10.427 1.00 95.12 257 VAL A O 1
ATOM 2057 N N . THR A 1 258 ? -3.263 -17.145 12.524 1.00 94.44 258 THR A N 1
ATOM 2058 C CA . THR A 1 258 ? -3.386 -18.476 13.136 1.00 94.44 258 THR A CA 1
ATOM 2059 C C . THR A 1 258 ? -4.609 -19.224 12.595 1.00 94.44 258 THR A C 1
ATOM 2061 O O . THR A 1 258 ? -4.472 -20.340 12.093 1.00 94.44 258 THR A O 1
ATOM 2064 N N . GLU A 1 259 ? -5.782 -18.583 12.610 1.00 93.31 259 GLU A N 1
ATOM 2065 C CA . GLU A 1 259 ? -7.046 -19.154 12.120 1.00 93.31 259 GLU A CA 1
ATOM 2066 C C . GLU A 1 259 ? -6.988 -19.466 10.611 1.00 93.31 259 GLU A C 1
ATOM 2068 O O . GLU A 1 259 ? -7.371 -20.546 10.155 1.00 93.31 259 GLU A O 1
ATOM 2073 N N . TRP A 1 260 ? -6.467 -18.541 9.800 1.00 93.75 260 TRP A N 1
ATOM 2074 C CA . TRP A 1 260 ? -6.373 -18.736 8.352 1.00 93.75 260 TRP A CA 1
ATOM 2075 C C . TRP A 1 260 ? -5.317 -19.776 7.966 1.00 93.75 260 TRP A C 1
ATOM 2077 O O . TRP A 1 260 ? -5.503 -20.491 6.979 1.00 93.75 260 TRP A O 1
ATOM 2087 N N . ASN A 1 261 ? -4.234 -19.906 8.736 1.00 94.38 261 ASN A N 1
ATOM 2088 C CA . ASN A 1 261 ? -3.222 -20.936 8.515 1.00 94.38 261 ASN A CA 1
ATOM 2089 C C . ASN A 1 261 ? -3.758 -22.349 8.796 1.00 94.38 261 ASN A C 1
ATOM 2091 O O . ASN A 1 261 ? -3.398 -23.292 8.089 1.00 94.38 261 ASN A O 1
ATOM 2095 N N . GLU A 1 262 ? -4.647 -22.511 9.779 1.00 92.12 262 GLU A N 1
ATOM 2096 C CA . GLU A 1 262 ? -5.331 -23.784 10.036 1.00 92.12 262 GLU A CA 1
ATOM 2097 C C . GLU A 1 262 ? -6.214 -24.195 8.843 1.00 92.12 262 GLU A C 1
ATOM 2099 O O . GLU A 1 262 ? -6.127 -25.326 8.348 1.00 92.12 262 GLU A O 1
ATOM 2104 N N . SER A 1 263 ? -6.983 -23.246 8.297 1.00 90.19 263 SER A N 1
ATOM 2105 C CA . SER A 1 263 ? -7.775 -23.437 7.071 1.00 90.19 263 SER A CA 1
ATOM 2106 C C . SER A 1 263 ? -6.897 -23.767 5.850 1.00 90.19 263 SER A C 1
ATOM 2108 O O . SER A 1 263 ? -7.163 -24.710 5.101 1.00 90.19 263 SER A O 1
ATOM 2110 N N . PHE A 1 264 ? -5.786 -23.050 5.666 1.00 90.06 264 PHE A N 1
ATOM 2111 C CA . PHE A 1 264 ? -4.835 -23.313 4.583 1.00 90.06 264 PHE A CA 1
ATOM 2112 C C . PHE A 1 264 ? -4.174 -24.696 4.701 1.00 90.06 264 PHE A C 1
ATOM 2114 O O . PHE A 1 264 ? -4.053 -25.430 3.717 1.00 90.06 264 PHE A O 1
ATOM 2121 N N . SER A 1 265 ? -3.778 -25.081 5.914 1.00 87.31 265 SER A N 1
ATOM 2122 C CA . SER A 1 265 ? -3.125 -26.362 6.186 1.00 87.31 265 SER A CA 1
ATOM 2123 C C . SER A 1 265 ? -4.077 -27.545 6.016 1.00 87.31 265 SER A C 1
ATOM 2125 O O . SER A 1 265 ? -3.688 -28.561 5.442 1.00 87.31 265 SER A O 1
ATOM 2127 N N . SER A 1 266 ? -5.323 -27.428 6.480 1.00 83.88 266 SER A N 1
ATOM 2128 C CA . SER A 1 266 ? -6.337 -28.483 6.337 1.00 83.88 266 SER A CA 1
ATOM 2129 C C . SER A 1 266 ? -6.693 -28.746 4.870 1.00 83.88 266 SER A C 1
ATOM 2131 O O . SER A 1 266 ? -6.747 -29.905 4.459 1.00 83.88 266 SER A O 1
ATOM 2133 N N . SER A 1 267 ? -6.803 -27.693 4.054 1.00 75.44 267 SER A N 1
ATOM 2134 C CA . SER A 1 267 ? -7.054 -27.792 2.607 1.00 75.44 267 SER A CA 1
ATOM 2135 C C . SER A 1 267 ? -5.958 -28.565 1.852 1.00 75.44 267 SER A C 1
ATOM 2137 O O . SER A 1 267 ? -6.245 -29.309 0.913 1.00 75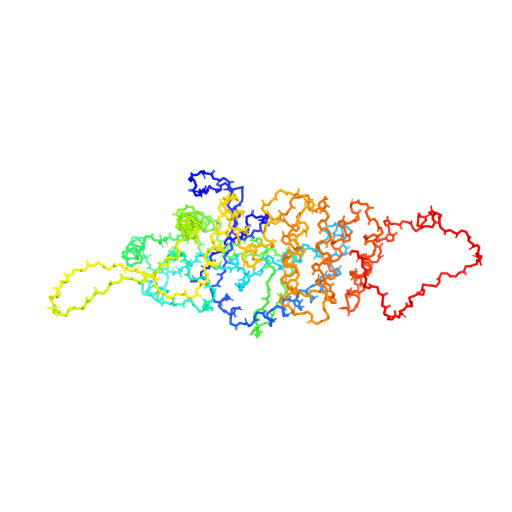.44 267 SER A O 1
ATOM 2139 N N . ARG A 1 268 ? -4.693 -28.469 2.293 1.00 68.88 268 ARG A N 1
ATOM 2140 C CA . ARG A 1 268 ? -3.568 -29.224 1.706 1.00 68.88 268 ARG A CA 1
ATOM 2141 C C . ARG A 1 268 ? -3.382 -30.640 2.255 1.00 68.88 268 ARG A C 1
ATOM 2143 O O . ARG A 1 268 ? -2.729 -31.450 1.601 1.00 68.88 268 ARG A O 1
ATOM 2150 N N . ARG A 1 269 ? -3.894 -30.942 3.453 1.00 59.00 269 ARG A N 1
ATOM 2151 C CA . ARG A 1 269 ? -3.704 -32.240 4.132 1.00 59.00 269 ARG A CA 1
ATOM 2152 C C . ARG A 1 269 ? -4.593 -33.361 3.596 1.00 59.00 269 ARG A C 1
ATOM 2154 O O . ARG A 1 269 ? -4.418 -34.503 4.010 1.00 59.00 269 ARG A O 1
ATOM 2161 N N . LEU A 1 270 ? -5.500 -33.073 2.665 1.00 50.34 270 LEU A N 1
ATOM 2162 C CA . LEU A 1 270 ? -6.263 -34.096 1.960 1.00 50.34 270 LEU A CA 1
ATOM 2163 C C . LEU A 1 270 ? -5.621 -34.375 0.594 1.00 50.34 270 LEU A C 1
ATOM 2165 O O . LEU A 1 270 ? -5.894 -33.652 -0.369 1.00 50.34 270 LEU A O 1
ATOM 2169 N N . PRO A 1 271 ? -4.797 -35.432 0.448 1.00 45.09 271 PRO A N 1
ATOM 2170 C CA . PRO A 1 271 ? -4.592 -36.005 -0.870 1.00 45.09 271 PRO A CA 1
ATOM 2171 C C . PRO A 1 271 ? -5.972 -36.399 -1.409 1.00 45.09 271 PRO A C 1
ATOM 2173 O O . PRO A 1 271 ? -6.690 -37.193 -0.802 1.00 45.09 271 PRO A O 1
ATOM 2176 N N . ARG A 1 272 ? -6.364 -35.817 -2.546 1.00 52.88 272 ARG A N 1
ATOM 2177 C CA . ARG A 1 272 ? -7.625 -36.084 -3.260 1.00 52.88 272 ARG A CA 1
ATOM 2178 C C . ARG A 1 272 ? -7.642 -37.486 -3.894 1.00 52.88 272 ARG A C 1
ATOM 2180 O O . ARG A 1 272 ? -7.994 -37.636 -5.057 1.00 52.88 272 ARG A O 1
ATOM 2187 N N . LEU A 1 273 ? -7.217 -38.510 -3.158 1.00 55.38 273 LEU A N 1
ATOM 2188 C CA . LEU A 1 273 ? -7.142 -39.896 -3.623 1.00 55.38 273 LEU A CA 1
ATOM 2189 C C . LEU A 1 273 ? -8.259 -40.788 -3.073 1.00 55.38 273 LEU A C 1
ATOM 2191 O O . LEU A 1 273 ? -8.277 -41.974 -3.375 1.00 55.38 273 LEU A O 1
ATOM 2195 N N . PHE A 1 274 ? -9.242 -40.239 -2.352 1.00 51.06 274 PHE A N 1
ATOM 2196 C CA . PHE A 1 274 ? -10.393 -41.018 -1.878 1.00 51.06 274 PHE A CA 1
ATOM 2197 C C . PHE A 1 274 ? -11.728 -40.322 -2.157 1.00 51.06 274 PHE A C 1
ATOM 2199 O O . PHE A 1 274 ? -12.569 -40.151 -1.279 1.00 51.06 274 PHE A O 1
ATOM 2206 N N . SER A 1 275 ? -11.957 -39.938 -3.413 1.00 44.06 275 SER A N 1
ATOM 2207 C CA . SER A 1 275 ? -13.316 -39.706 -3.909 1.00 44.06 275 SER A CA 1
ATOM 2208 C C . SER A 1 275 ? -13.939 -41.054 -4.264 1.00 44.06 275 SER A C 1
ATOM 2210 O O . SER A 1 275 ? -13.786 -41.557 -5.371 1.00 44.06 275 SER A O 1
ATOM 2212 N N . SER A 1 276 ? -14.575 -41.653 -3.257 1.00 41.69 276 SER A N 1
ATOM 2213 C CA . SER A 1 276 ? -15.688 -42.605 -3.330 1.00 41.69 276 SER A CA 1
ATOM 2214 C C . SER A 1 276 ? -16.019 -43.147 -4.730 1.00 41.69 276 SER A C 1
ATOM 2216 O O . SER A 1 276 ? -16.832 -42.593 -5.472 1.00 41.69 276 SER A O 1
ATOM 2218 N N . THR A 1 277 ? -15.464 -44.317 -5.052 1.00 41.12 277 THR A N 1
ATOM 2219 C CA . THR A 1 277 ? -16.167 -45.272 -5.911 1.00 41.12 277 THR A CA 1
ATOM 2220 C C . THR A 1 277 ? -17.385 -45.748 -5.126 1.00 41.12 277 THR A C 1
ATOM 2222 O O . THR A 1 277 ? -17.331 -46.740 -4.408 1.00 41.12 277 THR A O 1
ATOM 2225 N N . THR A 1 278 ? -18.509 -45.043 -5.251 1.00 47.97 278 THR A N 1
ATOM 2226 C CA . THR A 1 278 ? -19.811 -45.618 -4.905 1.00 47.97 278 THR A CA 1
ATOM 2227 C C . THR A 1 278 ? -20.197 -46.588 -6.023 1.00 47.97 278 THR A C 1
ATOM 2229 O O . THR A 1 278 ? -21.053 -46.302 -6.860 1.00 47.97 278 THR A O 1
ATOM 2232 N N . ARG A 1 279 ? -19.542 -47.757 -6.079 1.00 51.22 279 ARG A N 1
ATOM 2233 C CA . ARG A 1 279 ? -20.132 -48.909 -6.767 1.00 51.22 279 ARG A CA 1
ATOM 2234 C C . ARG A 1 279 ? -21.240 -49.437 -5.867 1.00 51.22 279 ARG A C 1
ATOM 2236 O O . ARG A 1 279 ? -21.009 -50.169 -4.915 1.00 51.22 279 ARG A O 1
ATOM 2243 N N . ARG A 1 280 ? -22.442 -48.970 -6.195 1.00 57.22 280 ARG A N 1
ATOM 2244 C CA . ARG A 1 280 ? -23.743 -49.556 -5.875 1.00 57.22 280 ARG A CA 1
ATOM 2245 C C . ARG A 1 280 ? -23.663 -51.086 -5.884 1.00 57.22 280 ARG A C 1
ATOM 2247 O O . ARG A 1 280 ? -23.386 -51.628 -6.945 1.00 57.22 280 ARG A O 1
ATOM 2254 N N . PHE A 1 281 ? -23.977 -51.752 -4.775 1.00 44.91 281 PHE A N 1
ATOM 2255 C CA . PHE A 1 281 ? -24.425 -53.149 -4.775 1.00 44.91 281 PHE A CA 1
ATOM 2256 C C . PHE A 1 281 ? -25.314 -53.420 -3.544 1.00 44.91 281 PHE A C 1
ATOM 2258 O O . PHE A 1 281 ? -24.852 -53.264 -2.420 1.00 44.91 281 PHE A O 1
ATOM 2265 N N . PHE A 1 282 ? -26.565 -53.836 -3.823 1.00 46.00 282 PHE A N 1
ATOM 2266 C CA . PHE A 1 282 ? -27.667 -54.289 -2.935 1.00 46.00 282 PHE A CA 1
ATOM 2267 C C . PHE A 1 282 ? -28.332 -53.182 -2.076 1.00 46.00 282 PHE A C 1
ATOM 2269 O O . PHE A 1 282 ? -27.668 -52.555 -1.268 1.00 46.00 282 PHE A O 1
ATOM 2276 N N . GLY A 1 283 ? -29.605 -52.769 -2.228 1.00 35.41 283 GLY A N 1
ATOM 2277 C CA . GLY A 1 283 ? -30.873 -53.489 -2.475 1.00 35.41 283 GLY A CA 1
ATOM 2278 C C . GLY A 1 283 ? -31.556 -53.726 -1.111 1.00 35.41 283 GLY A C 1
ATOM 2279 O O . GLY A 1 283 ? -31.073 -54.568 -0.373 1.00 35.41 283 GLY A O 1
ATOM 2280 N N . SER A 1 284 ? -32.542 -52.955 -0.624 1.00 38.62 284 SER A N 1
ATOM 2281 C CA . SER A 1 284 ? -33.996 -52.984 -0.925 1.00 38.62 284 SER A CA 1
ATOM 2282 C C . SER A 1 284 ? -34.742 -52.060 0.095 1.00 38.62 284 SER A C 1
ATOM 2284 O O . SER A 1 284 ? -34.113 -51.669 1.080 1.00 38.62 284 SER A O 1
ATOM 2286 N N . PRO A 1 285 ? -36.035 -51.690 -0.087 1.00 57.25 285 PRO A N 1
ATOM 2287 C CA . PRO A 1 285 ? -36.684 -50.540 0.562 1.00 57.25 285 PRO A CA 1
ATOM 2288 C C . PRO A 1 285 ? -37.595 -50.891 1.759 1.00 57.25 285 PRO A C 1
ATOM 2290 O O . PRO A 1 285 ? -38.142 -51.987 1.812 1.00 57.25 285 PRO A O 1
ATOM 2293 N N . SER A 1 286 ? -37.855 -49.924 2.654 1.00 33.62 286 SER A N 1
ATOM 2294 C CA . SER A 1 286 ? -39.164 -49.743 3.325 1.00 33.62 286 SER A CA 1
ATOM 2295 C C . SER A 1 286 ? -39.243 -48.405 4.100 1.00 33.62 286 SER A C 1
ATOM 2297 O O . SER A 1 286 ? -38.238 -48.016 4.698 1.00 33.62 286 SER A O 1
ATOM 2299 N N . PRO A 1 287 ? -40.393 -47.691 4.112 1.00 51.81 287 PRO A N 1
ATOM 2300 C CA . PRO A 1 287 ? -40.568 -46.399 4.782 1.00 51.81 287 PRO A CA 1
ATOM 2301 C C . PRO A 1 287 ? -41.301 -46.516 6.133 1.00 51.81 287 PRO A C 1
ATOM 2303 O O . PRO A 1 287 ? -42.219 -47.321 6.264 1.00 51.81 287 PRO A O 1
ATOM 2306 N N . SER A 1 288 ? -40.975 -45.658 7.111 1.00 33.00 288 SER A N 1
ATOM 2307 C CA . SER A 1 288 ? -41.887 -45.222 8.194 1.00 33.00 288 SER A CA 1
ATOM 2308 C C . SER A 1 288 ? -41.348 -43.981 8.942 1.00 33.00 288 SER A C 1
ATOM 2310 O O . SER A 1 288 ? -40.133 -43.777 8.940 1.00 33.00 288 SER A O 1
ATOM 2312 N N . PRO A 1 289 ? -42.214 -43.133 9.547 1.00 45.06 289 PRO A N 1
ATOM 2313 C CA . PRO A 1 289 ? -41.901 -41.733 9.865 1.00 45.06 289 PRO A CA 1
ATOM 2314 C C . PRO A 1 289 ? -41.800 -41.374 11.373 1.00 45.06 289 PRO A C 1
ATOM 2316 O O . PRO A 1 289 ? -42.447 -42.000 12.205 1.00 45.06 289 PRO A O 1
ATOM 2319 N N . ALA A 1 290 ? -41.096 -40.251 11.639 1.00 36.50 290 ALA A N 1
ATOM 2320 C CA . ALA A 1 290 ? -41.117 -39.346 12.822 1.00 36.50 290 ALA A CA 1
ATOM 2321 C C . ALA A 1 290 ? -40.505 -39.851 14.166 1.00 36.50 290 ALA A C 1
ATOM 2323 O O . ALA A 1 290 ? -40.390 -41.061 14.331 1.00 36.50 290 ALA A O 1
ATOM 2324 N N . PRO A 1 291 ? -40.121 -38.982 15.153 1.00 40.62 291 PRO A N 1
ATOM 2325 C CA . PRO A 1 291 ? -40.387 -37.536 15.300 1.00 40.62 291 PRO A CA 1
ATOM 2326 C C . PRO A 1 291 ? -39.188 -36.627 15.708 1.00 40.62 291 PRO A C 1
ATOM 2328 O O . PRO A 1 291 ? -38.056 -37.060 15.900 1.00 40.62 291 PRO A O 1
ATOM 2331 N N . MET A 1 292 ? -39.500 -35.326 15.820 1.00 37.84 292 MET A N 1
ATOM 2332 C CA . MET A 1 292 ? -38.689 -34.197 16.305 1.00 37.84 292 MET A CA 1
ATOM 2333 C C . MET A 1 292 ? -37.900 -34.464 17.597 1.00 37.84 292 MET A C 1
ATOM 2335 O O . MET A 1 292 ? -38.458 -34.940 18.582 1.00 37.84 292 MET A O 1
ATOM 2339 N N . ALA A 1 293 ? -36.664 -33.960 17.637 1.00 34.00 293 ALA A N 1
ATOM 2340 C CA . ALA A 1 293 ? -36.011 -33.530 18.869 1.00 34.00 293 ALA A CA 1
ATOM 2341 C C . ALA A 1 293 ? -35.350 -32.162 18.650 1.00 34.00 293 ALA A C 1
ATOM 2343 O O . ALA A 1 293 ? -34.476 -31.977 17.805 1.00 34.00 293 ALA A O 1
ATOM 2344 N N . THR A 1 294 ? -35.844 -31.199 19.415 1.00 34.22 294 THR A N 1
ATOM 2345 C CA . THR A 1 294 ? -35.385 -29.823 19.542 1.00 34.22 294 THR A CA 1
ATOM 2346 C C . THR A 1 294 ? -34.172 -29.801 20.468 1.00 34.22 294 THR A C 1
ATOM 2348 O O . THR A 1 294 ? -34.306 -30.141 21.639 1.00 34.22 294 THR A O 1
ATOM 2351 N N . SER A 1 295 ? -33.010 -29.347 20.001 1.00 31.19 295 SER A N 1
ATOM 2352 C CA . SER A 1 295 ? -32.007 -28.758 20.894 1.00 31.19 295 SER A CA 1
ATOM 2353 C C . SER A 1 295 ? -31.027 -27.880 20.127 1.00 31.19 295 SER A C 1
ATOM 2355 O O . SER A 1 295 ? -30.287 -28.315 19.248 1.00 31.19 295 SER A O 1
ATOM 2357 N N . SER A 1 296 ? -31.080 -26.619 20.516 1.00 32.69 296 SER A N 1
ATOM 2358 C CA . SER A 1 296 ? -30.261 -25.466 20.196 1.00 32.69 296 SER A CA 1
ATOM 2359 C C . SER A 1 296 ? -28.755 -25.735 20.296 1.00 32.69 296 SER A C 1
ATOM 2361 O O . SER A 1 296 ? -28.234 -26.009 21.372 1.00 32.69 296 SER A O 1
ATOM 2363 N N . ALA A 1 297 ? -28.043 -25.505 19.199 1.00 27.84 297 ALA A N 1
ATOM 2364 C CA . ALA A 1 297 ? -26.672 -25.014 19.220 1.00 27.84 297 ALA A CA 1
ATOM 2365 C C . ALA A 1 297 ? -26.525 -24.085 18.014 1.00 27.84 297 ALA A C 1
ATOM 2367 O O . ALA A 1 297 ? -26.419 -24.527 16.873 1.00 27.84 297 ALA A O 1
ATOM 2368 N N . ALA A 1 298 ? -26.613 -22.780 18.267 1.00 29.03 298 ALA A N 1
ATOM 2369 C CA . ALA A 1 298 ? -26.374 -21.753 17.269 1.00 29.03 298 ALA A CA 1
ATOM 2370 C C . ALA A 1 298 ? -24.882 -21.753 16.908 1.00 29.03 298 ALA A C 1
ATOM 2372 O O . ALA A 1 298 ? -24.092 -20.987 17.451 1.00 29.03 298 ALA A O 1
ATOM 2373 N N . SER A 1 299 ? -24.488 -22.637 15.995 1.00 27.16 299 SER A N 1
ATOM 2374 C CA . SER A 1 299 ? -23.274 -22.464 15.215 1.00 27.16 299 SER A CA 1
ATOM 2375 C C . SER A 1 299 ? -23.558 -21.370 14.194 1.00 27.16 299 SER A C 1
ATOM 2377 O O . SER A 1 299 ? -24.186 -21.610 13.162 1.00 27.16 299 SER A O 1
ATOM 2379 N N . THR A 1 300 ? -23.117 -20.152 14.485 1.00 28.16 300 THR A N 1
ATOM 2380 C CA . THR A 1 300 ? -22.957 -19.084 13.497 1.00 28.16 300 THR A CA 1
ATOM 2381 C C . THR A 1 300 ? -21.857 -19.489 12.516 1.00 28.16 300 THR A C 1
ATOM 2383 O O . THR A 1 300 ? -20.741 -18.981 12.529 1.00 28.16 300 THR A O 1
ATOM 2386 N N . THR A 1 301 ? -22.172 -20.441 11.640 1.00 32.00 301 THR A N 1
ATOM 2387 C CA . THR A 1 301 ? -21.459 -20.626 10.383 1.00 32.00 301 THR A CA 1
ATOM 2388 C C . THR A 1 301 ? -21.742 -19.391 9.546 1.00 32.00 301 THR A C 1
ATOM 2390 O O . THR A 1 301 ? -22.815 -19.256 8.956 1.00 32.00 301 THR A O 1
ATOM 2393 N N . ALA A 1 302 ? -20.788 -18.465 9.551 1.00 32.25 302 ALA A N 1
ATOM 2394 C CA . ALA A 1 302 ? -20.703 -17.377 8.597 1.00 32.25 302 ALA A CA 1
ATOM 2395 C C . ALA A 1 302 ? -20.622 -17.978 7.185 1.00 32.25 302 ALA A C 1
ATOM 2397 O O . ALA A 1 302 ? -19.555 -18.337 6.696 1.00 32.25 302 ALA A O 1
ATOM 2398 N N . SER A 1 303 ? -21.783 -18.141 6.560 1.00 32.66 303 SER A N 1
ATOM 2399 C CA . SER A 1 303 ? -21.925 -18.444 5.146 1.00 32.66 303 SER A CA 1
ATOM 2400 C C . SER A 1 303 ? -22.325 -17.156 4.442 1.00 32.66 303 SER A C 1
ATOM 2402 O O . SER A 1 303 ? -23.307 -16.524 4.831 1.00 32.66 303 SER A O 1
ATOM 2404 N N . GLY A 1 304 ? -21.561 -16.777 3.416 1.00 31.09 304 GLY A N 1
ATOM 2405 C CA . GLY A 1 304 ? -22.025 -15.820 2.415 1.00 31.09 304 GLY A CA 1
ATOM 2406 C C . GLY A 1 304 ? -21.148 -14.598 2.161 1.00 31.09 304 GLY A C 1
ATOM 2407 O O . GLY A 1 304 ? -21.678 -13.497 2.073 1.00 31.09 304 GLY A O 1
ATOM 2408 N N . THR A 1 305 ? -19.843 -14.762 1.943 1.00 34.91 305 THR A N 1
ATOM 2409 C CA . THR A 1 305 ? -19.131 -13.879 1.005 1.00 34.91 305 THR A CA 1
ATOM 2410 C C . THR A 1 305 ? -18.363 -14.738 0.007 1.00 34.91 305 THR A C 1
ATOM 2412 O O . THR A 1 305 ? -17.546 -15.578 0.372 1.00 34.91 305 THR A O 1
ATOM 2415 N N . ASN A 1 306 ? -18.680 -14.554 -1.276 1.00 32.38 306 ASN A N 1
ATOM 2416 C CA . ASN A 1 306 ? -18.063 -15.207 -2.430 1.00 32.38 306 ASN A CA 1
ATOM 2417 C C . ASN A 1 306 ? -16.599 -14.760 -2.619 1.00 32.38 306 ASN A C 1
ATOM 2419 O O . ASN A 1 306 ? -16.245 -14.150 -3.626 1.00 32.38 306 ASN A O 1
ATOM 2423 N N . GLY A 1 307 ? -15.739 -15.046 -1.645 1.00 42.25 307 GLY A N 1
ATOM 2424 C CA . GLY A 1 307 ? -14.296 -15.015 -1.813 1.00 42.25 307 GLY A CA 1
ATOM 2425 C C . GLY A 1 307 ? -13.841 -16.394 -2.261 1.00 42.25 307 GLY A C 1
ATOM 2426 O O . GLY A 1 307 ? -13.953 -17.358 -1.510 1.00 42.25 307 GLY A O 1
ATOM 2427 N N . HIS A 1 308 ? -13.318 -16.506 -3.480 1.00 50.06 308 HIS A N 1
ATOM 2428 C CA . HIS A 1 308 ? -12.545 -17.681 -3.881 1.00 50.06 308 HIS A CA 1
ATOM 2429 C C . HIS A 1 308 ? -11.498 -17.967 -2.775 1.00 50.06 308 HIS A C 1
ATOM 2431 O O . HIS A 1 308 ? -10.909 -17.001 -2.279 1.00 50.06 308 HIS A O 1
ATOM 2437 N N . PRO A 1 309 ? -11.240 -19.226 -2.358 1.00 59.56 309 PRO A N 1
ATOM 2438 C CA . PRO A 1 309 ? -10.309 -19.545 -1.259 1.00 59.56 309 PRO A CA 1
ATOM 2439 C C . PRO A 1 309 ? -8.920 -18.896 -1.426 1.00 59.56 309 PRO A C 1
ATOM 2441 O O . PRO A 1 309 ? -8.227 -18.613 -0.450 1.00 59.56 309 PRO A O 1
ATOM 2444 N N . SER A 1 310 ? -8.558 -18.540 -2.663 1.00 67.56 310 SER A N 1
ATOM 2445 C CA . SER A 1 310 ? -7.378 -17.739 -2.992 1.00 67.56 310 SER A CA 1
ATOM 2446 C C . SER A 1 310 ? -7.314 -16.364 -2.312 1.00 67.56 310 SER A C 1
ATOM 2448 O O . SER A 1 310 ? -6.212 -15.908 -2.019 1.00 67.56 310 SER A O 1
ATOM 2450 N N . TRP A 1 311 ? -8.439 -15.683 -2.051 1.00 79.06 311 TRP A N 1
ATOM 2451 C CA . TRP A 1 311 ? -8.433 -14.363 -1.402 1.00 79.06 311 TRP A CA 1
ATOM 2452 C C . TRP A 1 311 ? -8.019 -14.458 0.067 1.00 79.06 311 TRP A C 1
ATOM 2454 O O . TRP A 1 311 ? -7.149 -13.714 0.517 1.00 79.06 311 TRP A O 1
ATOM 2464 N N . GLN A 1 312 ? -8.585 -15.417 0.804 1.00 87.00 312 GLN A N 1
ATOM 2465 C CA . GLN A 1 312 ? -8.221 -15.646 2.201 1.00 87.00 312 GLN A CA 1
ATOM 2466 C C . GLN A 1 312 ? -6.751 -16.070 2.325 1.00 87.00 312 GLN A C 1
ATOM 2468 O O . GLN A 1 312 ? -6.037 -15.568 3.189 1.00 87.00 312 GLN A O 1
ATOM 2473 N N . TYR A 1 313 ? -6.262 -16.926 1.422 1.00 90.12 313 TYR A N 1
ATOM 2474 C CA . TYR A 1 313 ? -4.849 -17.322 1.393 1.00 90.12 313 TYR A CA 1
ATOM 2475 C C . TYR A 1 313 ? -3.923 -16.158 1.034 1.00 90.12 313 TYR A C 1
ATOM 2477 O O . TYR A 1 313 ? -2.840 -16.034 1.601 1.00 90.12 313 TYR A O 1
ATOM 2485 N N . ARG A 1 314 ? -4.352 -15.256 0.145 1.00 89.88 314 ARG A N 1
ATOM 2486 C CA . ARG A 1 314 ? -3.620 -14.016 -0.124 1.00 89.88 314 ARG A CA 1
ATOM 2487 C C . ARG A 1 314 ? -3.541 -13.140 1.128 1.00 89.88 314 ARG A C 1
ATOM 2489 O O . ARG A 1 314 ? -2.447 -12.705 1.470 1.00 89.88 314 ARG A O 1
ATOM 2496 N N . ARG A 1 315 ? -4.646 -12.941 1.855 1.00 90.75 315 ARG A N 1
ATOM 2497 C CA . ARG A 1 315 ? -4.636 -12.170 3.115 1.00 90.75 315 ARG A CA 1
ATOM 2498 C C . ARG A 1 315 ? -3.784 -12.818 4.199 1.00 90.75 315 ARG A C 1
ATOM 2500 O O . ARG A 1 315 ? -3.050 -12.109 4.881 1.00 90.75 315 ARG A O 1
ATOM 2507 N N . LEU A 1 316 ? -3.795 -14.148 4.294 1.00 93.88 316 LEU A N 1
ATOM 2508 C CA . LEU A 1 316 ? -2.868 -14.898 5.141 1.00 93.88 316 LEU A CA 1
ATOM 2509 C C . LEU A 1 316 ? -1.410 -14.585 4.789 1.00 93.88 316 LEU A C 1
ATOM 2511 O O . LEU A 1 316 ? -0.629 -14.256 5.679 1.00 93.88 316 LEU A O 1
ATOM 2515 N N . ALA A 1 317 ? -1.048 -14.652 3.507 1.00 93.88 317 ALA A N 1
ATOM 2516 C CA . ALA A 1 317 ? 0.312 -14.378 3.061 1.00 93.88 317 ALA A CA 1
ATOM 2517 C C . ALA A 1 317 ? 0.726 -12.925 3.345 1.00 93.88 317 ALA A C 1
ATOM 2519 O O . ALA A 1 317 ? 1.832 -12.685 3.827 1.00 93.88 317 ALA A O 1
ATOM 2520 N N . GLU A 1 318 ? -0.162 -11.959 3.111 1.00 91.88 318 GLU A N 1
ATOM 2521 C CA . GLU A 1 318 ? 0.068 -10.538 3.392 1.00 91.88 318 GLU A CA 1
ATOM 2522 C C . GLU A 1 318 ? 0.255 -10.266 4.889 1.00 91.88 318 GLU A C 1
ATOM 2524 O O . GLU A 1 318 ? 1.228 -9.618 5.274 1.00 91.88 318 GLU A O 1
ATOM 2529 N N . PHE A 1 319 ? -0.622 -10.793 5.749 1.00 93.31 319 PHE A N 1
ATOM 2530 C CA . PHE A 1 319 ? -0.501 -10.609 7.198 1.00 93.31 319 PHE A CA 1
ATOM 2531 C C . PHE A 1 319 ? 0.742 -11.314 7.744 1.00 93.31 319 PHE A C 1
ATOM 2533 O O . PHE A 1 319 ? 1.471 -10.713 8.526 1.00 93.31 319 PHE A O 1
ATOM 2540 N N . ALA A 1 320 ? 1.042 -12.535 7.289 1.00 94.38 320 ALA A N 1
ATOM 2541 C CA . ALA A 1 320 ? 2.275 -13.232 7.656 1.00 94.38 320 ALA A CA 1
ATOM 2542 C C . ALA A 1 320 ? 3.518 -12.431 7.240 1.00 94.38 320 ALA A C 1
ATOM 2544 O O . ALA A 1 320 ? 4.477 -12.336 8.002 1.00 94.38 320 ALA A O 1
ATOM 2545 N N . THR A 1 321 ? 3.470 -11.792 6.066 1.00 92.81 321 THR A N 1
ATOM 2546 C CA . THR A 1 321 ? 4.520 -10.884 5.591 1.00 92.81 321 THR A CA 1
ATOM 2547 C C . THR A 1 321 ? 4.662 -9.708 6.568 1.00 92.81 321 THR A C 1
ATOM 2549 O O . THR A 1 321 ? 5.748 -9.492 7.096 1.00 92.81 321 THR A O 1
ATOM 2552 N N . ILE A 1 322 ? 3.574 -8.999 6.894 1.00 90.00 322 ILE A N 1
ATOM 2553 C CA . ILE A 1 322 ? 3.583 -7.846 7.820 1.00 90.00 322 ILE A CA 1
ATOM 2554 C C . ILE A 1 322 ? 4.085 -8.217 9.225 1.00 90.00 322 ILE A C 1
ATOM 2556 O O . ILE A 1 322 ? 4.849 -7.458 9.817 1.00 90.00 322 ILE A O 1
ATOM 2560 N N . LEU A 1 323 ? 3.679 -9.371 9.759 1.00 92.31 323 LEU A N 1
ATOM 2561 C CA . LEU A 1 323 ? 4.120 -9.864 11.071 1.00 92.31 323 LEU A CA 1
ATOM 2562 C C . LEU A 1 323 ? 5.561 -10.409 11.046 1.00 92.31 323 LEU A C 1
ATOM 2564 O O . LEU A 1 323 ? 6.135 -10.686 12.092 1.00 92.31 323 LEU A O 1
ATOM 2568 N N . GLY A 1 324 ? 6.180 -10.548 9.873 1.00 91.25 324 GLY A N 1
ATOM 2569 C CA . GLY A 1 324 ? 7.544 -11.058 9.734 1.00 91.25 324 GLY A CA 1
ATOM 2570 C C . GLY A 1 324 ? 7.668 -12.583 9.832 1.00 91.25 324 GLY A C 1
ATOM 2571 O O . GLY A 1 324 ? 8.781 -13.100 9.929 1.00 91.25 324 GLY A O 1
ATOM 2572 N N . ASP A 1 325 ? 6.560 -13.329 9.745 1.00 94.44 325 ASP A N 1
ATOM 2573 C CA . ASP A 1 325 ? 6.572 -14.785 9.549 1.00 94.44 325 ASP A CA 1
ATOM 2574 C C . ASP A 1 325 ? 6.847 -15.105 8.067 1.00 94.44 325 ASP A C 1
ATOM 2576 O O . ASP A 1 325 ? 6.008 -15.622 7.324 1.00 94.44 325 ASP A O 1
ATOM 2580 N N . TYR A 1 326 ? 8.046 -14.737 7.603 1.00 92.81 326 TYR A N 1
ATOM 2581 C CA . TYR A 1 326 ? 8.422 -14.839 6.191 1.00 92.81 326 TYR A CA 1
ATOM 2582 C C . TYR A 1 326 ? 8.465 -16.282 5.684 1.00 92.81 326 TYR A C 1
ATOM 2584 O O . TYR A 1 326 ? 8.266 -16.517 4.492 1.00 92.81 326 TYR A O 1
ATOM 2592 N N . LYS A 1 327 ? 8.688 -17.258 6.575 1.00 94.69 327 LYS A N 1
ATOM 2593 C CA . LYS A 1 327 ? 8.647 -18.684 6.228 1.00 94.69 327 LYS A CA 1
ATOM 2594 C C . LYS A 1 327 ? 7.237 -19.092 5.816 1.00 94.69 327 LYS A C 1
ATOM 2596 O O . LYS A 1 327 ? 7.066 -19.661 4.737 1.00 94.69 327 LYS A O 1
ATOM 2601 N N . LEU A 1 328 ? 6.237 -18.756 6.636 1.00 95.38 328 LEU A N 1
ATOM 2602 C CA . LEU A 1 328 ? 4.838 -18.989 6.294 1.00 95.38 328 LEU A CA 1
ATOM 2603 C C . LEU A 1 328 ? 4.437 -18.188 5.054 1.00 95.38 328 LEU A C 1
ATOM 2605 O O . LEU A 1 328 ? 3.890 -18.761 4.114 1.00 95.38 328 LEU A O 1
ATOM 2609 N N . ALA A 1 329 ? 4.761 -16.893 5.016 1.00 95.00 329 ALA A N 1
ATOM 2610 C CA . ALA A 1 329 ? 4.425 -16.030 3.888 1.00 95.00 329 ALA A CA 1
ATOM 2611 C C . ALA A 1 329 ? 4.940 -16.599 2.558 1.00 95.00 329 ALA A C 1
ATOM 2613 O O . ALA A 1 329 ? 4.164 -16.753 1.616 1.00 95.00 329 ALA A O 1
ATOM 2614 N N . THR A 1 330 ? 6.220 -16.979 2.494 1.00 94.94 330 THR A N 1
ATOM 2615 C CA . THR A 1 330 ? 6.839 -17.561 1.291 1.00 94.94 330 THR A CA 1
ATOM 2616 C C . THR A 1 330 ? 6.121 -18.841 0.865 1.00 94.94 330 THR A C 1
ATOM 2618 O O . THR A 1 330 ? 5.770 -18.987 -0.304 1.00 94.94 330 THR A O 1
ATOM 2621 N N . ALA A 1 331 ? 5.818 -19.739 1.809 1.00 94.81 331 ALA A N 1
ATOM 2622 C CA . ALA A 1 331 ? 5.129 -20.996 1.517 1.00 94.81 331 ALA A CA 1
ATOM 2623 C C . ALA A 1 331 ? 3.701 -20.794 0.970 1.00 94.81 331 ALA A C 1
ATOM 2625 O O . ALA A 1 331 ? 3.247 -21.551 0.102 1.00 94.81 331 ALA A O 1
ATOM 2626 N N . VAL A 1 332 ? 2.982 -19.782 1.464 1.00 94.81 332 VAL A N 1
ATOM 2627 C CA . VAL A 1 332 ? 1.632 -19.450 0.985 1.00 94.81 332 VAL A CA 1
ATOM 2628 C C . VAL A 1 332 ? 1.697 -18.778 -0.388 1.00 94.81 332 VAL A C 1
ATOM 2630 O O . VAL A 1 332 ? 0.980 -19.199 -1.300 1.00 94.81 332 VAL A O 1
ATOM 2633 N N . TRP A 1 333 ? 2.599 -17.809 -0.583 1.00 93.94 333 TRP A N 1
ATOM 2634 C CA . TRP A 1 333 ? 2.808 -17.158 -1.880 1.00 93.94 333 TRP A CA 1
ATOM 2635 C C . TRP A 1 333 ? 3.227 -18.148 -2.972 1.00 93.94 333 TRP A C 1
ATOM 2637 O O . TRP A 1 333 ? 2.725 -18.073 -4.093 1.00 93.94 333 TRP A O 1
ATOM 2647 N N . ASP A 1 334 ? 4.062 -19.137 -2.651 1.00 93.06 334 ASP A N 1
ATOM 2648 C CA . ASP A 1 334 ? 4.407 -20.205 -3.590 1.00 93.06 334 ASP A CA 1
ATOM 2649 C C . ASP A 1 334 ? 3.210 -21.090 -3.972 1.00 93.06 334 ASP A C 1
ATOM 2651 O O . ASP A 1 334 ? 3.159 -21.583 -5.102 1.00 93.06 334 ASP A O 1
ATOM 2655 N N . SER A 1 335 ? 2.226 -21.284 -3.080 1.00 92.38 335 SER A N 1
ATOM 2656 C CA . SER A 1 335 ? 0.959 -21.938 -3.458 1.00 92.38 335 SER A CA 1
ATOM 2657 C C . SER A 1 335 ? 0.196 -21.116 -4.471 1.00 92.38 335 SER A C 1
ATOM 2659 O O . SER A 1 335 ? -0.206 -21.623 -5.514 1.00 92.38 335 SER A O 1
ATOM 2661 N N . LEU A 1 336 ? 0.001 -19.839 -4.139 1.00 90.62 336 LEU A N 1
ATOM 2662 C CA . LEU A 1 336 ? -0.815 -18.923 -4.918 1.00 90.62 336 LEU A CA 1
ATOM 2663 C C . LEU A 1 336 ? -0.242 -18.757 -6.321 1.00 90.62 336 LEU A C 1
ATOM 2665 O O . LEU A 1 336 ? -0.996 -18.739 -7.297 1.00 90.62 336 LEU A O 1
ATOM 2669 N N . ARG A 1 337 ? 1.089 -18.742 -6.428 1.00 90.00 337 ARG A N 1
ATOM 2670 C CA . ARG A 1 337 ? 1.798 -18.761 -7.702 1.00 90.00 337 ARG A CA 1
ATOM 2671 C C . ARG A 1 337 ? 1.470 -20.009 -8.516 1.00 90.00 337 ARG A C 1
ATOM 2673 O O . ARG A 1 337 ? 1.137 -19.880 -9.685 1.00 90.00 337 ARG A O 1
ATOM 2680 N N . LYS A 1 338 ? 1.557 -21.203 -7.924 1.00 89.06 338 LYS A N 1
ATOM 2681 C CA . LYS A 1 338 ? 1.307 -22.468 -8.639 1.00 89.06 338 LYS A CA 1
ATOM 2682 C C . LYS A 1 338 ? -0.149 -22.621 -9.086 1.00 89.06 338 LYS A C 1
ATOM 2684 O O . LYS A 1 338 ? -0.392 -23.210 -10.130 1.00 89.06 338 LYS A O 1
ATOM 2689 N N . GLU A 1 339 ? -1.098 -22.110 -8.306 1.00 85.69 339 GLU A N 1
ATOM 2690 C CA . GLU A 1 339 ? -2.534 -22.255 -8.581 1.00 85.69 339 GLU A CA 1
ATOM 2691 C C . GLU A 1 339 ? -3.093 -21.164 -9.502 1.00 85.69 339 GLU A C 1
ATOM 2693 O O . GLU A 1 339 ? -4.004 -21.426 -10.281 1.00 85.69 339 GLU A O 1
ATOM 2698 N N . SER A 1 340 ? -2.581 -19.934 -9.401 1.00 80.69 340 SER A N 1
ATOM 2699 C CA . SER A 1 340 ? -3.211 -18.758 -10.022 1.00 80.69 340 SER A CA 1
ATOM 2700 C C . SER A 1 340 ? -2.228 -17.717 -10.560 1.00 80.69 340 SER A C 1
ATOM 2702 O O . SER A 1 340 ? -2.643 -16.611 -10.897 1.00 80.69 340 SER A O 1
ATOM 2704 N N . ASN A 1 341 ? -0.922 -18.019 -10.601 1.00 81.06 341 ASN A N 1
ATOM 2705 C CA . ASN A 1 341 ? 0.149 -17.048 -10.880 1.00 81.06 341 ASN A CA 1
ATOM 2706 C C . ASN A 1 341 ? 0.091 -15.785 -9.991 1.00 81.06 341 ASN A C 1
ATOM 2708 O O . ASN A 1 341 ? 0.690 -14.760 -10.300 1.00 81.06 341 ASN A O 1
ATOM 2712 N N . SER A 1 342 ? -0.612 -15.856 -8.860 1.00 82.94 342 SER A N 1
ATOM 2713 C CA . SER A 1 342 ? -0.777 -14.757 -7.913 1.00 82.94 342 SER A CA 1
ATOM 2714 C C . SER A 1 342 ? 0.423 -14.685 -6.968 1.00 82.94 342 SER A C 1
ATOM 2716 O O . SER A 1 342 ? 0.852 -15.707 -6.439 1.00 82.94 342 SER A O 1
ATOM 2718 N N . GLY A 1 343 ? 0.926 -13.480 -6.690 1.00 83.25 343 GLY A N 1
ATOM 2719 C CA . GLY A 1 343 ? 2.010 -13.260 -5.725 1.00 83.25 343 GLY A CA 1
ATOM 2720 C C . GLY A 1 343 ? 3.424 -13.417 -6.284 1.00 83.25 343 GLY A C 1
ATOM 2721 O O . GLY A 1 343 ? 4.395 -13.314 -5.534 1.00 83.25 343 GLY A O 1
ATOM 2722 N N . THR A 1 344 ? 3.579 -13.633 -7.594 1.00 89.69 344 THR A N 1
ATOM 2723 C CA . THR A 1 344 ? 4.892 -13.628 -8.269 1.00 89.69 344 THR A CA 1
ATOM 2724 C C . THR A 1 344 ? 5.599 -12.279 -8.190 1.00 89.69 344 THR A C 1
ATOM 2726 O O . THR A 1 344 ? 6.817 -12.221 -8.283 1.00 89.69 344 THR A O 1
ATOM 2729 N N . ASP A 1 345 ? 4.848 -11.198 -8.010 1.00 90.44 345 ASP A N 1
ATOM 2730 C CA . ASP A 1 345 ? 5.347 -9.846 -7.771 1.00 90.44 345 ASP A CA 1
ATOM 2731 C C . ASP A 1 345 ? 5.921 -9.669 -6.353 1.00 90.44 345 ASP A C 1
ATOM 2733 O O . ASP A 1 345 ? 6.833 -8.867 -6.151 1.00 90.44 345 ASP A O 1
ATOM 2737 N N . VAL A 1 346 ? 5.435 -10.450 -5.382 1.00 91.81 346 VAL A N 1
ATOM 2738 C CA . VAL A 1 346 ? 5.831 -10.377 -3.965 1.00 91.81 346 VAL A CA 1
ATOM 2739 C C . VAL A 1 346 ? 6.947 -11.365 -3.621 1.00 91.81 346 VAL A C 1
ATOM 2741 O O . VAL A 1 346 ? 7.774 -11.083 -2.768 1.00 91.81 346 VAL A O 1
ATOM 2744 N N . LEU A 1 347 ? 7.039 -12.522 -4.272 1.00 91.81 347 LEU A N 1
ATOM 2745 C CA . LEU A 1 347 ? 8.088 -13.502 -3.951 1.00 91.81 347 LEU A CA 1
ATOM 2746 C C . LEU A 1 347 ? 9.531 -12.953 -4.041 1.00 91.81 347 LEU A C 1
ATOM 2748 O O . LEU A 1 347 ? 10.301 -13.214 -3.116 1.00 91.81 347 LEU A O 1
ATOM 2752 N N . PRO A 1 348 ? 9.919 -12.143 -5.052 1.00 92.25 348 PRO A N 1
ATOM 2753 C CA . PRO A 1 348 ? 11.256 -11.536 -5.117 1.00 92.25 348 PRO A CA 1
ATOM 2754 C C . PRO A 1 348 ? 11.628 -10.688 -3.905 1.00 92.25 348 PRO A C 1
ATOM 2756 O O . PRO A 1 348 ? 12.803 -10.508 -3.615 1.00 92.25 348 PRO A O 1
ATOM 2759 N N . LEU A 1 349 ? 10.616 -10.159 -3.226 1.00 90.69 349 LEU A N 1
ATOM 2760 C CA . LEU A 1 349 ? 10.746 -9.303 -2.064 1.00 90.69 349 LEU A CA 1
ATOM 2761 C C . LEU A 1 349 ? 11.018 -10.116 -0.778 1.00 90.69 349 LEU A C 1
ATOM 2763 O O . LEU A 1 349 ? 11.616 -9.600 0.159 1.00 90.69 349 LEU A O 1
ATOM 2767 N N . LEU A 1 350 ? 10.622 -11.392 -0.735 1.00 90.69 350 LEU A N 1
ATOM 2768 C CA . LEU A 1 350 ? 10.764 -12.267 0.440 1.00 90.69 350 LEU A CA 1
ATOM 2769 C C . LEU A 1 350 ? 11.958 -13.223 0.362 1.00 90.69 350 LEU A C 1
ATOM 2771 O O . LEU A 1 350 ? 12.417 -13.733 1.384 1.00 90.69 350 LEU A O 1
ATOM 2775 N N . LEU A 1 351 ? 12.432 -13.503 -0.849 1.00 90.81 351 LEU A N 1
ATOM 2776 C CA . LEU A 1 351 ? 13.503 -14.457 -1.109 1.00 90.81 351 LEU A CA 1
ATOM 2777 C C . LEU A 1 351 ? 14.881 -13.787 -1.073 1.00 90.81 351 LEU A C 1
ATOM 2779 O O . LEU A 1 351 ? 15.026 -12.591 -1.316 1.00 90.81 351 LEU A O 1
ATOM 2783 N N . ALA A 1 352 ? 15.918 -14.587 -0.818 1.00 89.31 352 ALA A N 1
ATOM 2784 C CA . ALA A 1 352 ? 17.294 -14.110 -0.882 1.00 89.31 352 ALA A CA 1
ATOM 2785 C C . ALA A 1 352 ? 17.629 -13.592 -2.300 1.00 89.31 352 ALA A C 1
ATOM 2787 O O . ALA A 1 352 ? 17.288 -14.265 -3.286 1.00 89.31 352 ALA A O 1
ATOM 2788 N N . PRO A 1 353 ? 18.317 -12.438 -2.427 1.00 89.50 353 PRO A N 1
ATOM 2789 C CA . PRO A 1 353 ? 18.684 -11.879 -3.722 1.00 89.50 353 PRO A CA 1
ATOM 2790 C C . PRO A 1 353 ? 19.467 -12.883 -4.568 1.00 89.50 353 PRO A C 1
ATOM 2792 O O . PRO A 1 353 ? 20.522 -13.377 -4.177 1.00 89.50 353 PRO A O 1
ATOM 2795 N N . SER A 1 354 ? 18.946 -13.196 -5.751 1.00 91.75 354 SER A N 1
ATOM 2796 C CA . SER A 1 354 ? 19.628 -14.040 -6.729 1.00 91.75 354 SER A CA 1
ATOM 2797 C C . SER A 1 354 ? 19.160 -13.711 -8.142 1.00 91.75 354 SER A C 1
ATOM 2799 O O . SER A 1 354 ? 18.062 -13.196 -8.354 1.00 91.75 354 SER A O 1
ATOM 2801 N N . THR A 1 355 ? 19.967 -14.057 -9.141 1.00 89.75 355 THR A N 1
ATOM 2802 C CA . THR A 1 355 ? 19.600 -13.878 -10.555 1.00 89.75 355 THR A CA 1
ATOM 2803 C C . THR A 1 355 ? 18.392 -14.725 -10.965 1.00 89.75 355 THR A C 1
ATOM 2805 O O . THR A 1 355 ? 17.691 -14.372 -11.911 1.00 89.75 355 THR A O 1
ATOM 2808 N N . SER A 1 356 ? 18.089 -15.798 -10.221 1.00 90.12 356 SER A N 1
ATOM 2809 C CA . SER A 1 356 ? 16.889 -16.622 -10.426 1.00 90.12 356 SER A CA 1
ATOM 2810 C C . SER A 1 356 ? 15.587 -15.838 -10.223 1.00 90.12 356 SER A C 1
ATOM 2812 O O . SER A 1 356 ? 14.565 -16.168 -10.838 1.00 90.12 356 SER A O 1
ATOM 2814 N N . LEU A 1 357 ? 15.636 -14.749 -9.438 1.00 93.50 357 LEU A N 1
ATOM 2815 C CA . LEU A 1 357 ? 14.469 -13.922 -9.148 1.00 93.50 357 LEU A CA 1
ATOM 2816 C C . LEU A 1 357 ? 13.887 -13.242 -10.396 1.00 93.50 357 LEU A C 1
ATOM 2818 O O . LEU A 1 357 ? 12.700 -12.920 -10.426 1.00 93.50 357 LEU A O 1
ATOM 2822 N N . ALA A 1 358 ? 14.687 -13.100 -11.458 1.00 94.06 358 ALA A N 1
ATOM 2823 C CA . ALA A 1 358 ? 14.252 -12.506 -12.718 1.00 94.06 358 ALA A CA 1
ATOM 2824 C C . ALA A 1 358 ? 13.073 -13.256 -13.359 1.00 94.06 358 ALA A C 1
ATOM 2826 O O . ALA A 1 358 ? 12.249 -12.641 -14.032 1.00 94.06 358 ALA A O 1
ATOM 2827 N N . SER A 1 359 ? 12.961 -14.567 -13.124 1.00 93.44 359 SER A N 1
ATOM 2828 C CA . SER A 1 359 ? 11.839 -15.373 -13.622 1.00 93.44 359 SER A CA 1
ATOM 2829 C C . SER A 1 359 ? 10.499 -14.965 -12.996 1.00 93.44 359 SER A C 1
ATOM 2831 O O . SER A 1 359 ? 9.494 -14.874 -13.700 1.00 93.44 359 SER A O 1
ATOM 2833 N N . TYR A 1 360 ? 10.481 -14.642 -11.700 1.00 94.56 360 TYR A N 1
ATOM 2834 C CA . TYR A 1 360 ? 9.289 -14.149 -11.006 1.00 94.56 360 TYR A CA 1
ATOM 2835 C C . TYR A 1 360 ? 8.892 -12.753 -11.499 1.00 94.56 360 TYR A C 1
ATOM 2837 O O . TYR A 1 360 ? 7.719 -12.510 -11.785 1.00 94.56 360 TYR A O 1
ATOM 2845 N N . ALA A 1 361 ? 9.871 -11.860 -11.681 1.00 94.25 361 ALA A N 1
ATOM 2846 C CA . ALA A 1 361 ? 9.639 -10.536 -12.257 1.00 94.25 361 ALA A CA 1
ATOM 2847 C C . ALA A 1 361 ? 9.057 -10.627 -13.679 1.00 94.25 361 ALA A C 1
ATOM 2849 O O . ALA A 1 361 ? 8.043 -10.004 -13.974 1.00 94.25 361 ALA A O 1
ATOM 2850 N N . ALA A 1 362 ? 9.618 -11.474 -14.545 1.00 94.12 362 ALA A N 1
ATOM 2851 C CA . ALA A 1 362 ? 9.072 -11.696 -15.884 1.00 94.12 362 ALA A CA 1
ATOM 2852 C C . ALA A 1 362 ? 7.641 -12.269 -15.841 1.00 94.12 362 ALA A C 1
ATOM 2854 O O . ALA A 1 362 ? 6.760 -11.789 -16.551 1.00 94.12 362 ALA A O 1
ATOM 2855 N N . THR A 1 363 ? 7.387 -13.248 -14.966 1.00 94.50 363 THR A N 1
ATOM 2856 C CA . THR A 1 363 ? 6.064 -13.886 -14.826 1.00 94.50 363 THR A CA 1
ATOM 2857 C C . THR A 1 363 ? 5.006 -12.914 -14.298 1.00 94.50 363 THR A C 1
ATOM 2859 O O . THR A 1 363 ? 3.864 -12.969 -14.737 1.00 94.50 363 THR A O 1
ATOM 2862 N N . SER A 1 364 ? 5.371 -12.000 -13.395 1.00 93.62 364 SER A N 1
ATOM 2863 C CA . SER A 1 364 ? 4.447 -10.979 -12.873 1.00 93.62 364 SER A CA 1
ATOM 2864 C C . SER A 1 364 ? 4.108 -9.881 -13.885 1.00 93.62 364 SER A C 1
ATOM 2866 O O . SER A 1 364 ? 3.000 -9.349 -13.847 1.00 93.62 364 SER A O 1
ATOM 2868 N N . LEU A 1 365 ? 5.024 -9.554 -14.804 1.00 95.00 365 LEU A N 1
ATOM 2869 C CA . LEU A 1 365 ? 4.790 -8.550 -15.849 1.00 95.00 365 LEU A CA 1
ATOM 2870 C C . LEU A 1 365 ? 4.087 -9.123 -17.086 1.00 95.00 365 LEU A C 1
ATOM 2872 O O . LEU A 1 365 ? 3.394 -8.380 -17.777 1.00 95.00 365 LEU A O 1
ATOM 2876 N N . ALA A 1 366 ? 4.235 -10.420 -17.373 1.00 93.81 366 ALA A N 1
ATOM 2877 C CA . ALA A 1 366 ? 3.674 -11.040 -18.576 1.00 93.81 366 ALA A CA 1
ATOM 2878 C C . ALA A 1 366 ? 2.152 -10.815 -18.757 1.00 93.81 366 ALA A C 1
ATOM 2880 O O . ALA A 1 366 ? 1.752 -10.433 -19.858 1.00 93.81 366 ALA A O 1
ATOM 2881 N N . PRO A 1 367 ? 1.294 -10.939 -17.719 1.00 92.62 367 PRO A N 1
ATOM 2882 C CA . PRO A 1 367 ? -0.146 -10.696 -17.849 1.00 92.62 367 PRO A CA 1
ATOM 2883 C C . PRO A 1 367 ? -0.517 -9.237 -18.141 1.00 92.62 367 PRO A C 1
ATOM 2885 O O . PRO A 1 367 ? -1.659 -8.963 -18.494 1.00 92.62 367 PRO A O 1
ATOM 2888 N N . LEU A 1 368 ? 0.416 -8.295 -17.962 1.00 93.56 368 LEU A N 1
ATOM 2889 C CA . LEU A 1 368 ? 0.175 -6.866 -18.173 1.00 93.56 368 LEU A CA 1
ATOM 2890 C C . LEU A 1 368 ? 0.289 -6.460 -19.648 1.00 93.56 368 LEU A C 1
ATOM 2892 O O . LEU A 1 368 ? -0.060 -5.333 -19.982 1.00 93.56 368 LEU A O 1
ATOM 2896 N N . GLY A 1 369 ? 0.789 -7.342 -20.524 1.00 92.56 369 GLY A N 1
ATOM 2897 C CA . GLY A 1 369 ? 0.833 -7.089 -21.968 1.00 92.56 369 GLY A CA 1
ATOM 2898 C C . GLY A 1 369 ? 1.666 -5.864 -22.364 1.00 92.56 369 GLY A C 1
ATOM 2899 O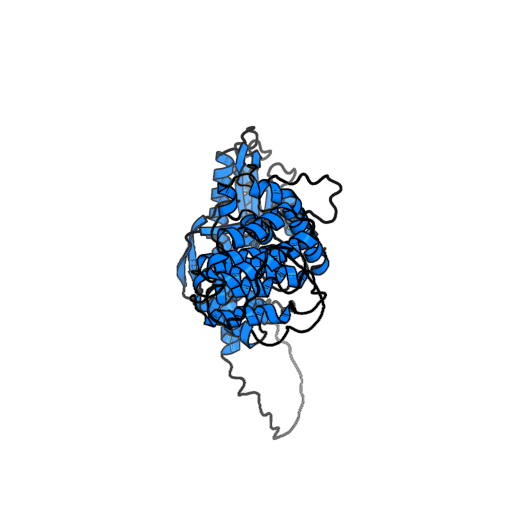 O . GLY A 1 369 ? 1.375 -5.225 -23.366 1.00 92.56 369 GLY A O 1
ATOM 2900 N N . LEU A 1 370 ? 2.706 -5.520 -21.593 1.00 92.38 370 LEU A N 1
ATOM 2901 C CA . LEU A 1 370 ? 3.469 -4.265 -21.743 1.00 92.38 370 LEU A CA 1
ATOM 2902 C C . LEU A 1 370 ? 4.212 -4.116 -23.085 1.00 92.38 370 LEU A C 1
ATOM 2904 O O . LEU A 1 370 ? 4.742 -3.042 -23.384 1.00 92.38 370 LEU A O 1
ATOM 2908 N N . SER A 1 371 ? 4.306 -5.201 -23.856 1.00 88.31 371 SER A N 1
ATOM 2909 C CA . SER A 1 371 ? 4.922 -5.246 -25.184 1.00 88.31 371 SER A CA 1
ATOM 2910 C C . SER A 1 371 ? 3.940 -4.969 -26.325 1.00 88.31 371 SER A C 1
ATOM 2912 O O . SER A 1 371 ? 4.388 -4.823 -27.458 1.00 88.31 371 SER A O 1
ATOM 2914 N N . GLU A 1 372 ? 2.640 -4.882 -26.048 1.00 88.62 372 GLU A N 1
ATOM 2915 C CA . GLU A 1 372 ? 1.619 -4.579 -27.051 1.00 88.62 372 GLU A CA 1
ATOM 2916 C C . GLU A 1 372 ? 1.372 -3.063 -27.148 1.00 88.62 372 GLU A C 1
ATOM 2918 O O . GLU A 1 372 ? 1.483 -2.347 -26.149 1.00 88.62 372 GLU A O 1
ATOM 2923 N N . PRO A 1 373 ? 1.038 -2.524 -28.332 1.00 83.06 373 PRO A N 1
ATOM 2924 C CA . PRO A 1 373 ? 0.568 -1.147 -28.440 1.00 83.06 373 PRO A CA 1
ATOM 2925 C C . PRO A 1 373 ? -0.806 -0.997 -27.761 1.00 83.06 373 PRO A C 1
ATOM 2927 O O . PRO A 1 373 ? -1.654 -1.878 -27.860 1.00 83.06 373 PRO A O 1
ATOM 2930 N N . GLY A 1 374 ? -1.052 0.138 -27.097 1.00 85.19 374 GLY A N 1
ATOM 2931 C CA . GLY A 1 374 ? -2.345 0.409 -26.445 1.00 85.19 374 GLY A CA 1
ATOM 2932 C C . GLY A 1 374 ? -2.531 -0.260 -25.078 1.00 85.19 374 GLY A C 1
ATOM 2933 O O . GLY A 1 374 ? -3.652 -0.594 -24.705 1.00 85.19 374 GLY A O 1
ATOM 2934 N N . VAL A 1 375 ? -1.441 -0.461 -24.330 1.00 91.44 375 VAL A N 1
ATOM 2935 C CA . VAL A 1 375 ? -1.467 -1.014 -22.965 1.00 91.44 375 VAL A CA 1
ATOM 2936 C C . VAL A 1 375 ? -2.429 -0.216 -22.066 1.00 91.44 375 VAL A C 1
ATOM 2938 O O . VAL A 1 375 ? -2.259 1.004 -21.966 1.00 91.44 375 VAL A O 1
ATOM 2941 N N . PRO A 1 376 ? -3.363 -0.871 -21.345 1.00 94.69 376 PRO A N 1
ATOM 2942 C CA . PRO A 1 376 ? -4.237 -0.211 -20.377 1.00 94.69 376 PRO A CA 1
ATOM 2943 C C . PRO A 1 376 ? -3.455 0.591 -19.333 1.00 94.69 376 PRO A C 1
ATOM 2945 O O . PRO A 1 376 ? -2.393 0.165 -18.863 1.00 94.69 376 PRO A O 1
ATOM 2948 N N . ALA A 1 377 ? -3.996 1.728 -18.909 1.00 95.31 377 ALA A N 1
ATOM 2949 C CA . ALA A 1 377 ? -3.390 2.576 -17.895 1.00 95.31 377 ALA A CA 1
ATOM 2950 C C . ALA A 1 377 ? -3.231 1.833 -16.559 1.00 95.31 377 ALA A C 1
ATOM 2952 O O . ALA A 1 377 ? -2.211 1.991 -15.884 1.00 95.31 377 ALA A O 1
ATOM 2953 N N . SER A 1 378 ? -4.178 0.962 -16.185 1.00 94.69 378 SER A N 1
ATOM 2954 C CA . SER A 1 378 ? -4.044 0.129 -14.978 1.00 94.69 378 SER A CA 1
ATOM 2955 C C . SER A 1 378 ? -2.856 -0.829 -15.048 1.00 94.69 378 SER A C 1
ATOM 2957 O O . SER A 1 378 ? -2.164 -1.016 -14.045 1.00 94.69 378 SER A O 1
ATOM 2959 N N . ALA A 1 379 ? -2.569 -1.398 -16.221 1.00 94.88 379 ALA A N 1
ATOM 2960 C CA . ALA A 1 379 ? -1.427 -2.280 -16.431 1.00 94.88 379 ALA A CA 1
ATOM 2961 C C . ALA A 1 379 ? -0.100 -1.508 -16.363 1.00 94.88 379 ALA A C 1
ATOM 2963 O O . ALA A 1 379 ? 0.830 -1.952 -15.685 1.00 94.88 379 ALA A O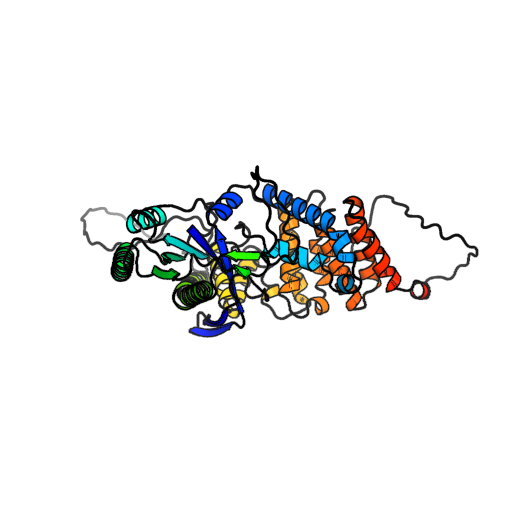 1
ATOM 2964 N N . GLN A 1 380 ? -0.034 -0.323 -16.977 1.00 95.44 380 GLN A N 1
ATOM 2965 C CA . GLN A 1 380 ? 1.133 0.563 -16.895 1.00 95.44 380 GLN A CA 1
ATOM 2966 C C . GLN A 1 380 ? 1.410 1.013 -15.451 1.00 95.44 380 GLN A C 1
ATOM 2968 O O . GLN A 1 380 ? 2.539 0.907 -14.965 1.00 95.44 380 GLN A O 1
ATOM 2973 N N . LEU A 1 381 ? 0.373 1.456 -14.731 1.00 95.56 381 LEU A N 1
ATOM 2974 C CA . LEU A 1 381 ? 0.485 1.861 -13.331 1.00 95.56 381 LEU A CA 1
ATOM 2975 C C . LEU A 1 381 ? 0.941 0.688 -12.456 1.00 95.56 381 LEU A C 1
ATOM 2977 O O . LEU A 1 381 ? 1.837 0.848 -11.631 1.00 95.56 381 LEU A O 1
ATOM 2981 N N . ARG A 1 382 ? 0.377 -0.507 -12.660 1.00 94.75 382 ARG A N 1
ATOM 2982 C CA . ARG A 1 382 ? 0.751 -1.707 -11.902 1.00 94.75 382 ARG A CA 1
ATOM 2983 C C . ARG A 1 382 ? 2.203 -2.116 -12.149 1.00 94.75 382 ARG A C 1
ATOM 2985 O O . ARG A 1 382 ? 2.909 -2.421 -11.191 1.00 94.75 382 ARG A O 1
ATOM 2992 N N . ALA A 1 383 ? 2.674 -2.053 -13.393 1.00 96.31 383 ALA A N 1
ATOM 2993 C CA . ALA A 1 383 ? 4.073 -2.309 -13.726 1.00 96.31 383 ALA A CA 1
ATOM 2994 C C . ALA A 1 383 ? 5.018 -1.319 -13.026 1.00 96.31 383 ALA A C 1
ATOM 2996 O O . ALA A 1 383 ? 6.023 -1.727 -12.441 1.00 96.31 383 ALA A O 1
ATOM 2997 N N . MET A 1 384 ? 4.665 -0.028 -13.016 1.00 96.06 384 MET A N 1
ATOM 2998 C CA . MET A 1 384 ? 5.420 1.001 -12.296 1.00 96.06 384 MET A CA 1
ATOM 2999 C C . MET A 1 384 ? 5.442 0.741 -10.785 1.00 96.06 384 MET A C 1
ATOM 3001 O O . MET A 1 384 ? 6.497 0.858 -10.160 1.00 96.06 384 MET A O 1
ATOM 3005 N N . VAL A 1 385 ? 4.306 0.349 -10.201 1.00 94.50 385 VAL A N 1
ATOM 3006 C CA . VAL A 1 385 ? 4.222 -0.033 -8.787 1.00 94.50 385 VAL A CA 1
ATOM 3007 C C . VAL A 1 385 ? 5.167 -1.203 -8.505 1.00 94.50 385 VAL A C 1
ATOM 3009 O O . VAL A 1 385 ? 5.992 -1.093 -7.603 1.00 94.50 385 VAL A O 1
ATOM 3012 N N . TYR A 1 386 ? 5.129 -2.284 -9.289 1.00 95.12 386 TYR A N 1
ATOM 3013 C CA . TYR A 1 386 ? 6.034 -3.427 -9.111 1.00 95.12 386 TYR A CA 1
ATOM 3014 C C . TYR A 1 386 ? 7.508 -3.023 -9.188 1.00 95.12 386 TYR A C 1
ATOM 3016 O O . TYR A 1 386 ? 8.276 -3.340 -8.282 1.00 95.12 386 TYR A O 1
ATOM 3024 N N . ALA A 1 387 ? 7.884 -2.251 -10.206 1.00 96.19 387 ALA A N 1
ATOM 3025 C CA . ALA A 1 387 ? 9.242 -1.755 -10.392 1.00 96.19 387 ALA A CA 1
ATOM 3026 C C . ALA A 1 387 ? 9.755 -0.944 -9.191 1.00 96.19 387 ALA A C 1
ATOM 3028 O O . ALA A 1 387 ? 10.835 -1.226 -8.668 1.00 96.19 387 ALA A O 1
ATOM 3029 N N . VAL A 1 388 ? 8.958 0.018 -8.714 1.00 94.75 388 VAL A N 1
ATOM 3030 C CA . VAL A 1 388 ? 9.284 0.820 -7.525 1.00 94.75 388 VAL A CA 1
ATOM 3031 C C . VAL A 1 388 ? 9.433 -0.067 -6.293 1.00 94.75 388 VAL A C 1
ATOM 3033 O O . VAL A 1 388 ? 10.365 0.109 -5.508 1.00 94.75 388 VAL A O 1
ATOM 3036 N N . ARG A 1 389 ? 8.522 -1.027 -6.115 1.00 91.56 389 ARG A N 1
ATOM 3037 C CA . ARG A 1 389 ? 8.534 -1.923 -4.959 1.00 91.56 389 ARG A CA 1
ATOM 3038 C C . ARG A 1 389 ? 9.763 -2.824 -4.948 1.00 91.56 389 ARG A C 1
ATOM 3040 O O . ARG A 1 389 ? 10.384 -2.957 -3.898 1.00 91.56 389 ARG A O 1
ATOM 3047 N N . TRP A 1 390 ? 10.133 -3.400 -6.089 1.00 94.44 390 TRP A N 1
ATOM 3048 C CA . TRP A 1 390 ? 11.318 -4.249 -6.210 1.00 94.44 390 TRP A CA 1
ATOM 3049 C C . TRP A 1 390 ? 12.606 -3.495 -5.922 1.00 94.44 390 TRP A C 1
ATOM 3051 O O . TRP A 1 390 ? 13.419 -3.982 -5.144 1.00 94.44 390 TRP A O 1
ATOM 3061 N N . GLU A 1 391 ? 12.781 -2.300 -6.486 1.00 93.12 391 GLU A N 1
ATOM 3062 C CA . GLU A 1 391 ? 13.996 -1.527 -6.227 1.00 93.12 391 GLU A CA 1
ATOM 3063 C C . GLU A 1 391 ? 14.122 -1.129 -4.750 1.00 93.12 391 GLU A C 1
ATOM 3065 O O . GLU A 1 391 ? 15.216 -1.147 -4.192 1.00 93.12 391 GLU A O 1
ATOM 3070 N N . LEU A 1 392 ? 13.005 -0.781 -4.110 1.00 88.50 392 LEU A N 1
ATOM 3071 C CA . LEU A 1 392 ? 12.992 -0.393 -2.703 1.00 88.50 392 LEU A CA 1
ATOM 3072 C C . LEU A 1 392 ? 13.176 -1.573 -1.741 1.00 88.50 392 LEU A C 1
ATOM 3074 O O . LEU A 1 392 ? 13.766 -1.394 -0.679 1.00 88.50 392 LEU A O 1
ATOM 3078 N N . GLY A 1 393 ? 12.622 -2.740 -2.074 1.00 86.19 393 GLY A N 1
ATOM 3079 C CA . GLY A 1 393 ? 12.531 -3.866 -1.145 1.00 86.19 393 GLY A CA 1
ATOM 3080 C C . GLY A 1 393 ? 13.582 -4.957 -1.333 1.00 86.19 393 GLY A C 1
ATOM 3081 O O . GLY A 1 393 ? 13.822 -5.718 -0.399 1.00 86.19 393 GLY A O 1
ATOM 3082 N N . ILE A 1 394 ? 14.220 -5.056 -2.504 1.00 89.69 394 ILE A N 1
ATOM 3083 C CA . ILE A 1 394 ? 15.219 -6.096 -2.778 1.00 89.69 394 ILE A CA 1
ATOM 3084 C C . ILE A 1 394 ? 16.620 -5.571 -2.469 1.00 89.69 394 ILE A C 1
ATOM 3086 O O . ILE A 1 394 ? 17.106 -4.616 -3.075 1.00 89.69 394 ILE A O 1
ATOM 3090 N N . GLN A 1 395 ? 17.311 -6.242 -1.549 1.00 87.62 395 GLN A N 1
ATOM 3091 C CA . GLN A 1 395 ? 18.712 -5.947 -1.254 1.00 87.62 395 GLN A CA 1
ATOM 3092 C C . GLN A 1 395 ? 19.596 -6.265 -2.464 1.00 87.62 395 GLN A C 1
ATOM 3094 O O . GLN A 1 395 ? 19.351 -7.229 -3.188 1.00 87.62 395 GLN A O 1
ATOM 3099 N N . ASN A 1 396 ? 20.632 -5.454 -2.689 1.00 89.00 396 ASN A N 1
ATOM 3100 C CA . ASN A 1 396 ? 21.554 -5.603 -3.819 1.00 89.00 396 ASN A CA 1
ATOM 3101 C C . ASN A 1 396 ? 20.843 -5.701 -5.185 1.00 89.00 396 ASN A C 1
ATOM 3103 O O . ASN A 1 396 ? 21.289 -6.417 -6.083 1.00 89.00 396 ASN A O 1
ATOM 3107 N N . PHE A 1 397 ? 19.746 -4.955 -5.367 1.00 92.38 397 PHE A N 1
ATOM 3108 C CA . PHE A 1 397 ? 18.939 -4.966 -6.594 1.00 92.38 397 PHE A CA 1
ATOM 3109 C C . PHE A 1 397 ? 19.772 -4.782 -7.877 1.00 92.38 397 PHE A C 1
ATOM 3111 O O . PHE A 1 397 ? 19.519 -5.422 -8.898 1.00 92.38 397 PHE A O 1
ATOM 3118 N N . ALA A 1 398 ? 20.822 -3.957 -7.818 1.00 91.81 398 ALA A N 1
ATOM 3119 C CA . ALA A 1 398 ? 21.764 -3.783 -8.920 1.00 91.81 398 ALA A CA 1
ATOM 3120 C C . ALA A 1 398 ? 22.532 -5.079 -9.258 1.00 91.81 398 ALA A C 1
ATOM 3122 O O . ALA A 1 398 ? 22.669 -5.430 -10.428 1.00 91.81 398 ALA A O 1
ATOM 3123 N N . GLU A 1 399 ? 23.017 -5.825 -8.264 1.00 91.88 399 GLU A N 1
ATOM 3124 C CA . GLU A 1 399 ? 23.833 -7.032 -8.474 1.00 91.88 399 GLU A CA 1
ATOM 3125 C C . GLU A 1 399 ? 23.048 -8.136 -9.192 1.00 91.88 399 GLU A C 1
ATOM 3127 O O . GLU A 1 399 ? 23.574 -8.788 -10.100 1.00 91.88 399 GLU A O 1
ATOM 3132 N N . ILE A 1 400 ? 21.757 -8.273 -8.874 1.00 93.12 400 ILE A N 1
ATOM 3133 C CA . ILE A 1 400 ? 20.860 -9.277 -9.466 1.00 93.12 400 ILE A CA 1
ATOM 3134 C C . ILE A 1 400 ? 20.311 -8.892 -10.849 1.00 93.12 400 ILE A C 1
ATOM 3136 O O . ILE A 1 400 ? 19.409 -9.549 -11.365 1.00 93.12 400 ILE A O 1
ATOM 3140 N N . GLN A 1 401 ? 20.867 -7.856 -11.482 1.00 93.44 401 GLN A N 1
ATOM 3141 C CA . GLN A 1 401 ? 20.395 -7.315 -12.761 1.00 93.44 401 GLN A CA 1
ATOM 3142 C C . GLN A 1 401 ? 18.985 -6.708 -12.709 1.00 93.44 401 GLN A C 1
ATOM 3144 O O . GLN A 1 401 ? 18.263 -6.729 -13.712 1.00 93.44 401 GLN A O 1
ATOM 3149 N N . GLY A 1 402 ? 18.598 -6.140 -11.563 1.00 93.38 402 GLY A N 1
ATOM 3150 C CA . GLY A 1 402 ? 17.294 -5.507 -11.361 1.00 93.38 402 GLY A CA 1
ATOM 3151 C C . GLY A 1 402 ? 17.005 -4.367 -12.340 1.00 93.38 402 GLY A C 1
ATOM 3152 O O . GLY A 1 402 ? 15.848 -4.099 -12.663 1.00 93.38 402 GLY A O 1
ATOM 3153 N N . GLU A 1 403 ? 18.039 -3.764 -12.937 1.00 95.12 403 GLU A N 1
ATOM 3154 C CA . GLU A 1 403 ? 17.855 -2.762 -13.986 1.00 95.12 403 GLU A CA 1
ATOM 3155 C C . GLU A 1 403 ? 17.072 -3.287 -15.202 1.00 95.12 403 GLU A C 1
ATOM 3157 O O . GLU A 1 403 ? 16.356 -2.531 -15.856 1.00 95.12 403 GLU A O 1
ATOM 3162 N N . ARG A 1 404 ? 17.153 -4.594 -15.492 1.00 95.50 404 ARG A N 1
ATOM 3163 C CA . ARG A 1 404 ? 16.368 -5.216 -16.568 1.00 95.50 404 ARG A CA 1
ATOM 3164 C C . ARG A 1 404 ? 14.882 -5.223 -16.237 1.00 95.50 404 ARG A C 1
ATOM 3166 O O . ARG A 1 404 ? 14.069 -5.082 -17.139 1.00 95.50 404 ARG A O 1
ATOM 3173 N N . TRP A 1 405 ? 14.529 -5.353 -14.961 1.00 96.38 405 TRP A N 1
ATOM 3174 C CA . TRP A 1 405 ? 13.140 -5.442 -14.522 1.00 96.38 405 TRP A CA 1
ATOM 3175 C C . TRP A 1 405 ? 12.458 -4.080 -14.616 1.00 96.38 405 TRP A C 1
ATOM 3177 O O . TRP A 1 405 ? 11.317 -4.004 -15.058 1.00 96.38 405 TRP A O 1
ATOM 3187 N N . LEU A 1 406 ? 13.186 -3.004 -14.293 1.00 97.25 406 LEU A N 1
ATOM 3188 C CA . LEU A 1 406 ? 12.734 -1.630 -14.532 1.00 97.25 406 LEU A CA 1
ATOM 3189 C C . LEU A 1 406 ? 12.487 -1.380 -16.027 1.00 97.25 406 LEU A C 1
ATOM 3191 O O . LEU A 1 406 ? 11.462 -0.814 -16.399 1.00 97.25 406 LEU A O 1
ATOM 3195 N N . ALA A 1 407 ? 13.397 -1.846 -16.890 1.00 96.50 407 ALA A N 1
ATOM 3196 C CA . ALA A 1 407 ? 13.240 -1.722 -18.337 1.00 96.50 407 ALA A CA 1
ATOM 3197 C C . ALA A 1 407 ? 12.057 -2.546 -18.878 1.00 96.50 407 ALA A C 1
ATOM 3199 O O . ALA A 1 407 ? 11.340 -2.069 -19.754 1.00 96.50 407 ALA A O 1
ATOM 3200 N N . TRP A 1 408 ? 11.815 -3.750 -18.347 1.00 96.44 408 TRP A N 1
ATOM 3201 C CA . TRP A 1 408 ? 10.635 -4.552 -18.687 1.00 96.44 408 TRP A CA 1
ATOM 3202 C C . TRP A 1 408 ? 9.336 -3.878 -18.237 1.00 96.44 408 TRP A C 1
ATOM 3204 O O . TRP A 1 408 ? 8.389 -3.807 -19.014 1.00 96.44 408 TRP A O 1
ATOM 3214 N N . ALA A 1 409 ? 9.306 -3.332 -17.019 1.00 96.94 409 ALA A N 1
ATOM 3215 C CA . ALA A 1 409 ? 8.149 -2.624 -16.480 1.00 96.94 409 ALA A CA 1
ATOM 3216 C C . ALA A 1 409 ? 7.830 -1.323 -17.236 1.00 96.94 409 ALA A C 1
ATOM 3218 O O . ALA A 1 409 ? 6.670 -0.931 -17.319 1.00 96.94 409 ALA A O 1
ATOM 3219 N N . ALA A 1 410 ? 8.839 -0.668 -17.821 1.00 96.50 410 ALA A N 1
ATOM 3220 C CA . ALA A 1 410 ? 8.639 0.509 -18.663 1.00 96.50 410 ALA A CA 1
ATOM 3221 C C . ALA A 1 410 ? 7.880 0.207 -19.970 1.00 96.50 410 ALA A C 1
ATOM 3223 O O . ALA A 1 410 ? 7.334 1.133 -20.574 1.00 96.50 410 ALA A O 1
ATOM 3224 N N . GLY A 1 411 ? 7.863 -1.054 -20.423 1.00 93.56 411 GLY A N 1
ATOM 3225 C CA . GLY A 1 411 ? 7.110 -1.497 -21.599 1.00 93.56 411 GLY A CA 1
ATOM 3226 C C . GLY A 1 411 ? 7.376 -0.673 -22.860 1.00 93.56 411 GLY A C 1
ATOM 3227 O O . GLY A 1 411 ? 8.448 -0.085 -23.023 1.00 93.56 411 GLY A O 1
ATOM 3228 N N . LEU A 1 412 ? 6.382 -0.601 -23.747 1.00 91.81 412 LEU A N 1
ATOM 3229 C CA . LEU A 1 412 ? 6.369 0.284 -24.921 1.00 91.81 412 LEU A CA 1
ATOM 3230 C C . LEU A 1 412 ? 5.631 1.614 -24.699 1.00 91.81 412 LEU A C 1
ATOM 3232 O O . LEU A 1 412 ? 5.590 2.427 -25.618 1.00 91.81 412 LEU A O 1
ATOM 3236 N N . ALA A 1 413 ? 5.073 1.846 -23.507 1.00 90.00 413 ALA A N 1
ATOM 3237 C CA . ALA A 1 413 ? 4.348 3.075 -23.195 1.00 90.00 413 ALA A CA 1
ATOM 3238 C C . ALA A 1 413 ? 5.225 4.314 -23.439 1.00 90.00 413 ALA A C 1
ATOM 3240 O O . ALA A 1 413 ? 6.408 4.319 -23.108 1.00 90.00 413 ALA A O 1
ATOM 3241 N N . GLU A 1 414 ? 4.658 5.374 -24.010 1.00 90.06 414 GLU A N 1
ATOM 3242 C CA . GLU A 1 414 ? 5.392 6.613 -24.311 1.00 90.06 414 GLU A CA 1
ATOM 3243 C C . GLU A 1 414 ? 5.174 7.701 -23.253 1.00 90.06 414 GLU A C 1
ATOM 3245 O O . GLU A 1 414 ? 5.341 8.885 -23.522 1.00 90.06 414 GLU A O 1
ATOM 3250 N N . GLU A 1 415 ? 4.847 7.282 -22.032 1.00 92.75 415 GLU A N 1
ATOM 3251 C CA . GLU A 1 415 ? 4.529 8.170 -20.916 1.00 92.75 415 GLU A CA 1
ATOM 3252 C C . GLU A 1 415 ? 5.781 8.645 -20.159 1.00 92.75 415 GLU A C 1
ATOM 3254 O O . GLU A 1 415 ? 6.756 7.883 -20.048 1.00 92.75 415 GLU A O 1
ATOM 3259 N N . PRO A 1 416 ? 5.760 9.841 -19.533 1.00 94.88 416 PRO A N 1
ATOM 3260 C CA . PRO A 1 416 ? 6.865 10.339 -18.711 1.00 94.88 416 PRO A CA 1
ATOM 3261 C C . PRO A 1 416 ? 7.295 9.379 -17.598 1.00 94.88 416 PRO A C 1
ATOM 3263 O O . PRO A 1 416 ? 8.486 9.201 -17.348 1.00 94.88 416 PRO A O 1
ATOM 3266 N N . SER A 1 417 ? 6.333 8.723 -16.946 1.00 94.38 417 SER A N 1
ATOM 3267 C CA . SER A 1 417 ? 6.578 7.742 -15.882 1.00 94.38 417 SER A CA 1
ATOM 3268 C C . SER A 1 417 ? 7.398 6.548 -16.385 1.00 94.38 417 SER A C 1
ATOM 3270 O O . SER A 1 417 ? 8.387 6.156 -15.763 1.00 94.38 417 SER A O 1
ATOM 3272 N N . SER A 1 418 ? 7.051 6.024 -17.562 1.00 95.19 418 SER A N 1
ATOM 3273 C CA . SER A 1 418 ? 7.781 4.937 -18.220 1.00 95.19 418 SER A CA 1
ATOM 3274 C C . SER A 1 418 ? 9.201 5.354 -18.626 1.00 95.19 418 SER A C 1
ATOM 3276 O O . SER A 1 418 ? 10.148 4.571 -18.523 1.00 95.19 418 SER A O 1
ATOM 3278 N N . ALA A 1 419 ? 9.377 6.612 -19.039 1.00 96.69 419 ALA A N 1
ATOM 3279 C CA . ALA A 1 419 ? 10.677 7.155 -19.395 1.00 96.69 419 ALA A CA 1
ATOM 3280 C C . ALA A 1 419 ? 11.611 7.216 -18.181 1.00 96.69 419 ALA A C 1
ATOM 3282 O O . ALA A 1 419 ? 12.790 6.879 -18.288 1.00 96.69 419 ALA A O 1
ATOM 3283 N N . LEU A 1 420 ? 11.085 7.586 -17.011 1.00 96.56 420 LEU A N 1
ATOM 3284 C CA . LEU A 1 420 ? 11.865 7.627 -15.777 1.00 96.56 420 LEU A CA 1
ATOM 3285 C C . LEU A 1 420 ? 12.226 6.231 -15.246 1.00 96.56 420 LEU A C 1
ATOM 3287 O O . LEU A 1 420 ? 13.316 6.069 -14.701 1.00 96.56 420 LEU A O 1
ATOM 3291 N N . LEU A 1 421 ? 11.406 5.200 -15.487 1.00 97.12 421 LEU A N 1
ATOM 3292 C CA . LEU A 1 421 ? 11.805 3.804 -15.235 1.00 97.12 421 LEU A CA 1
ATOM 3293 C C . LEU A 1 421 ? 13.042 3.412 -16.063 1.00 97.12 421 LEU A C 1
ATOM 3295 O O . LEU A 1 421 ? 13.995 2.840 -15.529 1.00 97.12 421 LEU A O 1
ATOM 3299 N N . LEU A 1 422 ? 13.069 3.772 -17.352 1.00 97.12 422 LEU A N 1
ATOM 3300 C CA . LEU A 1 422 ? 14.233 3.547 -18.218 1.00 97.12 422 LEU A CA 1
ATOM 3301 C C . LEU A 1 422 ? 15.443 4.383 -17.799 1.00 97.12 422 LEU A C 1
ATOM 3303 O O . LEU A 1 422 ? 16.564 3.877 -17.813 1.00 97.12 422 LEU A O 1
ATOM 3307 N N . ALA A 1 423 ? 15.235 5.637 -17.393 1.00 95.94 423 ALA A N 1
ATOM 3308 C CA . ALA A 1 423 ? 16.305 6.484 -16.873 1.00 95.94 423 ALA A CA 1
ATOM 3309 C C . ALA A 1 423 ? 16.936 5.867 -15.615 1.00 95.94 423 ALA A C 1
ATOM 3311 O O . ALA A 1 423 ? 18.161 5.816 -15.500 1.00 95.94 423 ALA A O 1
ATOM 3312 N N . ARG A 1 424 ? 16.123 5.310 -14.710 1.00 96.12 424 ARG A N 1
ATOM 3313 C CA . ARG A 1 424 ? 16.620 4.629 -13.509 1.00 96.12 424 ARG A CA 1
ATOM 3314 C C . ARG A 1 424 ? 17.350 3.331 -13.837 1.00 96.12 424 ARG A C 1
ATOM 3316 O O . ARG A 1 424 ? 18.438 3.088 -13.312 1.00 96.12 424 ARG A O 1
ATOM 3323 N N . ALA A 1 425 ? 16.820 2.541 -14.770 1.00 96.69 425 ALA A N 1
ATOM 3324 C CA . ALA A 1 425 ? 17.511 1.371 -15.305 1.00 96.69 425 ALA A CA 1
ATOM 3325 C C . ALA A 1 425 ? 18.887 1.743 -15.890 1.00 96.69 425 ALA A C 1
ATOM 3327 O O . ALA A 1 425 ? 19.886 1.049 -15.666 1.00 96.69 425 ALA A O 1
ATOM 3328 N N . ALA A 1 426 ? 18.957 2.861 -16.618 1.00 95.38 426 ALA A N 1
ATOM 3329 C CA . ALA A 1 426 ? 20.184 3.380 -17.207 1.00 95.38 426 ALA A CA 1
ATOM 3330 C C . ALA A 1 426 ? 21.205 3.774 -16.138 1.00 95.38 426 ALA A C 1
ATOM 3332 O O . ALA A 1 426 ? 22.366 3.368 -16.229 1.00 95.38 426 ALA A O 1
ATOM 3333 N N . SER A 1 427 ? 20.770 4.480 -15.093 1.00 93.06 427 SER A N 1
ATOM 3334 C CA . SER A 1 427 ? 21.608 4.817 -13.945 1.00 93.06 427 SER A CA 1
ATOM 3335 C C . SER A 1 427 ? 22.165 3.575 -13.255 1.00 93.06 427 SER A C 1
ATOM 3337 O O . SER A 1 427 ? 23.370 3.501 -13.022 1.00 93.06 427 SER A O 1
ATOM 3339 N N . ILE A 1 428 ? 21.345 2.558 -12.978 1.00 93.62 428 ILE A N 1
ATOM 3340 C CA . ILE A 1 428 ? 21.827 1.314 -12.353 1.00 93.62 428 ILE A CA 1
ATOM 3341 C C . ILE A 1 428 ? 22.824 0.591 -13.276 1.00 93.62 428 ILE A C 1
ATOM 3343 O O . ILE A 1 428 ? 23.913 0.222 -12.834 1.00 93.62 428 ILE A O 1
ATOM 3347 N N . SER A 1 429 ? 22.520 0.459 -14.575 1.00 93.50 429 SER A N 1
ATOM 3348 C CA . SER A 1 429 ? 23.462 -0.092 -15.571 1.00 93.50 429 SER A CA 1
ATOM 3349 C C . SER A 1 429 ? 24.792 0.648 -15.591 1.00 93.50 429 SER A C 1
ATOM 3351 O O . SER A 1 429 ? 25.850 0.033 -15.741 1.00 93.50 429 SER A O 1
ATOM 3353 N N . PHE A 1 430 ? 24.738 1.973 -15.470 1.00 90.44 430 PHE A N 1
ATOM 3354 C CA . PHE A 1 430 ? 25.915 2.816 -15.508 1.00 90.44 430 PHE A CA 1
ATOM 3355 C C . PHE A 1 430 ? 26.842 2.541 -14.320 1.00 90.44 430 PHE A C 1
ATOM 3357 O O . PHE A 1 430 ? 28.025 2.271 -14.534 1.00 90.44 430 PHE A O 1
ATOM 3364 N N . HIS A 1 431 ? 26.304 2.520 -13.096 1.00 88.56 431 HIS A N 1
ATOM 3365 C CA . HIS A 1 431 ? 27.076 2.228 -11.880 1.00 88.56 431 HIS A CA 1
ATOM 3366 C C . HIS A 1 431 ? 27.694 0.823 -11.903 1.00 88.56 431 HIS A C 1
ATOM 3368 O O . HIS A 1 431 ? 28.777 0.613 -11.367 1.00 88.56 431 HIS A O 1
ATOM 3374 N N . ARG A 1 432 ? 27.060 -0.126 -12.600 1.00 90.00 432 ARG A N 1
ATOM 3375 C CA . ARG A 1 432 ? 27.593 -1.480 -12.825 1.00 90.00 432 ARG A CA 1
ATOM 3376 C C . ARG A 1 432 ? 28.639 -1.578 -13.940 1.00 90.00 432 ARG A C 1
ATOM 3378 O O . ARG A 1 432 ? 29.133 -2.666 -14.221 1.00 90.00 432 ARG A O 1
ATOM 3385 N N . GLY A 1 433 ? 28.948 -0.482 -14.630 1.00 88.00 433 GLY A N 1
ATOM 3386 C CA . GLY A 1 433 ? 29.909 -0.456 -15.736 1.00 88.00 433 GLY A CA 1
ATOM 3387 C C . GLY A 1 433 ? 29.349 -0.887 -17.099 1.00 88.00 433 GLY A C 1
ATOM 3388 O O . GLY A 1 433 ? 30.086 -0.878 -18.087 1.00 88.00 433 GLY A O 1
ATOM 3389 N N . ALA A 1 434 ? 28.049 -1.187 -17.216 1.00 89.69 434 ALA A N 1
ATOM 3390 C CA . ALA A 1 434 ? 27.385 -1.562 -18.470 1.00 89.69 434 ALA A CA 1
ATOM 3391 C C . ALA A 1 434 ? 27.060 -0.330 -19.341 1.00 89.69 434 ALA A C 1
ATOM 3393 O O . ALA A 1 434 ? 25.912 -0.042 -19.683 1.00 89.69 434 ALA A O 1
ATOM 3394 N N . ARG A 1 435 ? 28.105 0.405 -19.727 1.00 88.75 435 ARG A N 1
ATOM 3395 C CA . ARG A 1 435 ? 28.039 1.730 -20.366 1.00 88.75 435 ARG A CA 1
ATOM 3396 C C . ARG A 1 435 ? 27.188 1.800 -21.637 1.00 88.75 435 ARG A C 1
ATOM 3398 O O . ARG A 1 435 ? 26.389 2.718 -21.781 1.00 88.75 435 ARG A O 1
ATOM 3405 N N . ARG A 1 436 ? 27.321 0.824 -22.544 1.00 88.94 436 ARG A N 1
ATOM 3406 C CA . ARG A 1 436 ? 26.538 0.785 -23.798 1.00 88.94 436 ARG A CA 1
ATOM 3407 C C . ARG A 1 436 ? 25.038 0.637 -23.530 1.00 88.94 436 ARG A C 1
ATOM 3409 O O . ARG A 1 436 ? 24.233 1.315 -24.157 1.00 88.94 436 ARG A O 1
ATOM 3416 N N . ARG A 1 437 ? 24.675 -0.222 -22.572 1.00 90.56 437 ARG A N 1
ATOM 3417 C CA . ARG A 1 437 ? 23.282 -0.449 -22.163 1.00 90.56 437 ARG A CA 1
ATOM 3418 C C . ARG A 1 437 ? 22.700 0.786 -21.483 1.00 90.56 437 ARG A C 1
ATOM 3420 O O . ARG A 1 437 ? 21.601 1.200 -21.829 1.00 90.56 437 ARG A O 1
ATOM 3427 N N . ALA A 1 438 ? 23.470 1.404 -20.588 1.00 92.69 438 ALA A N 1
ATOM 3428 C CA . ALA A 1 438 ? 23.090 2.665 -19.965 1.00 92.69 438 ALA A CA 1
ATOM 3429 C C . ALA A 1 438 ? 22.827 3.757 -21.014 1.00 92.69 438 ALA A C 1
ATOM 3431 O O . ALA A 1 438 ? 21.779 4.389 -20.984 1.00 92.69 438 ALA A O 1
ATOM 3432 N N . ALA A 1 439 ? 23.735 3.933 -21.981 1.00 92.06 439 ALA A N 1
ATOM 3433 C CA . ALA A 1 439 ? 23.574 4.917 -23.052 1.00 92.06 439 ALA A CA 1
ATOM 3434 C C . ALA A 1 439 ? 22.304 4.680 -23.886 1.00 92.06 439 ALA A C 1
ATOM 3436 O O . ALA A 1 439 ? 21.573 5.628 -24.164 1.00 92.06 439 ALA A O 1
ATOM 3437 N N . LEU A 1 440 ? 22.014 3.420 -24.233 1.00 93.00 440 LEU A N 1
ATOM 3438 C CA . LEU A 1 440 ? 20.792 3.052 -24.948 1.00 93.00 440 LEU A CA 1
ATOM 3439 C C . LEU A 1 440 ? 19.539 3.450 -24.158 1.00 93.00 440 LEU A C 1
ATOM 3441 O O . LEU A 1 440 ? 18.660 4.116 -24.697 1.00 93.00 440 LEU A O 1
ATOM 3445 N N . TRP A 1 441 ? 19.450 3.069 -22.884 1.00 95.50 441 TRP A N 1
ATOM 3446 C CA . TRP A 1 441 ? 18.268 3.360 -22.072 1.00 95.50 441 TRP A CA 1
ATOM 3447 C C . TRP A 1 441 ? 18.097 4.846 -21.770 1.00 95.50 441 TRP A C 1
ATOM 3449 O O . TRP A 1 441 ? 16.971 5.331 -21.825 1.00 95.50 441 TRP A O 1
ATOM 3459 N N . PHE A 1 442 ? 19.188 5.588 -21.558 1.00 95.38 442 PHE A N 1
ATOM 3460 C CA . PHE A 1 442 ? 19.131 7.047 -21.463 1.00 95.38 442 PHE A CA 1
ATOM 3461 C C . PHE A 1 442 ? 18.587 7.684 -22.748 1.00 95.38 442 PHE A C 1
ATOM 3463 O O . PHE A 1 442 ? 17.725 8.555 -22.669 1.00 95.38 442 PHE A O 1
ATOM 3470 N N . ALA A 1 443 ? 19.021 7.220 -23.925 1.00 94.00 443 ALA A N 1
ATOM 3471 C CA . ALA A 1 443 ? 18.524 7.729 -25.203 1.00 94.00 443 ALA A CA 1
ATOM 3472 C C . ALA A 1 443 ? 17.031 7.416 -25.420 1.00 94.00 443 ALA A C 1
ATOM 3474 O O . ALA A 1 443 ? 16.273 8.283 -25.856 1.00 94.00 443 ALA A O 1
ATOM 3475 N N . VAL A 1 444 ? 16.582 6.199 -25.083 1.00 95.31 444 VAL A N 1
ATOM 3476 C CA . VAL A 1 444 ? 15.159 5.826 -25.183 1.00 95.31 444 VAL A CA 1
ATOM 3477 C C . VAL A 1 444 ? 14.308 6.631 -24.194 1.00 95.31 444 VAL A C 1
ATOM 3479 O O . VAL A 1 444 ? 13.250 7.129 -24.575 1.00 95.31 444 VAL A O 1
ATOM 3482 N N . ALA A 1 445 ? 14.776 6.811 -22.956 1.00 96.69 445 ALA A N 1
ATOM 3483 C CA . ALA A 1 445 ? 14.106 7.636 -21.953 1.00 96.69 445 ALA A CA 1
ATOM 3484 C C . ALA A 1 445 ? 13.979 9.098 -22.411 1.00 96.69 445 ALA A C 1
ATOM 3486 O O . ALA A 1 445 ? 12.888 9.665 -22.370 1.00 96.69 445 ALA A O 1
ATOM 3487 N N . ALA A 1 446 ? 15.068 9.686 -22.915 1.00 96.25 446 ALA A N 1
ATOM 3488 C CA . ALA A 1 446 ? 15.068 11.048 -23.437 1.00 96.25 446 ALA A CA 1
ATOM 3489 C C . ALA A 1 446 ? 14.053 11.222 -24.575 1.00 96.25 446 ALA A C 1
ATOM 3491 O O . ALA A 1 446 ? 13.263 12.158 -24.546 1.00 96.25 446 ALA A O 1
ATOM 3492 N N . ARG A 1 447 ? 13.993 10.278 -25.523 1.00 95.75 447 ARG A N 1
ATOM 3493 C CA . ARG A 1 447 ? 13.025 10.319 -26.631 1.00 95.75 447 ARG A CA 1
ATOM 3494 C C . ARG A 1 447 ? 11.566 10.301 -26.155 1.00 95.75 447 ARG A C 1
ATOM 3496 O O . ARG A 1 447 ? 10.728 10.980 -26.743 1.00 95.75 447 ARG A O 1
ATOM 3503 N N . ARG A 1 448 ? 11.240 9.529 -25.111 1.00 95.44 448 ARG A N 1
ATOM 3504 C CA . ARG A 1 448 ? 9.879 9.501 -24.535 1.00 95.44 448 ARG A CA 1
ATOM 3505 C C . ARG A 1 448 ? 9.528 10.829 -23.857 1.00 95.44 448 ARG A C 1
ATOM 3507 O O . ARG A 1 448 ? 8.446 11.368 -24.079 1.00 95.44 448 ARG A O 1
ATOM 3514 N N . LEU A 1 449 ? 10.462 11.395 -23.092 1.00 95.94 449 LEU A N 1
ATOM 3515 C CA . LEU A 1 449 ? 10.277 12.702 -22.450 1.00 95.94 449 LEU A CA 1
ATOM 3516 C C . LEU A 1 449 ? 10.171 13.845 -23.464 1.00 95.94 449 LEU A C 1
ATOM 3518 O O . LEU A 1 449 ? 9.387 14.768 -23.251 1.00 95.94 449 LEU A O 1
ATOM 3522 N N . GLU A 1 450 ? 10.907 13.767 -24.573 1.00 95.50 450 GLU A N 1
ATOM 3523 C CA . GLU A 1 450 ? 10.836 14.730 -25.672 1.00 95.50 450 GLU A CA 1
ATOM 3524 C C . GLU A 1 450 ? 9.433 14.763 -26.284 1.00 95.50 450 GLU A C 1
ATOM 3526 O O . GLU A 1 450 ? 8.848 15.837 -26.426 1.00 95.50 450 GLU A O 1
ATOM 3531 N N . ARG A 1 451 ? 8.855 13.586 -26.564 1.00 93.81 451 ARG A N 1
ATOM 3532 C CA . ARG A 1 451 ? 7.476 13.452 -27.065 1.00 93.81 451 ARG A CA 1
ATOM 3533 C C . ARG A 1 451 ? 6.432 13.972 -26.082 1.00 93.81 451 ARG A C 1
ATOM 3535 O O . ARG A 1 451 ? 5.420 14.515 -26.507 1.00 93.81 451 ARG A O 1
ATOM 3542 N N . SER A 1 452 ? 6.720 13.866 -24.788 1.00 91.75 452 SER A N 1
ATOM 3543 C CA . SER A 1 452 ? 5.890 14.415 -23.711 1.00 91.75 452 SER A CA 1
ATOM 3544 C C . SER A 1 452 ? 6.131 15.913 -23.445 1.00 91.75 452 SER A C 1
ATOM 3546 O O . SER A 1 452 ? 5.519 16.485 -22.548 1.00 91.75 452 SER A O 1
ATOM 3548 N N . GLY A 1 453 ? 7.052 16.565 -24.167 1.00 92.56 453 GLY A N 1
ATOM 3549 C CA . GLY A 1 453 ? 7.362 17.992 -24.016 1.00 92.56 453 GLY A CA 1
ATOM 3550 C C . GLY A 1 453 ? 8.256 18.361 -22.820 1.00 92.56 453 GLY A C 1
ATOM 3551 O O . GLY A 1 453 ? 8.453 19.546 -22.543 1.00 92.56 453 GLY A O 1
ATOM 3552 N N . ILE A 1 454 ? 8.850 17.390 -22.117 1.00 94.00 454 ILE A N 1
ATOM 3553 C CA . ILE A 1 454 ? 9.641 17.618 -20.893 1.00 94.00 454 ILE A CA 1
ATOM 3554 C C . ILE A 1 454 ? 11.120 17.842 -21.248 1.00 94.00 454 ILE A C 1
ATOM 3556 O O . ILE A 1 454 ? 11.978 16.963 -21.121 1.00 94.00 454 ILE A O 1
ATOM 3560 N N . LYS A 1 455 ? 11.439 19.057 -21.709 1.00 93.38 455 LYS A N 1
ATOM 3561 C CA . LYS A 1 455 ? 12.764 19.402 -22.266 1.00 93.38 455 LYS A CA 1
ATOM 3562 C C . LYS A 1 455 ? 13.922 19.297 -21.267 1.00 93.38 455 LYS A C 1
ATOM 3564 O O . LYS A 1 455 ? 14.978 18.786 -21.626 1.00 93.38 455 LYS A O 1
ATOM 3569 N N . ALA A 1 456 ? 13.736 19.757 -20.027 1.00 91.44 456 ALA A N 1
ATOM 3570 C CA . ALA A 1 456 ? 14.825 19.853 -19.047 1.00 91.44 456 ALA A CA 1
ATOM 3571 C C . ALA A 1 456 ? 15.461 18.482 -18.745 1.00 91.44 456 ALA A C 1
ATOM 3573 O O . ALA A 1 456 ? 16.674 18.312 -18.870 1.00 91.44 456 ALA A O 1
ATOM 3574 N N . LEU A 1 457 ? 14.631 17.478 -18.438 1.00 91.88 457 LEU A N 1
ATOM 3575 C CA . LEU A 1 457 ? 15.102 16.109 -18.222 1.00 91.88 457 LEU A CA 1
ATOM 3576 C C . LEU A 1 457 ? 15.590 15.453 -19.517 1.00 91.88 457 LEU A C 1
ATOM 3578 O O . LEU A 1 457 ? 16.580 14.733 -19.477 1.00 91.88 457 LEU A O 1
ATOM 3582 N N . THR A 1 458 ? 14.965 15.736 -20.664 1.00 93.94 458 THR A N 1
ATOM 3583 C CA . THR A 1 458 ? 15.425 15.226 -21.970 1.00 93.94 458 THR A CA 1
ATOM 3584 C C . THR A 1 458 ? 16.889 15.592 -22.228 1.00 93.94 458 THR A C 1
ATOM 3586 O O . THR A 1 458 ? 17.708 14.710 -22.486 1.00 93.94 458 THR A O 1
ATOM 3589 N N . ILE A 1 459 ? 17.241 16.876 -22.093 1.00 91.88 459 ILE A N 1
ATOM 3590 C CA . ILE A 1 459 ? 18.613 17.366 -22.299 1.00 91.88 459 ILE A CA 1
ATOM 3591 C C . ILE A 1 459 ? 19.566 16.710 -21.296 1.00 91.88 459 ILE A C 1
ATOM 3593 O O . ILE A 1 459 ? 20.601 16.166 -21.681 1.00 91.88 459 ILE A O 1
ATOM 3597 N N . TYR A 1 460 ? 19.189 16.692 -20.016 1.00 90.94 460 TYR A N 1
ATOM 3598 C CA . TYR A 1 460 ? 20.000 16.082 -18.964 1.00 90.94 460 TYR A CA 1
ATOM 3599 C C . TYR A 1 460 ? 20.310 14.598 -19.232 1.00 90.94 460 TYR A C 1
ATOM 3601 O O . TYR A 1 460 ? 21.463 14.175 -19.106 1.00 90.94 460 TYR A O 1
ATOM 3609 N N . LEU A 1 461 ? 19.311 13.807 -19.640 1.00 91.56 461 LEU A N 1
ATOM 3610 C CA . LEU A 1 461 ? 19.500 12.384 -19.932 1.00 91.56 461 LEU A CA 1
ATOM 3611 C C . LEU A 1 461 ? 20.340 12.149 -21.195 1.00 91.56 461 LEU A C 1
ATOM 3613 O O . LEU A 1 461 ? 21.057 11.155 -21.242 1.00 91.56 461 LEU A O 1
ATOM 3617 N N . LEU A 1 462 ? 20.315 13.047 -22.187 1.00 90.31 462 LEU A N 1
ATOM 3618 C CA . LEU A 1 462 ? 21.186 12.963 -23.370 1.00 90.31 462 LEU A CA 1
ATOM 3619 C C . LEU A 1 462 ? 22.645 13.324 -23.057 1.00 90.31 462 LEU A C 1
ATOM 3621 O O . LEU A 1 462 ? 23.569 12.713 -23.598 1.00 90.31 462 LEU A O 1
ATOM 3625 N N . GLU A 1 463 ? 22.878 14.281 -22.158 1.00 87.81 463 GLU A N 1
ATOM 3626 C CA . GLU A 1 463 ? 24.231 14.679 -21.756 1.00 87.81 463 GLU A CA 1
ATOM 3627 C C . GLU A 1 463 ? 24.943 13.619 -20.905 1.00 87.81 463 GLU A C 1
ATOM 3629 O O . GLU A 1 463 ? 26.170 13.482 -20.965 1.00 87.81 463 GLU A O 1
ATOM 3634 N N . ARG A 1 464 ? 24.194 12.866 -20.092 1.00 81.69 464 ARG A N 1
ATOM 3635 C CA . ARG A 1 464 ? 24.756 11.932 -19.106 1.00 81.69 464 ARG A CA 1
ATOM 3636 C C . ARG A 1 464 ? 25.599 10.814 -19.752 1.00 81.69 464 ARG A C 1
ATOM 3638 O O . ARG A 1 464 ? 26.754 10.660 -19.351 1.00 81.69 464 ARG A O 1
ATOM 3645 N N . PRO A 1 465 ? 25.143 10.095 -20.798 1.00 75.00 465 PRO A N 1
ATOM 3646 C CA . PRO A 1 465 ? 25.975 9.148 -21.543 1.00 75.00 465 PRO A CA 1
ATOM 3647 C C . PRO A 1 465 ? 27.247 9.769 -22.127 1.00 75.00 465 PRO A C 1
ATOM 3649 O O . PRO A 1 465 ? 28.299 9.136 -22.081 1.00 75.00 465 PRO A O 1
ATOM 3652 N N . MET A 1 466 ? 27.167 10.999 -22.646 1.00 70.25 466 MET A N 1
ATOM 3653 C CA . MET A 1 466 ? 28.282 11.682 -23.316 1.00 70.25 466 MET A CA 1
ATOM 3654 C C . MET A 1 466 ? 29.410 12.042 -22.347 1.00 70.25 466 MET A C 1
ATOM 3656 O O . MET A 1 466 ? 30.584 11.861 -22.665 1.00 70.25 466 MET A O 1
ATOM 3660 N N . LYS A 1 467 ? 29.059 12.501 -21.140 1.00 68.62 467 LYS A N 1
ATOM 3661 C CA . LYS A 1 467 ? 30.032 12.820 -20.081 1.00 68.62 467 LYS A CA 1
ATOM 3662 C C . LYS A 1 467 ? 30.713 11.569 -19.523 1.00 68.62 467 LYS A C 1
ATOM 3664 O O . LYS A 1 467 ? 31.861 11.624 -19.096 1.00 68.62 467 LYS A O 1
ATOM 3669 N N . LEU A 1 468 ? 30.016 10.435 -19.539 1.00 63.12 468 LEU A N 1
ATOM 3670 C CA . LEU A 1 468 ? 30.447 9.211 -18.864 1.00 63.12 468 LEU A CA 1
ATOM 3671 C C . LEU A 1 468 ? 31.063 8.159 -19.812 1.00 63.12 468 LEU A C 1
ATOM 3673 O O . LEU A 1 468 ? 31.785 7.252 -19.384 1.00 63.12 468 LEU A O 1
ATOM 3677 N N . CYS A 1 469 ? 30.809 8.290 -21.114 1.00 60.81 469 CYS A N 1
ATOM 3678 C CA . CYS A 1 469 ? 31.429 7.525 -22.189 1.00 60.81 469 CYS A CA 1
ATOM 3679 C C . CYS A 1 469 ? 32.128 8.489 -23.152 1.00 60.81 469 CYS A C 1
ATOM 3681 O O . CYS A 1 469 ? 31.530 8.860 -24.162 1.00 60.81 469 CYS A O 1
ATOM 3683 N N . PRO A 1 470 ? 33.393 8.880 -22.905 1.00 55.88 470 PRO A N 1
ATOM 3684 C CA . PRO A 1 470 ? 34.130 9.640 -23.900 1.00 55.88 470 PRO A CA 1
ATOM 3685 C C . PRO A 1 470 ? 34.186 8.816 -25.192 1.00 55.88 470 PRO A C 1
ATOM 3687 O O . PRO A 1 470 ? 34.701 7.692 -25.218 1.00 55.88 470 PRO A O 1
ATOM 3690 N N . PHE A 1 471 ? 33.623 9.385 -26.260 1.00 48.34 471 PHE A N 1
ATOM 3691 C CA . PHE A 1 471 ? 33.461 8.792 -27.594 1.00 48.34 471 PHE A CA 1
ATOM 3692 C C . PHE A 1 471 ? 34.763 8.185 -28.164 1.00 48.34 471 PHE A C 1
ATOM 3694 O O . PHE A 1 471 ? 34.726 7.311 -29.027 1.00 48.34 471 PHE A O 1
ATOM 3701 N N . GLN A 1 472 ? 35.927 8.565 -27.625 1.00 45.19 472 GLN A N 1
ATOM 3702 C CA . GLN A 1 472 ? 37.244 8.045 -27.999 1.00 45.19 472 GLN A CA 1
ATOM 3703 C C . GLN A 1 472 ? 37.464 6.543 -27.751 1.00 45.19 472 GLN A C 1
ATOM 3705 O O . GLN A 1 472 ? 38.336 5.964 -28.399 1.00 45.19 472 GLN A O 1
ATOM 3710 N N . LYS A 1 473 ? 36.703 5.876 -26.868 1.00 41.03 473 LYS A N 1
ATOM 3711 C CA . LYS A 1 473 ? 36.878 4.425 -26.617 1.00 41.03 473 LYS A CA 1
ATOM 3712 C C . LYS A 1 473 ? 35.940 3.510 -27.409 1.00 41.03 473 LYS A C 1
ATOM 3714 O O . LYS A 1 473 ? 36.181 2.308 -27.440 1.00 41.03 473 LYS A O 1
ATOM 3719 N N . ILE A 1 474 ? 34.912 4.037 -28.076 1.00 42.97 474 ILE A N 1
ATOM 3720 C CA . ILE A 1 474 ? 33.964 3.206 -28.845 1.00 42.97 474 ILE A CA 1
ATOM 3721 C C . ILE A 1 474 ? 34.498 2.896 -30.257 1.00 42.97 474 ILE A C 1
ATOM 3723 O O . ILE A 1 474 ? 34.154 1.863 -30.818 1.00 42.97 474 ILE A O 1
ATOM 3727 N N . ILE A 1 475 ? 35.422 3.710 -30.782 1.00 41.12 475 ILE A N 1
ATOM 3728 C CA . ILE A 1 475 ? 36.014 3.539 -32.125 1.00 41.12 475 ILE A CA 1
ATOM 3729 C C . ILE A 1 475 ? 37.232 2.582 -32.122 1.00 41.12 475 ILE A C 1
ATOM 3731 O O . ILE A 1 475 ? 37.728 2.197 -33.174 1.00 41.12 475 ILE A O 1
ATOM 3735 N N . ARG A 1 476 ? 37.725 2.137 -30.955 1.00 31.42 476 ARG A N 1
ATOM 3736 C CA . ARG A 1 476 ? 38.945 1.305 -30.840 1.00 31.42 476 ARG A CA 1
ATOM 3737 C C . ARG A 1 476 ? 38.697 -0.147 -30.402 1.00 31.42 476 ARG A C 1
ATOM 3739 O O . ARG A 1 476 ? 39.475 -0.695 -29.629 1.00 31.42 476 ARG A O 1
ATOM 3746 N N . SER A 1 477 ? 37.644 -0.788 -30.903 1.00 27.36 477 SER A N 1
ATOM 3747 C CA . SER A 1 477 ? 37.559 -2.260 -30.946 1.00 27.36 477 SER A CA 1
ATOM 3748 C C . SER A 1 477 ? 37.440 -2.697 -32.410 1.00 27.36 477 SER A C 1
ATOM 3750 O O . SER A 1 477 ? 36.565 -2.164 -33.095 1.00 27.36 477 SER A O 1
ATOM 3752 N N . PRO A 1 478 ? 38.309 -3.593 -32.913 1.00 34.91 478 PRO A N 1
ATOM 3753 C CA . PRO A 1 478 ? 38.524 -3.769 -34.340 1.00 34.91 478 PRO A CA 1
ATOM 3754 C C . PRO A 1 478 ? 37.421 -4.636 -34.940 1.00 34.91 478 PRO A C 1
ATOM 3756 O O . PRO A 1 478 ? 37.412 -5.849 -34.767 1.00 34.91 478 PRO A O 1
ATOM 3759 N N . LEU A 1 479 ? 36.512 -4.019 -35.684 1.00 32.56 479 LEU A N 1
ATOM 3760 C CA . LEU A 1 479 ? 35.793 -4.704 -36.749 1.00 32.56 479 LEU A CA 1
ATOM 3761 C C . LEU A 1 479 ? 35.905 -3.823 -37.990 1.00 32.56 479 LEU A C 1
ATOM 3763 O O . LEU A 1 479 ? 35.298 -2.763 -38.071 1.00 32.56 479 LEU A O 1
ATOM 3767 N N . HIS A 1 480 ? 36.765 -4.287 -38.893 1.00 30.23 480 HIS A N 1
ATOM 3768 C CA . HIS A 1 480 ? 37.040 -3.794 -40.237 1.00 30.23 480 HIS A CA 1
ATOM 3769 C C . HIS A 1 480 ? 37.490 -2.335 -40.392 1.00 30.23 480 HIS A C 1
ATOM 3771 O O . HIS A 1 480 ? 36.725 -1.376 -40.424 1.00 30.23 480 HIS A O 1
ATOM 3777 N N . SER A 1 481 ? 38.799 -2.215 -40.612 1.00 30.11 481 SER A N 1
ATOM 3778 C CA . SER A 1 481 ? 39.408 -1.137 -41.371 1.00 30.11 481 SER A CA 1
ATOM 3779 C C . SER A 1 481 ? 38.770 -1.023 -42.757 1.00 30.11 481 SER A C 1
ATOM 3781 O O . SER A 1 481 ? 38.921 -1.934 -43.563 1.00 30.11 481 SER A O 1
ATOM 3783 N N . THR A 1 482 ? 38.178 0.124 -43.065 1.00 28.52 482 THR A N 1
ATOM 3784 C CA . THR A 1 482 ? 38.323 0.747 -44.386 1.00 28.52 482 THR A CA 1
ATOM 3785 C C . THR A 1 482 ? 38.081 2.245 -44.249 1.00 28.52 482 THR A C 1
ATOM 3787 O O . THR A 1 482 ? 37.033 2.707 -43.814 1.00 28.52 482 THR A O 1
ATOM 3790 N N . THR A 1 483 ? 39.141 2.970 -44.572 1.00 29.77 483 THR A N 1
ATOM 3791 C CA . THR A 1 483 ? 39.284 4.402 -44.839 1.00 29.77 483 THR A CA 1
ATOM 3792 C C . THR A 1 483 ? 38.049 5.123 -45.380 1.00 29.77 483 THR A C 1
ATOM 3794 O O . THR A 1 483 ? 37.482 4.665 -46.363 1.00 29.77 483 THR A O 1
ATOM 3797 N N . LEU A 1 484 ? 37.781 6.331 -44.863 1.00 27.72 484 LEU A N 1
ATOM 3798 C CA . LEU A 1 484 ? 37.549 7.546 -45.663 1.00 27.72 484 LEU A CA 1
ATOM 3799 C C . LEU A 1 484 ? 37.732 8.809 -44.793 1.00 27.72 484 LEU A C 1
ATOM 3801 O O . LEU A 1 484 ? 37.309 8.869 -43.642 1.00 27.72 484 LEU A O 1
ATOM 3805 N N . LYS A 1 485 ? 38.463 9.779 -45.352 1.00 26.12 485 LYS A N 1
ATOM 3806 C CA . LYS A 1 485 ? 38.885 11.066 -44.774 1.00 26.12 485 LYS A CA 1
ATOM 3807 C C . LYS A 1 485 ? 37.785 12.131 -44.933 1.00 26.12 485 LYS A C 1
ATOM 3809 O O . LYS A 1 485 ? 37.160 12.173 -45.985 1.00 26.12 485 LYS A O 1
ATOM 3814 N N . GLY A 1 486 ? 37.690 13.074 -43.989 1.00 26.52 486 GLY A N 1
ATOM 3815 C CA . GLY A 1 486 ? 37.163 14.435 -44.227 1.00 26.52 486 GLY A CA 1
ATOM 3816 C C . GLY A 1 486 ? 36.013 14.882 -43.304 1.00 26.52 486 GLY A C 1
ATOM 3817 O O . GLY A 1 486 ? 35.161 14.057 -42.989 1.00 26.52 486 GLY A O 1
ATOM 3818 N N . PRO A 1 487 ? 35.979 16.150 -42.833 1.00 35.81 487 PRO A N 1
ATOM 3819 C CA . PRO A 1 487 ? 35.210 16.550 -41.657 1.00 35.81 487 PRO A CA 1
ATOM 3820 C C . PRO A 1 487 ? 33.836 17.125 -42.017 1.00 35.81 487 PRO A C 1
ATOM 3822 O O . PRO A 1 487 ? 33.740 18.072 -42.789 1.00 35.81 487 PRO A O 1
ATOM 3825 N N . SER A 1 488 ? 32.778 16.594 -41.407 1.00 24.05 488 SER A N 1
ATOM 3826 C CA . SER A 1 488 ? 31.511 17.287 -41.126 1.00 24.05 488 SER A CA 1
ATOM 3827 C C . SER A 1 488 ? 30.681 16.387 -40.215 1.00 24.05 488 SER A C 1
ATOM 3829 O O . SER A 1 488 ? 30.095 15.400 -40.652 1.00 24.05 488 SER A O 1
ATOM 3831 N N . CYS A 1 489 ? 30.670 16.692 -38.917 1.00 25.92 489 CYS A N 1
ATOM 3832 C CA . CYS A 1 489 ? 29.747 16.071 -37.973 1.00 25.92 489 CYS A CA 1
ATOM 3833 C C . CYS A 1 489 ? 28.344 16.639 -38.214 1.00 25.92 489 CYS A C 1
ATOM 3835 O O . CYS A 1 489 ? 27.944 17.609 -37.576 1.00 25.92 489 CYS A O 1
ATOM 3837 N N . THR A 1 490 ? 27.597 16.024 -39.126 1.00 23.19 490 THR A N 1
ATOM 3838 C CA . THR A 1 490 ? 26.144 16.180 -39.215 1.00 23.19 490 THR A CA 1
ATOM 3839 C C . THR A 1 490 ? 25.517 14.924 -38.627 1.00 23.19 490 THR A C 1
ATOM 3841 O O . THR A 1 490 ? 25.678 13.820 -39.144 1.00 23.19 490 THR A O 1
ATOM 3844 N N . LEU A 1 491 ? 24.848 15.089 -37.489 1.00 25.75 491 LEU A N 1
ATOM 3845 C CA . LEU A 1 491 ? 24.139 14.029 -36.785 1.00 25.75 491 LEU A CA 1
ATOM 3846 C C . LEU A 1 491 ? 22.874 13.686 -37.588 1.00 25.75 491 LEU A C 1
ATOM 3848 O O . LEU A 1 491 ? 21.846 14.342 -37.452 1.00 25.75 491 LEU A O 1
ATOM 3852 N N . VAL A 1 492 ? 22.960 12.693 -38.477 1.00 23.78 492 VAL A N 1
ATOM 3853 C CA . VAL A 1 492 ? 21.800 12.184 -39.220 1.00 23.78 492 VAL A CA 1
ATOM 3854 C C . VAL A 1 492 ? 21.010 11.246 -38.305 1.00 23.78 492 VAL A C 1
ATOM 3856 O O . VAL A 1 492 ? 21.291 10.055 -38.198 1.00 23.78 492 VAL A O 1
ATOM 3859 N N . LEU A 1 493 ? 20.002 11.805 -37.636 1.00 32.09 493 LEU A N 1
ATOM 3860 C CA . LEU A 1 493 ? 18.829 11.062 -37.182 1.00 32.09 493 LEU A CA 1
ATOM 3861 C C . LEU A 1 493 ? 17.999 10.722 -38.427 1.00 32.09 493 LEU A C 1
ATOM 3863 O O . LEU A 1 493 ? 17.204 11.537 -38.883 1.00 32.09 493 LEU A O 1
ATOM 3867 N N . MET A 1 494 ? 18.184 9.529 -38.993 1.00 25.16 494 MET A N 1
ATOM 3868 C CA . MET A 1 494 ? 17.228 8.976 -39.952 1.00 25.16 494 MET A CA 1
ATOM 3869 C C . MET A 1 494 ? 16.378 7.917 -39.265 1.00 25.16 494 MET A C 1
ATOM 3871 O O . MET A 1 494 ? 16.851 6.850 -38.879 1.00 25.16 494 MET A O 1
ATOM 3875 N N . GLY A 1 495 ? 15.098 8.246 -39.110 1.00 23.53 495 GLY A N 1
ATOM 3876 C CA . GLY A 1 495 ? 14.060 7.257 -38.908 1.00 23.53 495 GLY A CA 1
ATOM 3877 C C . GLY A 1 495 ? 13.844 6.445 -40.180 1.00 23.53 495 GLY A C 1
ATOM 3878 O O . GLY A 1 495 ? 13.860 6.985 -41.279 1.00 23.53 495 GLY A O 1
ATOM 3879 N N . SER A 1 496 ? 13.577 5.156 -40.021 1.00 25.72 496 SER A N 1
ATOM 3880 C CA . SER A 1 496 ? 12.484 4.500 -40.726 1.00 25.72 496 SER A CA 1
ATOM 3881 C C . SER A 1 496 ? 12.151 3.184 -40.034 1.00 25.72 496 SER A C 1
ATOM 3883 O O . SER A 1 496 ? 12.952 2.589 -39.319 1.00 25.72 496 SER A O 1
ATOM 3885 N N . SER A 1 497 ? 10.896 2.830 -40.226 1.00 30.84 497 SER A N 1
ATOM 3886 C CA . SER A 1 497 ? 10.124 1.723 -39.703 1.00 30.84 497 SER A CA 1
ATOM 3887 C C . SER A 1 497 ? 10.739 0.335 -39.939 1.00 30.84 497 SER A C 1
ATOM 3889 O O . SER A 1 497 ? 11.387 0.091 -40.952 1.00 30.84 497 SER A O 1
ATOM 3891 N N . ARG A 1 498 ? 10.329 -0.583 -39.054 1.00 30.50 498 ARG A N 1
ATOM 3892 C CA . ARG A 1 498 ? 10.327 -2.055 -39.154 1.00 30.50 498 ARG A CA 1
ATOM 3893 C C . ARG A 1 498 ? 11.612 -2.813 -38.800 1.00 30.50 498 ARG A C 1
ATOM 3895 O O . ARG A 1 498 ? 12.724 -2.479 -39.180 1.00 30.50 498 ARG A O 1
ATOM 3902 N N . SER A 1 499 ? 11.352 -3.919 -38.094 1.00 31.95 499 SER A N 1
ATOM 3903 C CA . SER A 1 499 ? 12.219 -5.063 -37.782 1.00 31.95 499 SER A CA 1
ATOM 3904 C C . SER A 1 499 ? 13.409 -4.822 -36.852 1.00 31.95 499 SER A C 1
ATOM 3906 O O . SER A 1 499 ? 14.534 -4.743 -37.309 1.00 31.95 499 SER A O 1
ATOM 3908 N N . PHE A 1 500 ? 13.162 -4.843 -35.537 1.00 25.11 500 PHE A N 1
ATOM 3909 C CA . PHE A 1 500 ? 14.077 -5.454 -34.556 1.00 25.11 500 PHE A CA 1
ATOM 3910 C C . PHE A 1 500 ? 13.276 -5.923 -33.327 1.00 25.11 500 PHE A C 1
ATOM 3912 O O . PHE A 1 500 ? 13.393 -5.401 -32.225 1.00 25.11 500 PHE A O 1
ATOM 3919 N N . ILE A 1 501 ? 12.419 -6.922 -33.542 1.00 32.66 501 ILE A N 1
ATOM 3920 C CA . ILE A 1 501 ? 11.919 -7.806 -32.486 1.00 32.66 501 ILE A CA 1
ATOM 3921 C C . ILE A 1 501 ? 12.303 -9.209 -32.932 1.00 32.66 501 ILE A C 1
ATOM 3923 O O . ILE A 1 501 ? 11.617 -9.783 -33.762 1.00 32.66 501 ILE A O 1
ATOM 3927 N N . THR A 1 502 ? 13.431 -9.711 -32.436 1.00 26.92 502 THR A N 1
ATOM 3928 C CA . THR A 1 502 ? 13.650 -11.130 -32.112 1.00 26.92 502 THR A CA 1
ATOM 3929 C C . THR A 1 502 ? 15.042 -11.284 -31.507 1.00 26.92 502 THR A C 1
ATOM 3931 O O . THR A 1 502 ? 16.031 -10.932 -32.145 1.00 26.92 502 THR A O 1
ATOM 3934 N N . ARG A 1 503 ? 15.073 -11.887 -30.310 1.00 27.50 503 ARG A N 1
ATOM 3935 C CA . ARG A 1 503 ? 16.217 -12.168 -29.421 1.00 27.50 503 ARG A CA 1
ATOM 3936 C C . ARG A 1 503 ? 16.797 -10.934 -28.735 1.00 27.50 503 ARG A C 1
ATOM 3938 O O . ARG A 1 503 ? 17.490 -10.184 -29.400 1.00 27.50 503 ARG A O 1
ATOM 3945 N N . TRP A 1 504 ? 16.514 -10.774 -27.435 1.00 28.91 504 TRP A N 1
ATOM 3946 C CA . TRP A 1 504 ? 17.454 -10.516 -26.321 1.00 28.91 504 TRP A CA 1
ATOM 3947 C C . TRP A 1 504 ? 16.714 -10.435 -24.980 1.00 28.91 504 TRP A C 1
ATOM 3949 O O . TRP A 1 504 ? 15.651 -9.781 -24.937 1.00 28.91 504 TRP A O 1
#

Solvent-accessible surface area (backbone atoms only — not comparable to full-atom values): 29306 Å² total; per-residue (Å²): 93,48,38,28,37,26,58,52,65,74,48,69,84,80,82,56,84,63,62,53,40,62,70,41,75,35,48,32,88,84,66,47,80,35,79,30,75,60,46,52,60,42,80,42,54,48,68,60,41,33,58,53,64,74,47,53,66,50,64,51,25,40,54,44,51,52,51,50,33,51,49,48,55,72,42,37,53,69,46,56,70,45,75,77,42,53,77,65,44,51,72,55,56,48,52,49,32,40,58,71,26,63,67,58,60,48,96,92,48,64,66,46,29,56,46,28,42,35,46,38,44,41,47,72,43,96,52,43,70,59,52,48,51,53,57,71,70,53,75,80,74,64,62,91,86,53,62,78,86,44,50,70,34,38,36,40,36,42,44,43,88,48,82,53,54,73,70,53,50,51,50,49,50,54,52,47,32,72,74,75,39,79,54,58,47,80,46,64,24,70,44,70,77,50,94,35,64,40,82,37,66,54,76,55,53,58,81,76,69,97,79,66,91,60,87,80,73,78,78,62,90,88,54,66,39,70,42,84,38,27,73,67,38,49,52,43,52,50,51,49,54,52,47,47,40,69,75,44,50,48,58,51,50,44,47,51,38,45,58,46,46,53,56,57,51,56,67,68,70,54,75,90,80,74,79,74,82,80,75,84,76,86,90,86,90,86,89,88,84,89,83,91,80,92,78,92,75,90,73,82,72,89,77,88,71,97,62,60,72,65,54,59,49,48,49,34,23,51,50,24,38,56,42,62,26,50,69,61,15,52,60,42,32,56,48,36,30,76,78,67,62,38,48,31,73,50,49,55,56,75,47,82,78,43,62,73,42,53,58,33,52,51,60,48,47,56,86,43,44,39,85,46,90,84,54,52,39,41,38,50,49,49,29,47,46,51,36,49,47,46,62,67,32,28,69,64,31,65,81,46,50,42,33,57,50,24,43,57,38,21,41,66,59,64,42,47,64,30,17,50,31,20,36,49,18,13,53,46,28,41,79,72,64,41,51,70,63,13,38,52,28,18,48,54,17,20,54,22,20,48,76,66,66,30,55,56,52,20,54,53,36,55,48,50,42,54,77,75,46,60,70,80,65,74,78,74,62,97,75,77,95,74,90,85,88,84,94,76,96,70,88,80,85,74,87,79,85,85,88,88,86,79,90,136

Radius of gyration: 28.34 Å; Cα contacts (8 Å, |Δi|>4): 652; chains: 1; bounding box: 81×82×82 Å

Nearest PDB structures (foldseek):
  7kmt-assembly1_B  TM=6.677E-01  e=1.775E-07  Saccharomyces cerevisiae
  3j97-assembly1_H  TM=5.097E-01  e=2.187E+00  Rattus norvegicus
  4g2v-assembly1_A  TM=2.961E-01  e=3.348E-01  Mus musculus

Sequence (504 aa):
MTYFLRARYPLFMNFPLFHSFTQVSTRTTGLSPVQHANFNLRFSALSDVEAACREEEERRAGRTIDWIGSRIGQQAASWLEDPASRDQEKWWDDIKSCVQGDRTPVRSEGWNHPMALILATSTLAPNPLQAITILHARAPDLPPWVDTSMYRYTVIVHPSPSNLNPDEAVALLNAVKKQFGLNTHLLQLPSLRENTTISIPPYFPQLPPSESSHPYTPSRPGRTVTLAMSEMDAQNTSRFVREFVTMSLLPWMERCVTEWNESFSSSRRLPRLFSSTTRRFFGSPSPSPAPMATSSAASTTASGTNGHPSWQYRRLAEFATILGDYKLATAVWDSLRKESNSGTDVLPLLLAPSTSLASYAATSLAPLGLSEPGVPASAQLRAMVYAVRWELGIQNFAEIQGERWLAWAAGLAEEPSSALLLARAASISFHRGARRRAALWFAVAARRLERSGIKALTIYLLERPMKLCPFQKIIRSPLHSTTLKGPSCTLVLMGSSRSFITRW

Organism: NCBI:txid1448309

Mean predicted aligned error: 12.2 Å

pLDDT: mean 77.97, std 22.94, range [23.19, 97.25]

Secondary structure (DSSP, 8-state):
-EEEEEE--TT-----SS--EEEEEEE-TT--EEEEEEE-EEEEEHHHHHHHHHS-HHHHHHHHHHHHHHHHHHHTTGGGSSHHHHHTTHHHHHHHHHHHH----BTTBSTTS--EEEEEEETTSSSHHHHHHHHHH------TTS----EEEEEEEEESS-SS-HHHHHHHHHHHHHHH-S-EEEEEETTTTS--EEEEPPPPP-PPPTT--S------TT-PEEEE--HHHHHHHHHHHHHHIIIIIHHHHHHHHHHHHHHHHHHHS--S------------------------------------HHHHHHHHHHHHHHHT-HHHHHHHHHHHHHHHSTTTTTHHHHSPP-GGGHHHHHHHHGGGTTTSTT--HHHHHHHHHHHHHHHHHSTTTTTTTTHHHHHHHT-S--SHHHHHHHHHHHHHHHHTT-HHHHHHHHHHHHHHHHHTT-HHHHHHHHHHHHHHS-GGGTS-S-S----------------------S--